Protein AF-0000000077089389 (afdb_homodimer)

Sequence (452 aa):
MGLSIKGSGARVHVSVTFSTLDSGVLEFEGEFGAISQILVAGITLLSTSDYAIQFPRFSFGTNSTLLLLDNKLKGNEIAVSFPVAVVVDGSGIIMKGNTLRSKIVGYSSESAVYVYAVVVKNGGYFDVENNTMSAANGILFDGDVTVSSSGLLRVADCTFTGTTEFFHSALVYSVSSTILQGGAQWRVEGNSVSATSVFIILYFWYTHRLSGSGTTLAIAHNRQADMGLSIKGSGARVHVSVTFSTLDSGVLEFEGEFGAISQILVAGITLLSTSDYAIQFPRFSFGTNSTLLLLDNKLKGNEIAVSFPVAVVVDGSGIIMKGNTLRSKIVGYSSESAVYVYAVVVKNGGYFDVENNTMSAANGILFDGDVTVSSSGLLRVADCTFTGTTEFFHSALVYSVSSTILQGGAQWRVEGNSVSATSVFIILYFWYTHRLSGSGTTLAIAHNRQAD

pLDDT: mean 90.84, std 9.16, range [57.25, 98.69]

Secondary structure (DSSP, 8-state):
--EEEEEESS--EEEE--SEESS--EEEEEEE-TT-EEEEES-EEE-SSSEEEEEEEEEE-TT-EEEEES-EEEESSEEEEE-S-EEEES-EEEEES-EEEES--SSTT-EEEEES-EEEETT-EEEEES-EEESSEEEEE-S-EEE-TT-EEEEES-EE---SS-TT-EEEEE-S-EEE-SS-EEEEES-EEESSEEEEE--TT--EEE-STT-EEEEES-EEE-/--EEEEEESS--EEEE--S-BSS--EEEEEEEPTT-EEEEES-EEE-SSSEEEEEEEEEE-TT-EEEEES-EEEESSEEEEE-S-EEEES-EEEEES-EEEES--SSTT-EEEEES-EEEETT-EEEEES-EEESSEEEEE-S-EEE-TT-EEEEES-EE---SSSTT-EEEEE-S-EEE-SS-EEEEES-EEESSEEEEE--TT--EEE-STT-EEEEES-EEE-

Structure (mmCIF, N/CA/C/O backbone):
data_AF-0000000077089389-model_v1
#
loop_
_entity.id
_entity.type
_entity.pdbx_description
1 polymer 'Dispersed gene family protein 1 (DGF-1), putative'
#
loop_
_atom_site.group_PDB
_atom_site.id
_atom_site.type_symbol
_atom_site.label_atom_id
_atom_site.label_alt_id
_atom_site.label_comp_id
_atom_site.label_asym_id
_atom_site.label_entity_id
_atom_site.label_seq_id
_atom_site.pdbx_PDB_ins_code
_atom_site.Cartn_x
_atom_site.Cartn_y
_atom_site.Cartn_z
_atom_site.occupancy
_atom_site.B_iso_or_equiv
_atom_site.auth_seq_id
_atom_site.auth_comp_id
_atom_site.auth_asym_id
_atom_site.auth_atom_id
_atom_site.pdbx_PDB_model_num
ATOM 1 N N . MET A 1 1 ? -7.258 39.031 8.672 1 65.12 1 MET A N 1
ATOM 2 C CA . MET A 1 1 ? -6.102 39.438 9.453 1 65.12 1 MET A CA 1
ATOM 3 C C . MET A 1 1 ? -5.43 38.25 10.125 1 65.12 1 MET A C 1
ATOM 5 O O . MET A 1 1 ? -6.102 37.375 10.695 1 65.12 1 MET A O 1
ATOM 9 N N . GLY A 1 2 ? -4.316 37.656 9.523 1 75.31 2 GLY A N 1
ATOM 10 C CA . GLY A 1 2 ? -3.623 36.438 9.945 1 75.31 2 GLY A CA 1
ATOM 11 C C . GLY A 1 2 ? -2.33 36.719 10.688 1 75.31 2 GLY A C 1
ATOM 12 O O . GLY A 1 2 ? -2.02 37.875 10.977 1 75.31 2 GLY A O 1
ATOM 13 N N . LEU A 1 3 ? -1.861 35.938 11.523 1 83.88 3 LEU A N 1
ATOM 14 C CA . LEU A 1 3 ? -0.561 35.938 12.18 1 83.88 3 LEU A CA 1
ATOM 15 C C . LEU A 1 3 ? 0.487 35.219 11.328 1 83.88 3 LEU A C 1
ATOM 17 O O . LEU A 1 3 ? 0.247 34.125 10.828 1 83.88 3 LEU A O 1
ATOM 21 N N . SER A 1 4 ? 1.579 36.031 11.023 1 87.69 4 SER A N 1
ATOM 22 C CA . SER A 1 4 ? 2.682 35.469 10.266 1 87.69 4 SER A CA 1
ATOM 23 C C . SER A 1 4 ? 3.963 35.438 11.086 1 87.69 4 SER A C 1
ATOM 25 O O . SER A 1 4 ? 4.371 36.438 11.656 1 87.69 4 SER A O 1
ATOM 27 N N . ILE A 1 5 ? 4.449 34.281 11.32 1 88.5 5 ILE A N 1
ATOM 28 C CA . ILE A 1 5 ? 5.719 34.062 12.008 1 88.5 5 ILE A CA 1
ATOM 29 C C . ILE A 1 5 ? 6.801 33.688 11 1 88.5 5 ILE A C 1
ATOM 31 O O . ILE A 1 5 ? 6.648 32.719 10.25 1 88.5 5 ILE A O 1
ATOM 35 N N . LYS A 1 6 ? 7.922 34.438 11.023 1 91.69 6 LYS A N 1
ATOM 36 C CA . LYS A 1 6 ? 8.961 34.25 10.008 1 91.69 6 LYS A CA 1
ATOM 37 C C . LYS A 1 6 ? 10.273 33.812 10.641 1 91.69 6 LYS A C 1
ATOM 39 O O . LYS A 1 6 ? 10.773 34.469 11.562 1 91.69 6 LYS A O 1
ATOM 44 N N . GLY A 1 7 ? 10.703 32.656 10.188 1 90 7 GLY A N 1
ATOM 45 C CA . GLY A 1 7 ? 12.016 32.188 10.602 1 90 7 GLY A CA 1
ATOM 46 C C . GLY A 1 7 ? 13.148 32.75 9.766 1 90 7 GLY A C 1
ATOM 47 O O . GLY A 1 7 ? 12.984 33 8.57 1 90 7 GLY A O 1
ATOM 48 N N . SER A 1 8 ? 14.469 32.969 10.375 1 90.94 8 SER A N 1
ATOM 49 C CA . SER A 1 8 ? 15.625 33.562 9.703 1 90.94 8 SER A CA 1
ATOM 50 C C . SER A 1 8 ? 16.812 32.594 9.719 1 90.94 8 SER A C 1
ATOM 52 O O . SER A 1 8 ? 17.953 33 9.469 1 90.94 8 SER A O 1
ATOM 54 N N . GLY A 1 9 ? 16.484 31.422 9.992 1 90.12 9 GLY A N 1
ATOM 55 C CA . GLY A 1 9 ? 17.562 30.453 10.047 1 90.12 9 GLY A CA 1
ATOM 56 C C . GLY A 1 9 ? 18.109 30.25 11.445 1 90.12 9 GLY A C 1
ATOM 57 O O . GLY A 1 9 ? 18.906 29.328 11.672 1 90.12 9 GLY A O 1
ATOM 58 N N . ALA A 1 10 ? 17.672 31.062 12.438 1 90.5 10 ALA A N 1
ATOM 59 C CA . ALA A 1 10 ? 18.125 30.938 13.82 1 90.5 10 ALA A CA 1
ATOM 60 C C . ALA A 1 10 ? 17.344 29.859 14.562 1 90.5 10 ALA A C 1
ATOM 62 O O . ALA A 1 10 ? 16.234 29.5 14.148 1 90.5 10 ALA A O 1
ATOM 63 N N . ARG A 1 11 ? 17.984 29.312 15.516 1 93.44 11 ARG A N 1
ATOM 64 C CA . ARG A 1 11 ? 17.25 28.453 16.438 1 93.44 11 ARG A CA 1
ATOM 65 C C . ARG A 1 11 ? 16.172 29.25 17.172 1 93.44 11 ARG A C 1
ATOM 67 O O . ARG A 1 11 ? 16.469 30.281 17.781 1 93.44 11 ARG A O 1
ATOM 74 N N . VAL A 1 12 ? 14.953 28.734 17.172 1 89.06 12 VAL A N 1
ATOM 75 C CA . VAL A 1 12 ? 13.875 29.469 17.828 1 89.06 12 VAL A CA 1
ATOM 76 C C . VAL A 1 12 ? 12.945 28.484 18.531 1 89.06 12 VAL A C 1
ATOM 78 O O . VAL A 1 12 ? 12.867 27.312 18.156 1 89.06 12 VAL A O 1
ATOM 81 N N . HIS A 1 13 ? 12.383 28.969 19.562 1 92 13 HIS A N 1
ATOM 82 C CA . HIS A 1 13 ? 11.234 28.328 20.203 1 92 13 HIS A CA 1
ATOM 83 C C . HIS A 1 13 ? 9.992 29.203 20.109 1 92 13 HIS A C 1
ATOM 85 O O . HIS A 1 13 ? 9.945 30.297 20.672 1 92 13 HIS A O 1
ATOM 91 N N . VAL A 1 14 ? 9.078 28.781 19.344 1 89.62 14 VAL A N 1
ATOM 92 C CA . VAL A 1 14 ? 7.84 29.531 19.141 1 89.62 14 VAL A CA 1
ATOM 93 C C . VAL A 1 14 ? 6.672 28.781 19.781 1 89.62 14 VAL A C 1
ATOM 95 O O . VAL A 1 14 ? 6.48 27.594 19.547 1 89.62 14 VAL A O 1
ATOM 98 N N . SER A 1 15 ? 5.941 29.438 20.609 1 91.19 15 SER A N 1
ATOM 99 C CA . SER A 1 15 ? 4.699 28.906 21.172 1 91.19 15 SER A CA 1
ATOM 100 C C . SER A 1 15 ? 3.52 29.828 20.859 1 91.19 15 SER A C 1
ATOM 102 O O . SER A 1 15 ? 3.551 31.016 21.188 1 91.19 15 SER A O 1
ATOM 104 N N . VAL A 1 16 ? 2.623 29.312 20.125 1 84.94 16 VAL A N 1
ATOM 105 C CA . VAL A 1 16 ? 1.42 30.078 19.812 1 84.94 16 VAL A CA 1
ATOM 106 C C . VAL A 1 16 ? 0.252 29.578 20.656 1 84.94 16 VAL A C 1
ATOM 108 O O . VAL A 1 16 ? -0.15 28.422 20.547 1 84.94 16 VAL A O 1
ATOM 111 N N . THR A 1 17 ? -0.104 30.359 21.641 1 76.06 17 THR A N 1
ATOM 112 C CA . THR A 1 17 ? -1.235 30.047 22.516 1 76.06 17 THR A CA 1
ATOM 113 C C . THR A 1 17 ? -2.266 31.172 22.484 1 76.06 17 THR A C 1
ATOM 115 O O . THR A 1 17 ? -1.963 32.312 22.875 1 76.06 17 THR A O 1
ATOM 118 N N . PHE A 1 18 ? -3.018 31.219 21.547 1 70.62 18 PHE A N 1
ATOM 119 C CA . PHE A 1 18 ? -4.09 32.188 21.641 1 70.62 18 PHE A CA 1
ATOM 120 C C . PHE A 1 18 ? -5.453 31.516 21.562 1 70.62 18 PHE A C 1
ATOM 122 O O . PHE A 1 18 ? -5.555 30.375 21.141 1 70.62 18 PHE A O 1
ATOM 129 N N . SER A 1 19 ? -6.383 32.344 22.141 1 61.78 19 SER A N 1
ATOM 130 C CA . SER A 1 19 ? -7.73 31.781 22.094 1 61.78 19 SER A CA 1
ATOM 131 C C . SER A 1 19 ? -8.25 31.703 20.656 1 61.78 19 SER A C 1
ATOM 133 O O . SER A 1 19 ? -7.668 31 19.828 1 61.78 19 SER A O 1
ATOM 135 N N . THR A 1 20 ? -9.352 32.375 20.203 1 66.31 20 THR A N 1
ATOM 136 C CA . THR A 1 20 ? -10.109 32.25 18.969 1 66.31 20 THR A CA 1
ATOM 137 C C . THR A 1 20 ? -9.656 33.312 17.953 1 66.31 20 THR A C 1
ATOM 139 O O . THR A 1 20 ? -9.562 34.5 18.297 1 66.31 20 THR A O 1
ATOM 142 N N . LEU A 1 21 ? -8.883 32.781 16.922 1 68.19 21 LEU A N 1
ATOM 143 C CA . LEU A 1 21 ? -8.719 33.625 15.758 1 68.19 21 LEU A CA 1
ATOM 144 C C . LEU A 1 21 ? -9.773 33.312 14.703 1 68.19 21 LEU A C 1
ATOM 146 O O . LEU A 1 21 ? -9.758 32.219 14.109 1 68.19 21 LEU A O 1
ATOM 150 N N . ASP A 1 22 ? -10.93 34.062 14.578 1 66.5 22 ASP A N 1
ATOM 151 C CA . ASP A 1 22 ? -12.07 33.719 13.742 1 66.5 22 ASP A CA 1
ATOM 152 C C . ASP A 1 22 ? -11.805 34.094 12.281 1 66.5 22 ASP A C 1
ATOM 154 O O . ASP A 1 22 ? -12.461 33.562 11.375 1 66.5 22 ASP A O 1
ATOM 158 N N . SER A 1 23 ? -10.898 34.938 11.984 1 68 23 SER A N 1
ATOM 159 C CA . SER A 1 23 ? -10.883 35.281 10.57 1 68 23 SER A CA 1
ATOM 160 C C . SER A 1 23 ? -9.461 35.312 10.016 1 68 23 SER A C 1
ATOM 162 O O . SER A 1 23 ? -9.242 35.719 8.875 1 68 23 SER A O 1
ATOM 164 N N . GLY A 1 24 ? -8.625 34.656 10.719 1 80.5 24 GLY A N 1
ATOM 165 C CA . GLY A 1 24 ? -7.281 34.812 10.188 1 80.5 24 GLY A CA 1
ATOM 166 C C . GLY A 1 24 ? -6.598 33.5 9.898 1 80.5 24 GLY A C 1
ATOM 167 O O . GLY A 1 24 ? -7.23 32.438 9.961 1 80.5 24 GLY A O 1
ATOM 168 N N . VAL A 1 25 ? -5.434 33.656 9.188 1 89.31 25 VAL A N 1
ATOM 169 C CA . VAL A 1 25 ? -4.551 32.562 8.859 1 89.31 25 VAL A CA 1
ATOM 170 C C . VAL A 1 25 ? -3.295 32.625 9.727 1 89.31 25 VAL A C 1
ATOM 172 O O . VAL A 1 25 ? -2.781 33.719 10.008 1 89.31 25 VAL A O 1
ATOM 175 N N . LEU A 1 26 ? -2.986 31.562 10.234 1 92.38 26 LEU A N 1
ATOM 176 C CA . LEU A 1 26 ? -1.685 31.438 10.883 1 92.38 26 LEU A CA 1
ATOM 177 C C . LEU A 1 26 ? -0.636 30.922 9.906 1 92.38 26 LEU A C 1
ATOM 179 O O . LEU A 1 26 ? -0.787 29.828 9.352 1 92.38 26 LEU A O 1
ATOM 183 N N . GLU A 1 27 ? 0.362 31.75 9.766 1 93.25 27 GLU A N 1
ATOM 184 C CA . GLU A 1 27 ? 1.365 31.406 8.766 1 93.25 27 GLU A CA 1
ATOM 185 C C . GLU A 1 27 ? 2.75 31.281 9.391 1 93.25 27 GLU A C 1
ATOM 187 O O . GLU A 1 27 ? 3.137 32.094 10.234 1 93.25 27 GLU A O 1
ATOM 192 N N . PHE A 1 28 ? 3.422 30.203 9.039 1 93.25 28 PHE A N 1
ATOM 193 C CA . PHE A 1 28 ? 4.832 30.031 9.359 1 93.25 28 PHE A CA 1
ATOM 194 C C . PHE A 1 28 ? 5.676 30 8.086 1 93.25 28 PHE A C 1
ATOM 196 O O . PHE A 1 28 ? 5.496 29.125 7.246 1 93.25 28 PHE A O 1
ATOM 203 N N . GLU A 1 29 ? 6.594 30.922 8 1 94.25 29 GLU A N 1
ATOM 204 C CA . GLU A 1 29 ? 7.398 31.031 6.789 1 94.25 29 GLU A CA 1
ATOM 205 C C . GLU A 1 29 ? 8.883 31.188 7.121 1 94.25 29 GLU A C 1
ATOM 207 O O . GLU A 1 29 ? 9.227 31.812 8.133 1 94.25 29 GLU A O 1
ATOM 212 N N . GLY A 1 30 ? 9.68 30.547 6.262 1 92.75 30 GLY A N 1
ATOM 213 C CA . GLY A 1 30 ? 11.117 30.75 6.371 1 92.75 30 GLY A CA 1
ATOM 214 C C . GLY A 1 30 ? 11.844 29.531 6.93 1 92.75 30 GLY A C 1
ATOM 215 O O . GLY A 1 30 ? 11.336 28.422 6.859 1 92.75 30 GLY A O 1
ATOM 216 N N . GLU A 1 31 ? 13.07 29.875 7.289 1 93.12 31 GLU A N 1
ATOM 217 C CA . GLU A 1 31 ? 13.961 28.844 7.785 1 93.12 31 GLU A CA 1
ATOM 218 C C . GLU A 1 31 ? 14.07 28.891 9.305 1 93.12 31 GLU A C 1
ATOM 220 O O . GLU A 1 31 ? 14.352 29.938 9.883 1 93.12 31 GLU A O 1
ATOM 225 N N . PHE A 1 32 ? 13.742 27.781 9.898 1 93.94 32 PHE A N 1
ATOM 226 C CA . PHE A 1 32 ? 13.922 27.625 11.336 1 93.94 32 PHE A CA 1
ATOM 227 C C . PHE A 1 32 ? 15.125 26.75 11.648 1 93.94 32 PHE A C 1
ATOM 229 O O . PHE A 1 32 ? 15.203 25.609 11.164 1 93.94 32 PHE A O 1
ATOM 236 N N . GLY A 1 33 ? 16.031 27.297 12.359 1 93.62 33 GLY A N 1
ATOM 237 C CA . GLY A 1 33 ? 17.297 26.641 12.602 1 93.62 33 GLY A CA 1
ATOM 238 C C . GLY A 1 33 ? 17.172 25.328 13.359 1 93.62 33 GLY A C 1
ATOM 239 O O . GLY A 1 33 ? 16.109 25.016 13.883 1 93.62 33 GLY A O 1
ATOM 240 N N . ALA A 1 34 ? 18.312 24.656 13.398 1 95 34 ALA A N 1
ATOM 241 C CA . ALA A 1 34 ? 18.359 23.375 14.102 1 95 34 ALA A CA 1
ATOM 242 C C . ALA A 1 34 ? 17.906 23.516 15.547 1 95 34 ALA A C 1
ATOM 244 O O . ALA A 1 34 ? 18.094 24.562 16.156 1 95 34 ALA A O 1
ATOM 245 N N . ILE A 1 35 ? 17.266 22.516 16.125 1 94.94 35 ILE A N 1
ATOM 246 C CA . ILE A 1 35 ? 16.828 22.391 17.516 1 94.94 35 ILE A CA 1
ATOM 247 C C . ILE A 1 35 ? 15.727 23.406 17.812 1 94.94 35 ILE A C 1
ATOM 249 O O . ILE A 1 35 ? 15.508 23.781 18.969 1 94.94 35 ILE A O 1
ATOM 253 N N . SER A 1 36 ? 15.109 23.922 16.766 1 94.62 36 SER A N 1
ATOM 254 C CA . SER A 1 36 ? 13.969 24.812 16.953 1 94.62 36 SER A CA 1
ATOM 255 C C . SER A 1 36 ? 12.719 24.031 17.328 1 94.62 36 SER A C 1
ATOM 257 O O . SER A 1 36 ? 12.641 22.812 17.094 1 94.62 36 SER A O 1
ATOM 259 N N . GLN A 1 37 ? 11.789 24.703 17.953 1 96.19 37 GLN A N 1
ATOM 260 C CA . GLN A 1 37 ? 10.484 24.125 18.266 1 96.19 37 GLN A CA 1
ATOM 261 C C . GLN A 1 37 ? 9.359 25.125 17.984 1 96.19 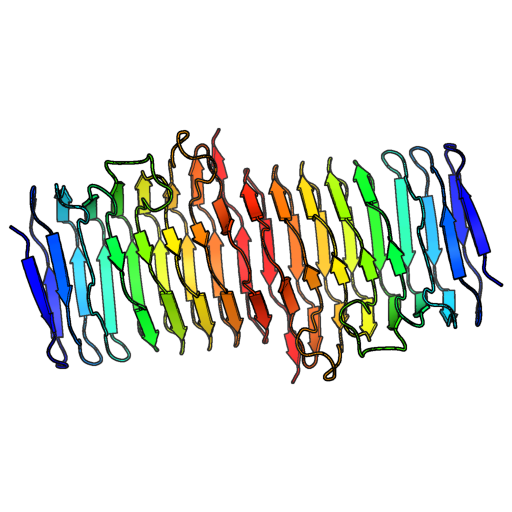37 GLN A C 1
ATOM 263 O O . GLN A 1 37 ? 9.43 26.281 18.391 1 96.19 37 GLN A O 1
ATOM 268 N N . ILE A 1 38 ? 8.438 24.672 17.297 1 94.62 38 ILE A N 1
ATOM 269 C CA . ILE A 1 38 ? 7.199 25.406 17.094 1 94.62 38 ILE A CA 1
ATOM 270 C C . ILE A 1 38 ? 6.031 24.641 17.719 1 94.62 38 ILE A C 1
ATOM 272 O O . ILE A 1 38 ? 5.781 23.484 17.359 1 94.62 38 ILE A O 1
ATOM 276 N N . LEU A 1 39 ? 5.398 25.234 18.609 1 96 39 LEU A N 1
ATOM 277 C CA . LEU A 1 39 ? 4.262 24.641 19.297 1 96 39 LEU A CA 1
ATOM 278 C C . LEU A 1 39 ? 3.004 25.484 19.094 1 96 39 LEU A C 1
ATOM 280 O O . LEU A 1 39 ? 2.979 26.672 19.453 1 96 39 LEU A O 1
ATOM 284 N N . VAL A 1 40 ? 2.027 24.938 18.469 1 94.31 40 VAL A N 1
ATOM 285 C CA . VAL A 1 40 ? 0.678 25.484 18.422 1 94.31 40 VAL A CA 1
ATOM 286 C C . VAL A 1 40 ? -0.28 24.578 19.172 1 94.31 40 VAL A C 1
ATOM 288 O O . VAL A 1 40 ? -0.557 23.453 18.734 1 94.31 40 VAL A O 1
ATOM 291 N N . ALA A 1 41 ? -0.836 25.094 20.328 1 94.31 41 ALA A N 1
ATOM 292 C CA . ALA A 1 41 ? -1.601 24.172 21.172 1 94.31 41 ALA A CA 1
ATOM 293 C C . ALA A 1 41 ? -2.838 24.859 21.75 1 94.31 41 ALA A C 1
ATOM 295 O O . ALA A 1 41 ? -2.77 26.016 22.188 1 94.31 41 ALA A O 1
ATOM 296 N N . GLY A 1 42 ? -3.904 24.141 21.641 1 92 42 GLY A N 1
ATOM 297 C CA . GLY A 1 42 ? -5.098 24.531 22.375 1 92 42 GLY A CA 1
ATOM 298 C C . GLY A 1 42 ? -5.801 25.734 21.781 1 92 42 GLY A C 1
ATOM 299 O O . GLY A 1 42 ? -6.477 26.484 22.484 1 92 42 GLY A O 1
ATOM 300 N N . ILE A 1 43 ? -5.609 25.875 20.531 1 91.25 43 ILE A N 1
ATOM 301 C CA . ILE A 1 43 ? -6.227 27.062 19.984 1 91.25 43 ILE A CA 1
ATOM 302 C C . ILE A 1 43 ? -7.43 26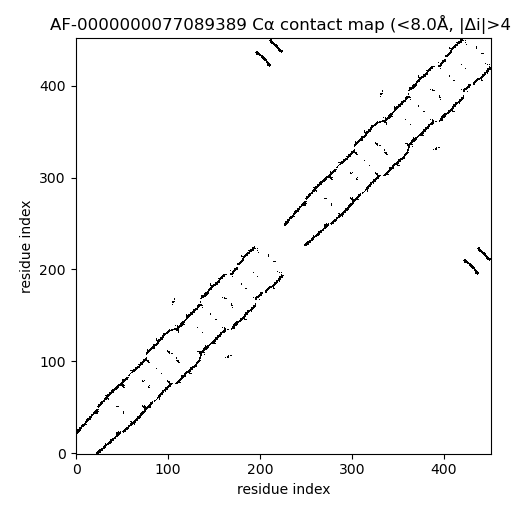.672 19.125 1 91.25 43 ILE A C 1
ATOM 304 O O . ILE A 1 43 ? -7.547 25.531 18.688 1 91.25 43 ILE A O 1
ATOM 308 N N . THR A 1 44 ? -8.344 27.688 18.984 1 92.19 44 THR A N 1
ATOM 309 C CA . THR A 1 44 ? -9.43 27.594 18.016 1 92.19 44 THR A CA 1
ATOM 310 C C . THR A 1 44 ? -9.242 28.625 16.906 1 92.19 44 THR A C 1
ATOM 312 O O . THR A 1 44 ? -9.234 29.828 17.156 1 92.19 44 THR A O 1
ATOM 315 N N . LEU A 1 45 ? -9 28.094 15.758 1 92.94 45 LEU A N 1
ATOM 316 C CA . LEU A 1 45 ? -8.852 28.922 14.578 1 92.94 45 LEU A CA 1
ATOM 317 C C . LEU A 1 45 ? -9.867 28.531 13.508 1 92.94 45 LEU A C 1
ATOM 319 O O . LEU A 1 45 ? -9.695 27.531 12.82 1 92.94 45 LEU A O 1
ATOM 323 N N . LEU A 1 46 ? -10.969 29.328 13.383 1 91.31 46 LEU A N 1
ATOM 324 C CA . LEU A 1 46 ? -12.016 29.141 12.391 1 91.31 46 LEU A CA 1
ATOM 325 C C . LEU A 1 46 ? -11.883 30.141 11.25 1 91.31 46 LEU A C 1
ATOM 327 O O . LEU A 1 46 ? -12.672 31.094 11.172 1 91.31 46 LEU A O 1
ATOM 331 N N . SER A 1 47 ? -11.008 29.797 10.344 1 91.44 47 SER A N 1
ATOM 332 C CA . SER A 1 47 ? -10.617 30.75 9.312 1 91.44 47 SER A CA 1
ATOM 333 C C . SER A 1 47 ? -11.656 30.828 8.203 1 91.44 47 SER A C 1
ATOM 335 O O . SER A 1 47 ? -12.227 29.812 7.805 1 91.44 47 SER A O 1
ATOM 337 N N . THR A 1 48 ? -11.852 32 7.699 1 88.56 48 THR A N 1
ATOM 338 C CA . THR A 1 48 ? -12.672 32.188 6.504 1 88.56 48 THR A CA 1
ATOM 339 C C . THR A 1 48 ? -11.805 32.156 5.25 1 88.56 48 THR A C 1
ATOM 341 O O . THR A 1 48 ? -12.32 32.188 4.129 1 88.56 48 THR A O 1
ATOM 344 N N . SER A 1 49 ? -10.508 32.062 5.488 1 89.31 49 SER A N 1
ATOM 345 C CA . SER A 1 49 ? -9.578 31.891 4.379 1 89.31 49 SER A CA 1
ATOM 346 C C . SER A 1 49 ? -9.516 30.453 3.906 1 89.31 49 SER A C 1
ATOM 348 O O . SER A 1 49 ? -10.148 29.562 4.496 1 89.31 49 SER A O 1
ATOM 350 N N . ASP A 1 50 ? -8.797 30.281 2.879 1 91.94 50 ASP A N 1
ATOM 351 C CA . ASP A 1 50 ? -8.703 28.953 2.305 1 91.94 50 ASP A CA 1
ATOM 352 C C . ASP A 1 50 ? -8.039 27.969 3.279 1 91.94 50 ASP A C 1
ATOM 354 O O . ASP A 1 50 ? -8.391 26.797 3.318 1 91.94 50 ASP A O 1
ATOM 358 N N . TYR A 1 51 ? -7.207 28.594 4.141 1 93.44 51 TYR A N 1
ATOM 359 C CA . TYR A 1 51 ? -6.449 27.781 5.082 1 93.44 51 TYR A CA 1
ATOM 360 C C . TYR A 1 51 ? -6.562 28.328 6.5 1 93.44 51 TYR A C 1
ATOM 362 O O . TYR A 1 51 ? -6.711 29.531 6.691 1 93.44 51 TYR A O 1
ATOM 370 N N . ALA A 1 52 ? -6.469 27.453 7.516 1 94.81 52 ALA A N 1
ATOM 371 C CA . ALA A 1 52 ? -6.32 27.922 8.891 1 94.81 52 ALA A CA 1
ATOM 372 C C . ALA A 1 52 ? -4.852 28.125 9.25 1 94.81 52 ALA A C 1
ATOM 374 O O . ALA A 1 52 ? -4.461 29.203 9.695 1 94.81 52 ALA A O 1
ATOM 375 N N . ILE A 1 53 ? -4.113 27.094 9.031 1 95.5 53 ILE A N 1
ATOM 376 C CA . ILE A 1 53 ? -2.668 27.203 9.18 1 95.5 53 ILE A CA 1
ATOM 377 C C . ILE A 1 53 ? -1.987 26.875 7.852 1 95.5 53 ILE A C 1
ATOM 379 O O . ILE A 1 53 ? -2.338 25.906 7.188 1 95.5 53 ILE A O 1
ATOM 383 N N . GLN A 1 54 ? -0.987 27.672 7.488 1 96.25 54 GLN A N 1
ATOM 384 C CA . GLN A 1 54 ? -0.251 27.422 6.254 1 96.25 54 GLN A CA 1
ATOM 385 C C . GLN A 1 54 ? 1.253 27.547 6.473 1 96.25 54 GLN A C 1
ATOM 387 O O . GLN A 1 54 ? 1.703 28.422 7.227 1 96.25 54 GLN A O 1
ATOM 392 N N . PHE A 1 55 ? 2.004 26.688 5.75 1 96.19 55 PHE A N 1
ATOM 393 C CA . PHE A 1 55 ? 3.461 26.703 5.715 1 96.19 55 PHE A CA 1
ATOM 394 C C . PHE A 1 55 ? 3.969 26.953 4.301 1 96.19 55 PHE A C 1
ATOM 396 O O . PHE A 1 55 ? 4.527 26.047 3.666 1 96.19 55 PHE A O 1
ATOM 403 N N . PRO A 1 56 ? 3.82 28.234 3.85 1 93.31 56 PRO A N 1
ATOM 404 C CA . PRO A 1 56 ? 4.059 28.516 2.434 1 93.31 56 PRO A CA 1
ATOM 405 C C . PRO A 1 56 ? 5.508 28.266 2.018 1 93.31 56 PRO A C 1
ATOM 407 O O . PRO A 1 56 ? 5.773 27.938 0.86 1 93.31 56 PRO A O 1
ATOM 410 N N . ARG A 1 57 ? 6.617 28.609 2.791 1 90.94 57 ARG A N 1
ATOM 411 C CA . ARG A 1 57 ? 8.039 28.312 2.67 1 90.94 57 ARG A CA 1
ATOM 412 C C . ARG A 1 57 ? 8.641 27.953 4.023 1 90.94 57 ARG A C 1
ATOM 414 O O . ARG A 1 57 ? 8.977 28.828 4.816 1 90.94 57 ARG A O 1
ATOM 421 N N . PHE A 1 58 ? 8.656 26.625 4.215 1 92.31 58 PHE A N 1
ATOM 422 C CA . PHE A 1 58 ? 8.977 26.172 5.562 1 92.31 58 PHE A CA 1
ATOM 423 C C . PHE A 1 58 ? 10.094 25.141 5.531 1 92.31 58 PHE A C 1
ATOM 425 O O . PHE A 1 58 ? 10.047 24.188 4.746 1 92.31 58 PHE A O 1
ATOM 432 N N . SER A 1 59 ? 11.086 25.531 6.191 1 92.38 59 SER A N 1
ATOM 433 C CA . SER A 1 59 ? 12.117 24.531 6.453 1 92.38 59 SER A CA 1
ATOM 434 C C . SER A 1 59 ? 12.586 24.578 7.902 1 92.38 59 SER A C 1
ATOM 436 O O . SER A 1 59 ? 12.555 25.641 8.531 1 92.38 59 SER A O 1
ATOM 438 N N . PHE A 1 60 ? 12.922 23.484 8.477 1 90.69 60 PHE A N 1
ATOM 439 C CA . PHE A 1 60 ? 13.508 23.469 9.812 1 90.69 60 PHE A CA 1
ATOM 440 C C . PHE A 1 60 ? 14.68 22.5 9.883 1 90.69 60 PHE A C 1
ATOM 442 O O . PHE A 1 60 ? 14.688 21.484 9.195 1 90.69 60 PHE A O 1
ATOM 449 N N . GLY A 1 61 ? 15.648 22.906 10.688 1 92.69 61 GLY A N 1
ATOM 450 C CA . GLY A 1 61 ? 16.891 22.172 10.805 1 92.69 61 GLY A CA 1
ATOM 451 C C . GLY A 1 61 ? 16.75 20.875 11.594 1 92.69 61 GLY A C 1
ATOM 452 O O . GLY A 1 61 ? 15.664 20.562 12.086 1 92.69 61 GLY A O 1
ATOM 453 N N . THR A 1 62 ? 17.844 20.156 11.688 1 94.56 62 THR A N 1
ATOM 454 C CA . THR A 1 62 ? 17.875 18.859 12.367 1 94.56 62 THR A CA 1
ATOM 455 C C . THR A 1 62 ? 17.453 19 13.828 1 94.56 62 THR A C 1
ATOM 457 O O . THR A 1 62 ? 17.703 20.047 14.453 1 94.56 62 THR A O 1
ATOM 460 N N . ASN A 1 63 ? 16.766 17.969 14.383 1 96.44 63 ASN A N 1
ATOM 461 C CA . ASN A 1 63 ? 16.328 17.859 15.773 1 96.44 63 ASN A CA 1
ATOM 462 C C . ASN A 1 63 ? 15.305 18.938 16.125 1 96.44 63 ASN A C 1
ATOM 464 O O . ASN A 1 63 ? 15.203 19.344 17.281 1 96.44 63 ASN A O 1
ATOM 468 N N . SER A 1 64 ? 14.703 19.469 15.148 1 96.88 64 SER A N 1
ATOM 469 C CA . SER A 1 64 ? 13.625 20.422 15.367 1 96.88 64 SER A CA 1
ATOM 470 C C . SER A 1 64 ? 12.266 19.734 15.406 1 96.88 64 SER A C 1
ATOM 472 O O . SER A 1 64 ? 12.141 18.578 14.961 1 96.88 64 SER A O 1
ATOM 474 N N . THR A 1 65 ? 11.258 20.453 15.984 1 97.44 65 THR A N 1
ATOM 475 C CA . THR A 1 65 ? 9.938 19.828 16.078 1 97.44 65 THR A CA 1
ATOM 476 C C . THR A 1 65 ? 8.844 20.859 15.812 1 97.44 65 THR A C 1
ATOM 478 O O . THR A 1 65 ? 8.922 21.984 16.297 1 97.44 65 THR A O 1
ATOM 481 N N . LEU A 1 66 ? 7.887 20.531 15.008 1 97.88 66 LEU A N 1
ATOM 482 C CA . LEU A 1 66 ? 6.621 21.234 14.852 1 97.88 66 LEU A CA 1
ATOM 483 C C . LEU A 1 66 ? 5.484 20.469 15.508 1 97.88 66 LEU A C 1
ATOM 485 O O . LEU A 1 66 ? 5.199 19.328 15.125 1 97.88 66 LEU A O 1
ATOM 489 N N . LEU A 1 67 ? 4.859 21.062 16.5 1 97.94 67 LEU A N 1
ATOM 490 C CA . LEU A 1 67 ? 3.797 20.406 17.266 1 97.94 67 LEU A CA 1
ATOM 491 C C . LEU A 1 67 ? 2.48 21.172 17.109 1 97.94 67 LEU A C 1
ATOM 493 O O . LEU A 1 67 ? 2.369 22.328 17.516 1 97.94 67 LEU A O 1
ATOM 497 N N . LEU A 1 68 ? 1.515 20.594 16.5 1 97.75 68 LEU A N 1
ATOM 498 C CA . LEU A 1 68 ? 0.134 21.062 16.484 1 97.75 68 LEU A CA 1
ATOM 499 C C . LEU A 1 68 ? -0.746 20.188 17.375 1 97.75 68 LEU A C 1
ATOM 501 O O . LEU A 1 68 ? -1.15 19.094 16.969 1 97.75 68 LEU A O 1
ATOM 505 N N . LEU A 1 69 ? -1.144 20.703 18.594 1 97.19 69 LEU A N 1
ATOM 506 C CA . LEU A 1 69 ? -1.739 19.828 19.609 1 97.19 69 LEU A CA 1
ATOM 507 C C . LEU A 1 69 ? -3.072 20.391 20.094 1 97.19 69 LEU A C 1
ATOM 509 O O . LEU A 1 69 ? -3.156 21.562 20.469 1 97.19 69 LEU A O 1
ATOM 513 N N . ASP A 1 70 ? -4.137 19.578 20.047 1 96.56 70 ASP A N 1
ATOM 514 C CA . ASP A 1 70 ? -5.422 19.859 20.688 1 96.56 70 ASP A CA 1
ATOM 515 C C . ASP A 1 70 ? -6.027 21.156 20.156 1 96.56 70 ASP A C 1
ATOM 517 O O . ASP A 1 70 ? -6.535 21.969 20.922 1 96.56 70 ASP A O 1
ATOM 521 N N . ASN A 1 71 ? -5.863 21.344 18.922 1 96.25 71 ASN A N 1
ATOM 522 C CA . ASN A 1 71 ? -6.426 22.547 18.297 1 96.25 71 ASN A CA 1
ATOM 523 C C . ASN A 1 71 ? -7.758 22.25 17.609 1 96.25 71 ASN A C 1
ATOM 525 O O . ASN A 1 71 ? -8.055 21.094 17.297 1 96.25 71 ASN A O 1
ATOM 529 N N . LYS A 1 72 ? -8.609 23.359 17.484 1 95.31 72 LYS A N 1
ATOM 530 C CA . LYS A 1 72 ? -9.758 23.359 16.578 1 95.31 72 LYS A CA 1
ATOM 531 C C . LYS A 1 72 ? -9.5 24.266 15.383 1 95.31 72 LYS A C 1
ATOM 533 O O . LYS A 1 72 ? -9.586 25.5 15.492 1 95.31 72 LYS A O 1
ATOM 538 N N . LEU A 1 73 ? -9.172 23.562 14.25 1 95.19 73 LEU A N 1
ATOM 539 C CA . LEU A 1 73 ? -8.766 24.312 13.062 1 95.19 73 LEU A CA 1
ATOM 540 C C . LEU A 1 73 ? -9.75 24.094 11.922 1 95.19 73 LEU A C 1
ATOM 542 O O . LEU A 1 73 ? -10.117 22.953 11.617 1 95.19 73 LEU A O 1
ATOM 546 N N . LYS A 1 74 ? -10.195 25.172 11.336 1 94.94 74 LYS A N 1
ATOM 547 C CA . LYS A 1 74 ? -11.086 25.109 10.18 1 94.94 74 LYS A CA 1
ATOM 548 C C . LYS A 1 74 ? -10.641 26.094 9.102 1 94.94 74 LYS A C 1
ATOM 550 O O . LYS A 1 74 ? -10.5 27.297 9.359 1 94.94 74 LYS A O 1
ATOM 555 N N . GLY A 1 75 ? -10.359 25.562 7.957 1 94 75 GLY A N 1
ATOM 556 C CA . GLY A 1 75 ? -10.195 26.359 6.758 1 94 75 GLY A CA 1
ATOM 557 C C . GLY A 1 75 ? -11.344 26.219 5.773 1 94 75 GLY A C 1
ATOM 558 O O . GLY A 1 75 ? -12.164 25.297 5.902 1 94 75 GLY A O 1
ATOM 559 N N . ASN A 1 76 ? -11.398 27.172 4.871 1 93.19 76 ASN A N 1
ATOM 560 C CA . ASN A 1 76 ? -12.414 26.984 3.832 1 93.19 76 ASN A CA 1
ATOM 561 C C . ASN A 1 76 ? -12.117 25.75 2.98 1 93.19 76 ASN A C 1
ATOM 563 O O . ASN A 1 76 ? -13.016 24.953 2.705 1 93.19 76 ASN A O 1
ATOM 567 N N . GLU A 1 77 ? -10.875 25.562 2.635 1 94.19 77 GLU A N 1
ATOM 568 C CA . GLU A 1 77 ? -10.484 24.438 1.775 1 94.19 77 GLU A CA 1
ATOM 569 C C . GLU A 1 77 ? -9.625 23.438 2.533 1 94.19 77 GLU A C 1
ATOM 571 O O . GLU A 1 77 ? -9.797 22.234 2.385 1 94.19 77 GLU A O 1
ATOM 576 N N . ILE A 1 78 ? -8.695 23.984 3.312 1 95.69 78 ILE A N 1
ATOM 577 C CA . ILE A 1 78 ? -7.723 23.125 3.984 1 95.69 78 ILE A CA 1
ATOM 578 C C . ILE A 1 78 ? -7.473 23.641 5.398 1 95.69 78 ILE A C 1
ATOM 580 O O . ILE A 1 78 ? -7.25 24.828 5.602 1 95.69 78 ILE A O 1
ATOM 584 N N . ALA A 1 79 ? -7.457 22.812 6.398 1 96.75 79 ALA A N 1
ATOM 585 C CA . ALA A 1 79 ? -7.16 23.25 7.762 1 96.75 79 ALA A CA 1
ATOM 586 C C . ALA A 1 79 ? -5.668 23.516 7.941 1 96.75 79 ALA A C 1
ATOM 588 O O . ALA A 1 79 ? -5.273 24.594 8.391 1 96.75 79 ALA A O 1
ATOM 589 N N . VAL A 1 80 ? -4.848 22.531 7.535 1 97.75 80 VAL A N 1
ATOM 590 C CA . VAL A 1 80 ? -3.398 22.688 7.613 1 97.75 80 VAL A CA 1
ATOM 591 C C . VAL A 1 80 ? -2.777 22.438 6.242 1 97.75 80 VAL A C 1
ATOM 593 O O . VAL A 1 80 ? -2.932 21.359 5.672 1 97.75 80 VAL A O 1
ATOM 596 N N . SER A 1 81 ? -1.98 23.453 5.816 1 97.31 81 SER A N 1
ATOM 597 C CA . SER A 1 81 ? -1.49 23.359 4.445 1 97.31 81 SER A CA 1
ATOM 598 C C . SER A 1 81 ? 0.027 23.5 4.391 1 97.31 81 SER A C 1
ATOM 600 O O . SER A 1 81 ? 0.58 24.484 4.875 1 97.31 81 SER A O 1
ATOM 602 N N . PHE A 1 82 ? 0.636 22.406 3.785 1 97.06 82 PHE A N 1
ATOM 603 C CA . PHE A 1 82 ? 2.018 22.484 3.326 1 97.06 82 PHE A CA 1
ATOM 604 C C . PHE A 1 82 ? 2.08 22.562 1.806 1 97.06 82 PHE A C 1
ATOM 606 O O . PHE A 1 82 ? 2.273 21.547 1.14 1 97.06 82 PHE A O 1
ATOM 613 N N . PRO A 1 83 ? 2.064 23.781 1.245 1 95.5 83 PRO A N 1
ATOM 614 C CA . PRO A 1 83 ? 1.924 23.891 -0.208 1 95.5 83 PRO A CA 1
ATOM 615 C C . PRO A 1 83 ? 3.248 23.719 -0.946 1 95.5 83 PRO A C 1
ATOM 617 O O . PRO A 1 83 ? 3.289 23.781 -2.176 1 95.5 83 PRO A O 1
ATOM 620 N N . VAL A 1 84 ? 4.32 23.484 -0.219 1 94.25 84 VAL A N 1
ATOM 621 C CA . VAL A 1 84 ? 5.617 23.141 -0.796 1 94.25 84 VAL A CA 1
ATOM 622 C C . VAL A 1 84 ? 6.145 21.859 -0.152 1 94.25 84 VAL A C 1
ATOM 624 O O . VAL A 1 84 ? 5.605 21.406 0.856 1 94.25 84 VAL A O 1
ATOM 627 N N . ALA A 1 85 ? 7.199 21.359 -0.792 1 95.38 85 ALA A N 1
ATOM 628 C CA . ALA A 1 85 ? 7.762 20.125 -0.271 1 95.38 85 ALA A CA 1
ATOM 629 C C . ALA A 1 85 ? 8.266 20.312 1.158 1 95.38 85 ALA A C 1
ATOM 631 O O . ALA A 1 85 ? 8.953 21.281 1.462 1 95.38 85 ALA A O 1
ATOM 632 N N . VAL A 1 86 ? 7.887 19.422 2.039 1 95.5 86 VAL A N 1
ATOM 633 C CA . VAL A 1 86 ? 8.344 19.422 3.426 1 95.5 86 VAL A CA 1
ATOM 634 C C . VAL A 1 86 ? 9.422 18.344 3.613 1 95.5 86 VAL A C 1
ATOM 636 O O . VAL A 1 86 ? 9.195 17.172 3.318 1 95.5 86 VAL A O 1
ATOM 639 N N . VAL A 1 87 ? 10.555 18.781 4.066 1 96.56 87 VAL A N 1
ATOM 640 C CA . VAL A 1 87 ? 11.648 17.859 4.344 1 96.56 87 VAL A CA 1
ATOM 641 C C . VAL A 1 87 ? 11.82 17.688 5.852 1 96.56 87 VAL A C 1
ATOM 643 O O . VAL A 1 87 ? 12.109 18.656 6.559 1 96.56 87 VAL A O 1
ATOM 646 N N . VAL A 1 88 ? 11.586 16.547 6.387 1 97.75 88 VAL A N 1
ATOM 647 C CA . VAL A 1 88 ? 11.758 16.188 7.793 1 97.75 88 VAL A CA 1
ATOM 648 C C . VAL A 1 88 ? 13.008 15.336 7.965 1 97.75 88 VAL A C 1
ATOM 650 O O . VAL A 1 88 ? 12.93 14.102 7.93 1 97.75 88 VAL A O 1
ATOM 653 N N . ASP A 1 89 ? 14.148 15.961 8.125 1 97.38 89 ASP A N 1
ATOM 654 C CA . ASP A 1 89 ? 15.461 15.32 8.203 1 97.38 89 ASP A CA 1
ATOM 655 C C . ASP A 1 89 ? 15.953 15.258 9.648 1 97.38 89 ASP A C 1
ATOM 657 O O . ASP A 1 89 ? 16.578 16.203 10.141 1 97.38 89 ASP A O 1
ATOM 661 N N . GLY A 1 90 ? 15.68 14.125 10.305 1 97.56 90 GLY A N 1
ATOM 662 C CA . GLY A 1 90 ? 16.031 14 11.711 1 97.56 90 GLY A CA 1
ATOM 663 C C . GLY A 1 90 ? 15.227 14.906 12.617 1 97.56 90 GLY A C 1
ATOM 664 O O . GLY A 1 90 ? 15.695 15.297 13.688 1 97.56 90 GLY A O 1
ATOM 665 N N . SER A 1 91 ? 14.125 15.328 12.133 1 97.56 91 SER A N 1
ATOM 666 C CA . SER A 1 91 ? 13.203 16.219 12.844 1 97.56 91 SER A CA 1
ATOM 667 C C . SER A 1 91 ? 11.805 15.609 12.93 1 97.56 91 SER A C 1
ATOM 669 O O . SER A 1 91 ? 11.617 14.422 12.633 1 97.56 91 SER A O 1
ATOM 671 N N . GLY A 1 92 ? 10.898 16.406 13.445 1 98.31 92 GLY A N 1
ATOM 672 C CA . GLY A 1 92 ? 9.594 15.773 13.617 1 98.31 92 GLY A CA 1
ATOM 673 C C . GLY A 1 92 ? 8.445 16.75 13.453 1 98.31 92 GLY A C 1
ATOM 674 O O . GLY A 1 92 ? 8.531 17.906 13.867 1 98.31 92 GLY A O 1
ATOM 675 N N . ILE A 1 93 ? 7.391 16.375 12.875 1 98.38 93 ILE A N 1
ATOM 676 C CA . ILE A 1 93 ? 6.098 17.047 12.828 1 98.38 93 ILE A CA 1
ATOM 677 C C . ILE A 1 93 ? 5.027 16.172 13.461 1 98.38 93 ILE A C 1
ATOM 679 O O . ILE A 1 93 ? 4.836 15.016 13.055 1 98.38 93 ILE A O 1
ATOM 683 N N . ILE A 1 94 ? 4.355 16.672 14.477 1 98.56 94 ILE A N 1
ATOM 684 C CA . ILE A 1 94 ? 3.307 15.93 15.172 1 98.56 94 ILE A CA 1
ATOM 685 C C . ILE A 1 94 ? 2.01 16.734 15.156 1 98.56 94 ILE A C 1
ATOM 687 O O . ILE A 1 94 ? 1.994 17.906 15.539 1 98.56 94 ILE A O 1
ATOM 691 N N . MET A 1 95 ? 1.003 16.188 14.648 1 98.5 95 MET A N 1
ATOM 692 C CA . MET A 1 95 ? -0.365 16.688 14.781 1 98.5 95 MET A CA 1
ATOM 693 C C . MET A 1 95 ? -1.206 15.727 15.625 1 98.5 95 MET A C 1
ATOM 695 O O . MET A 1 95 ? -1.467 14.594 15.219 1 98.5 95 MET A O 1
ATOM 699 N N . LYS A 1 96 ? -1.661 16.219 16.766 1 98.56 96 LYS A N 1
ATOM 700 C CA . LYS A 1 96 ? -2.291 15.289 17.688 1 98.56 96 LYS A CA 1
ATOM 701 C C . LYS A 1 96 ? -3.463 15.945 18.422 1 98.56 96 LYS A C 1
ATOM 703 O O . LYS A 1 96 ? -3.346 17.062 18.906 1 98.56 96 LYS A O 1
ATOM 708 N N . GLY A 1 97 ? -4.504 15.227 18.438 1 98.44 97 GLY A N 1
ATOM 709 C CA . GLY A 1 97 ? -5.641 15.641 19.25 1 98.44 97 GLY A CA 1
ATOM 710 C C . GLY A 1 97 ? -6.406 16.797 18.641 1 98.44 97 GLY A C 1
ATOM 711 O O . GLY A 1 97 ? -7.195 17.453 19.328 1 98.44 97 GLY A O 1
ATOM 712 N N . ASN A 1 98 ? -6.219 17.078 17.422 1 98.31 98 ASN A N 1
ATOM 713 C CA . ASN A 1 98 ? -6.859 18.234 16.797 1 98.31 98 ASN A CA 1
ATOM 714 C C . ASN A 1 98 ? -8.219 17.859 16.203 1 98.31 98 ASN A C 1
ATOM 716 O O . ASN A 1 98 ? -8.477 16.688 15.914 1 98.31 98 ASN A O 1
ATOM 720 N N . THR A 1 99 ? -9.094 18.844 16.141 1 97.81 99 THR A N 1
ATOM 721 C CA . THR A 1 99 ? -10.242 18.812 15.242 1 97.81 99 THR A CA 1
ATOM 722 C C . THR A 1 99 ? -9.977 19.641 13.984 1 97.81 99 THR A C 1
ATOM 724 O O . THR A 1 99 ? -9.828 20.859 14.055 1 97.81 99 THR A O 1
ATOM 727 N N . LEU A 1 100 ? -9.875 18.984 12.844 1 97.06 100 LEU A N 1
ATOM 728 C CA . LEU A 1 100 ? -9.523 19.609 11.57 1 97.06 100 LEU A CA 1
ATOM 729 C C . LEU A 1 100 ? -10.68 19.547 10.586 1 97.06 100 LEU A C 1
ATOM 731 O O . LEU A 1 100 ? -11.172 18.453 10.273 1 97.06 100 LEU A O 1
ATOM 735 N N . ARG A 1 101 ? -11.117 20.734 10.047 1 94.31 101 ARG A N 1
ATOM 736 C CA . ARG A 1 101 ? -12.289 20.766 9.18 1 94.31 101 ARG A CA 1
ATOM 737 C C . ARG A 1 101 ? -12.062 21.656 7.969 1 94.31 101 ARG A C 1
ATOM 739 O O . ARG A 1 101 ? -11.352 22.672 8.062 1 94.31 101 ARG A O 1
ATOM 746 N N . SER A 1 102 ? -12.555 21.156 6.891 1 92.5 102 SER A N 1
ATOM 747 C CA . SER A 1 102 ? -12.742 22.062 5.762 1 92.5 102 SER A CA 1
ATOM 748 C C . SER A 1 102 ? -14.211 22.391 5.547 1 92.5 102 SER A C 1
ATOM 750 O O . SER A 1 102 ? -15.078 21.531 5.746 1 92.5 102 SER A O 1
ATOM 752 N N . LYS A 1 103 ? -14.5 23.594 5.145 1 84.88 103 LYS A N 1
ATOM 753 C CA . LYS A 1 103 ? -15.875 24.016 4.914 1 84.88 103 LYS A CA 1
ATOM 754 C C . LYS A 1 103 ? -16.422 23.438 3.607 1 84.88 103 LYS A C 1
ATOM 756 O O . LYS A 1 103 ? -17.547 22.938 3.559 1 84.88 103 LYS A O 1
ATOM 761 N N . ILE A 1 104 ? -15.555 23.547 2.559 1 79.56 104 ILE A N 1
ATOM 762 C CA . ILE A 1 104 ? -15.93 23.031 1.247 1 79.56 104 ILE A CA 1
ATOM 763 C C . ILE A 1 104 ? -15.5 21.562 1.119 1 79.56 104 ILE A C 1
ATOM 765 O O . ILE A 1 104 ? -14.375 21.219 1.478 1 79.56 104 ILE A O 1
ATOM 769 N N . VAL A 1 105 ? -16.422 20.703 0.681 1 68.25 105 VAL A N 1
ATOM 770 C CA . VAL A 1 105 ? -16.094 19.297 0.568 1 68.25 105 VAL A CA 1
ATOM 771 C C . VAL A 1 105 ? -16.406 18.797 -0.84 1 68.25 105 VAL A C 1
ATOM 773 O O . VAL A 1 105 ? -16.516 17.594 -1.069 1 68.25 105 VAL A O 1
ATOM 776 N N . GLY A 1 106 ? -16.391 19.688 -1.85 1 67.94 106 GLY A N 1
ATOM 777 C CA . GLY A 1 106 ? -16.844 19.25 -3.164 1 67.94 106 GLY A CA 1
ATOM 778 C C . GLY A 1 106 ? -15.703 18.969 -4.121 1 67.94 106 GLY A C 1
ATOM 779 O O . GLY A 1 106 ? -15.914 18.391 -5.195 1 67.94 106 GLY A O 1
ATOM 780 N N . TYR A 1 107 ? -14.508 19.328 -3.689 1 70.81 107 TYR A N 1
ATOM 781 C CA . TYR A 1 107 ? -13.414 19.141 -4.629 1 70.81 107 TYR A CA 1
ATOM 782 C C . TYR A 1 107 ? -12.391 18.156 -4.074 1 70.81 107 TYR A C 1
ATOM 784 O O . TYR A 1 107 ? -12.273 17.984 -2.857 1 70.81 107 TYR A O 1
ATOM 792 N N . SER A 1 108 ? -11.617 17.516 -4.926 1 69.25 108 SER A N 1
ATOM 793 C CA . SER A 1 108 ? -10.656 16.484 -4.566 1 69.25 108 SER A CA 1
ATOM 794 C C . SER A 1 108 ? -9.461 17.062 -3.82 1 69.25 108 SER A C 1
ATOM 796 O O . SER A 1 108 ? -8.75 16.344 -3.121 1 69.25 108 SER A O 1
ATOM 798 N N . SER A 1 109 ? -9.391 18.312 -3.969 1 77.94 109 SER A N 1
ATOM 799 C CA . SER A 1 109 ? -8.195 18.906 -3.373 1 77.94 109 SER A CA 1
ATOM 800 C C . SER A 1 109 ? -8.445 19.328 -1.929 1 77.94 109 SER A C 1
ATOM 802 O O . SER A 1 109 ? -7.504 19.578 -1.177 1 77.94 109 SER A O 1
ATOM 804 N N . GLU A 1 110 ? -9.711 19.406 -1.47 1 89.75 110 GLU A N 1
ATOM 805 C CA . GLU A 1 110 ? -10.031 19.797 -0.102 1 89.75 110 GLU A CA 1
ATOM 806 C C . GLU A 1 110 ? -9.656 18.703 0.893 1 89.75 110 GLU A C 1
ATOM 808 O O . GLU A 1 110 ? -9.953 17.531 0.667 1 89.75 110 GLU A O 1
ATOM 813 N N . SER A 1 111 ? -8.992 19.156 1.934 1 94.19 111 SER A N 1
ATOM 814 C CA . SER A 1 111 ? -8.469 18.172 2.877 1 94.19 111 SER A CA 1
ATOM 815 C C . SER A 1 111 ? -8.266 18.797 4.258 1 94.19 111 SER A C 1
ATOM 817 O O . SER A 1 111 ? -8.172 20.016 4.391 1 94.19 111 SER A O 1
ATOM 819 N N . ALA A 1 112 ? -8.312 17.969 5.266 1 96.38 112 ALA A N 1
ATOM 820 C CA . ALA A 1 112 ? -7.91 18.406 6.598 1 96.38 112 ALA A CA 1
ATOM 821 C C . ALA A 1 112 ? -6.441 18.828 6.621 1 96.38 112 ALA A C 1
ATOM 823 O O . ALA A 1 112 ? -6.105 19.906 7.113 1 96.38 112 ALA A O 1
ATOM 824 N N . VAL A 1 113 ? -5.598 17.953 6.035 1 97.75 113 VAL A N 1
ATOM 825 C CA . VAL A 1 113 ? -4.176 18.25 5.895 1 97.75 113 VAL A CA 1
ATOM 826 C C . VAL A 1 113 ? -3.756 18.078 4.438 1 97.75 113 VAL A C 1
ATOM 828 O O . VAL A 1 113 ? -4.023 17.047 3.822 1 97.75 113 VAL A O 1
ATOM 831 N N . TYR A 1 114 ? -3.129 19.125 3.943 1 97.44 114 TYR A N 1
ATOM 832 C CA . TYR A 1 114 ? -2.588 19.078 2.59 1 97.44 114 TYR A CA 1
ATOM 833 C C . TYR A 1 114 ? -1.065 19.156 2.607 1 97.44 114 TYR A C 1
ATOM 835 O O . TYR A 1 114 ? -0.49 20.047 3.238 1 97.44 114 TYR A O 1
ATOM 843 N N . VAL A 1 115 ? -0.473 18.188 1.919 1 96.94 115 VAL A N 1
ATOM 844 C CA . VAL A 1 115 ? 0.977 18.172 1.758 1 96.94 115 VAL A CA 1
ATOM 845 C C . VAL A 1 115 ? 1.332 18.031 0.279 1 96.94 115 VAL A C 1
ATOM 847 O O . VAL A 1 115 ? 0.99 17.031 -0.36 1 96.94 115 VAL A O 1
ATOM 850 N N . TYR A 1 116 ? 1.98 19 -0.19 1 96.38 116 TYR A N 1
ATOM 851 C CA . TYR A 1 116 ? 2.371 18.906 -1.592 1 96.38 116 TYR A CA 1
ATOM 852 C C . TYR A 1 116 ? 3.291 17.719 -1.826 1 96.38 116 TYR A C 1
ATOM 854 O O . TYR A 1 116 ? 2.949 16.797 -2.574 1 96.38 116 TYR A O 1
ATOM 862 N N . ALA A 1 117 ? 4.449 17.703 -1.197 1 96.19 117 ALA A N 1
ATOM 863 C CA . ALA A 1 117 ? 5.398 16.594 -1.18 1 96.19 117 ALA A CA 1
ATOM 864 C C . ALA A 1 117 ? 6.059 16.453 0.19 1 96.19 117 ALA A C 1
ATOM 866 O O . ALA A 1 117 ? 6.18 17.438 0.927 1 96.19 117 ALA A O 1
ATOM 867 N N . VAL A 1 118 ? 6.438 15.219 0.518 1 97.31 118 VAL A N 1
ATOM 868 C CA . VAL A 1 118 ? 7.043 15.023 1.831 1 97.31 118 VAL A CA 1
ATOM 869 C C . VAL A 1 118 ? 8.234 14.07 1.712 1 97.31 118 VAL A C 1
ATOM 871 O O . VAL A 1 118 ? 8.164 13.07 0.997 1 97.31 118 VAL A O 1
ATOM 874 N N . VAL A 1 119 ? 9.32 14.477 2.268 1 98 119 VAL A N 1
ATOM 875 C CA . VAL A 1 119 ? 10.516 13.648 2.432 1 98 119 VAL A CA 1
ATOM 876 C C . VAL A 1 119 ? 10.812 13.469 3.918 1 98 119 VAL A C 1
ATOM 878 O O . VAL A 1 119 ? 11.078 14.438 4.625 1 98 119 VAL A O 1
ATOM 881 N N . VAL A 1 120 ? 10.727 12.281 4.465 1 98.44 120 VAL A N 1
ATOM 882 C CA . VAL A 1 120 ? 11.07 11.969 5.848 1 98.44 120 VAL A CA 1
ATOM 883 C C . VAL A 1 120 ? 12.305 11.078 5.883 1 98.44 120 VAL A C 1
ATOM 885 O O . VAL A 1 120 ? 12.336 10.008 5.262 1 98.44 120 VAL A O 1
ATOM 888 N N . LYS A 1 121 ? 13.32 11.477 6.559 1 97.81 121 LYS A N 1
ATOM 889 C CA . LYS A 1 121 ? 14.547 10.68 6.547 1 97.81 121 LYS A CA 1
ATOM 890 C C . LYS A 1 121 ? 15.336 10.867 7.844 1 97.81 121 LYS A C 1
ATOM 892 O O . LYS A 1 121 ? 15.008 11.734 8.656 1 97.81 121 LYS A O 1
ATOM 897 N N . ASN A 1 122 ? 16.297 9.961 8.086 1 97.81 122 ASN A N 1
ATOM 898 C CA . ASN A 1 122 ? 17.25 10.016 9.188 1 97.81 122 ASN A CA 1
ATOM 899 C C . ASN A 1 122 ? 16.531 10.031 10.539 1 97.81 122 ASN A C 1
ATOM 901 O O . ASN A 1 122 ? 16.844 10.875 11.391 1 97.81 122 ASN A O 1
ATOM 905 N N . GLY A 1 123 ? 15.594 9.102 10.617 1 97.12 123 GLY A N 1
ATOM 906 C CA . GLY A 1 123 ? 14.883 8.945 11.875 1 97.12 123 GLY A CA 1
ATOM 907 C C . GLY A 1 123 ? 13.836 10.016 12.109 1 97.12 123 GLY A C 1
ATOM 908 O O . GLY A 1 123 ? 13.25 10.102 13.188 1 97.12 123 GLY A O 1
ATOM 909 N N . GLY A 1 124 ? 13.578 10.914 11.133 1 98.31 124 GLY A N 1
ATOM 910 C CA . GLY A 1 124 ? 12.508 11.898 11.242 1 98.31 124 GLY A CA 1
ATOM 911 C C . GLY A 1 124 ? 11.125 11.273 11.242 1 98.31 124 GLY A C 1
ATOM 912 O O . GLY A 1 124 ? 10.969 10.086 10.961 1 98.31 124 GLY A O 1
ATOM 913 N N . TYR A 1 125 ? 10.109 12.055 11.586 1 98.56 125 TYR A N 1
ATOM 914 C CA . TYR A 1 125 ? 8.766 11.492 11.609 1 98.56 125 TYR A CA 1
ATOM 915 C C . TYR A 1 125 ? 7.727 12.555 11.281 1 98.56 125 TYR A C 1
ATOM 917 O O . TYR A 1 125 ? 7.883 13.727 11.648 1 98.56 125 TYR A O 1
ATOM 925 N N . PHE A 1 126 ? 6.762 12.242 10.547 1 98.62 126 PHE A N 1
ATOM 926 C CA . PHE A 1 126 ? 5.516 12.945 10.266 1 98.62 126 PHE A CA 1
ATOM 927 C C . PHE A 1 126 ? 4.324 12.164 10.812 1 98.62 126 PHE A C 1
ATOM 929 O O . PHE A 1 126 ? 3.906 11.172 10.227 1 98.62 126 PHE A O 1
ATOM 936 N N . ASP A 1 127 ? 3.824 12.578 11.992 1 98.69 127 ASP A N 1
ATOM 937 C CA . ASP A 1 127 ? 2.895 11.789 12.789 1 98.69 127 ASP A CA 1
ATOM 938 C C . ASP A 1 127 ? 1.563 12.516 12.961 1 98.69 127 ASP A C 1
ATOM 940 O O . ASP A 1 127 ? 1.514 13.602 13.547 1 98.69 127 ASP A O 1
ATOM 944 N N . VAL A 1 128 ? 0.504 11.984 12.375 1 98.5 128 VAL A N 1
ATOM 945 C CA . VAL A 1 128 ? -0.86 12.477 12.531 1 98.5 128 VAL A CA 1
ATOM 946 C C . VAL A 1 128 ? -1.673 11.5 13.375 1 98.5 128 VAL A C 1
ATOM 948 O O . VAL A 1 128 ? -2.07 10.438 12.891 1 98.5 128 VAL A O 1
ATOM 951 N N . GLU A 1 129 ? -1.933 11.844 14.633 1 98.38 129 GLU A N 1
ATOM 952 C CA . GLU A 1 129 ? -2.502 10.867 15.555 1 98.38 129 GLU A CA 1
ATOM 953 C C . GLU A 1 129 ? -3.67 11.469 16.344 1 98.38 129 GLU A C 1
ATOM 955 O O . GLU A 1 129 ? -3.625 12.633 16.734 1 98.38 129 GLU A O 1
ATOM 960 N N . ASN A 1 130 ? -4.668 10.68 16.453 1 98.56 130 ASN A N 1
ATOM 961 C CA . ASN A 1 130 ? -5.781 11.008 17.344 1 98.56 130 ASN A CA 1
ATOM 962 C C . ASN A 1 130 ? -6.461 12.312 16.922 1 98.56 130 ASN A C 1
ATOM 964 O O . ASN A 1 130 ? -6.844 13.117 17.781 1 98.56 130 ASN A O 1
ATOM 968 N N . ASN A 1 131 ? -6.496 12.586 15.648 1 98.62 131 ASN A N 1
ATOM 969 C CA . ASN A 1 131 ? -7.215 13.75 15.148 1 98.62 131 ASN A CA 1
ATOM 970 C C . ASN A 1 131 ? -8.625 13.391 14.703 1 98.62 131 ASN A C 1
ATOM 972 O O . ASN A 1 131 ? -8.883 12.258 14.289 1 98.62 131 ASN A O 1
ATOM 976 N N . THR A 1 132 ? -9.555 14.336 14.867 1 97.69 132 THR A N 1
ATOM 977 C CA . THR A 1 132 ? -10.859 14.266 14.211 1 97.69 132 THR A CA 1
ATOM 978 C C . THR A 1 132 ? -10.883 15.141 12.961 1 97.69 132 THR A C 1
ATOM 980 O O . THR A 1 132 ? -10.641 16.344 13.039 1 97.69 132 THR A O 1
ATOM 983 N N . MET A 1 133 ? -11.133 14.453 11.82 1 95.5 133 MET A N 1
ATOM 984 C CA . MET A 1 133 ? -11.055 15.172 10.555 1 95.5 133 MET A CA 1
ATOM 985 C C . MET A 1 133 ? -12.391 15.109 9.812 1 95.5 133 MET A C 1
ATOM 987 O O . MET A 1 133 ? -13.023 14.055 9.75 1 95.5 133 MET A O 1
ATOM 991 N N . SER A 1 134 ? -12.852 16.234 9.359 1 92.19 134 SER A N 1
ATOM 992 C CA . SER A 1 134 ? -14.023 16.344 8.5 1 92.19 134 SER A CA 1
ATOM 993 C C . SER A 1 134 ? -13.734 17.203 7.277 1 92.19 134 SER A C 1
ATOM 995 O O . SER A 1 134 ? -13.602 18.422 7.391 1 92.19 134 SER A O 1
ATOM 997 N N . ALA A 1 135 ? -13.539 16.625 6.125 1 90.06 135 ALA A N 1
ATOM 998 C CA . ALA A 1 135 ? -13.219 17.203 4.828 1 90.06 135 ALA A CA 1
ATOM 999 C C . ALA A 1 135 ? -13.461 16.219 3.695 1 90.06 135 ALA A C 1
ATOM 1001 O O . ALA A 1 135 ? -13.914 15.094 3.934 1 90.06 135 ALA A O 1
ATOM 1002 N N . ALA A 1 136 ? -13.219 16.672 2.432 1 88.19 136 ALA A N 1
ATOM 1003 C CA . ALA A 1 136 ? -13.281 15.727 1.32 1 88.19 136 ALA A CA 1
ATOM 1004 C C . ALA A 1 136 ? -12.258 14.609 1.494 1 88.19 136 ALA A C 1
ATOM 1006 O O . ALA A 1 136 ? -12.578 13.43 1.315 1 88.19 136 ALA A O 1
ATOM 1007 N N . ASN A 1 137 ? -11.086 15.062 1.939 1 92.5 137 ASN A N 1
ATOM 1008 C CA . ASN A 1 137 ? -10.023 14.117 2.264 1 92.5 137 ASN A CA 1
ATOM 1009 C C . ASN A 1 137 ? -9.438 14.383 3.648 1 92.5 137 ASN A C 1
ATOM 1011 O O . ASN A 1 137 ? -9.469 15.516 4.133 1 92.5 137 ASN A O 1
ATOM 1015 N N . GLY A 1 138 ? -8.969 13.273 4.297 1 95.44 138 GLY A N 1
ATOM 1016 C CA . GLY A 1 138 ? -8.211 13.469 5.527 1 95.44 138 GLY A CA 1
ATOM 1017 C C . GLY A 1 138 ? -6.859 14.109 5.301 1 95.44 138 GLY A C 1
ATOM 1018 O O . GLY A 1 138 ? -6.719 15.336 5.422 1 95.44 138 GLY A O 1
ATOM 1019 N N . ILE A 1 139 ? -5.93 13.289 4.871 1 96.88 139 ILE A N 1
ATOM 1020 C CA . ILE A 1 139 ? -4.594 13.742 4.496 1 96.88 139 ILE A CA 1
ATOM 1021 C C . ILE A 1 139 ? -4.383 13.531 2.998 1 96.88 139 ILE A C 1
ATOM 1023 O O . ILE A 1 139 ? -4.508 12.414 2.498 1 96.88 139 ILE A O 1
ATOM 1027 N N . LEU A 1 140 ? -4.055 14.625 2.311 1 95.31 140 LEU A N 1
ATOM 1028 C CA . LEU A 1 140 ? -3.775 14.555 0.88 1 95.31 140 LEU A CA 1
ATOM 1029 C C . LEU A 1 140 ? -2.293 14.781 0.603 1 95.31 140 LEU A C 1
ATOM 1031 O O . LEU A 1 140 ? -1.76 15.852 0.899 1 95.31 140 LEU A O 1
ATOM 1035 N N . PHE A 1 141 ? -1.688 13.766 0.089 1 94.69 141 PHE A N 1
ATOM 1036 C CA . PHE A 1 141 ? -0.368 13.93 -0.507 1 94.69 141 PHE A CA 1
ATOM 1037 C C . PHE A 1 141 ? -0.476 14.141 -2.014 1 94.69 141 PHE A C 1
ATOM 1039 O O . PHE A 1 141 ? -0.749 13.195 -2.758 1 94.69 141 PHE A O 1
ATOM 1046 N N . ASP A 1 142 ? -0.189 15.328 -2.424 1 92.88 142 ASP A N 1
ATOM 1047 C CA . ASP A 1 142 ? -0.402 15.695 -3.82 1 92.88 142 ASP A CA 1
ATOM 1048 C C . ASP A 1 142 ? 0.823 15.367 -4.668 1 92.88 142 ASP A C 1
ATOM 1050 O O . ASP A 1 142 ? 0.698 15.062 -5.859 1 92.88 142 ASP A O 1
ATOM 1054 N N . GLY A 1 143 ? 1.956 15.445 -3.994 1 91.94 143 GLY A N 1
ATOM 1055 C CA . GLY A 1 143 ? 3.209 15.109 -4.648 1 91.94 143 GLY A CA 1
ATOM 1056 C C . GLY A 1 143 ? 3.854 13.852 -4.09 1 91.94 143 GLY A C 1
ATOM 1057 O O . GLY A 1 143 ? 3.189 13.047 -3.436 1 91.94 143 GLY A O 1
ATOM 1058 N N . ASP A 1 144 ? 5.148 13.703 -4.359 1 92.81 144 ASP A N 1
ATOM 1059 C CA . ASP A 1 144 ? 5.875 12.484 -4.035 1 92.81 144 ASP A CA 1
ATOM 1060 C C . ASP A 1 144 ? 5.992 12.297 -2.525 1 92.81 144 ASP A C 1
ATOM 1062 O O . ASP A 1 144 ? 6.168 13.273 -1.788 1 92.81 144 ASP A O 1
ATOM 1066 N N . VAL A 1 145 ? 5.852 11.055 -2.166 1 95.5 145 VAL A N 1
ATOM 1067 C CA . VAL A 1 145 ? 6.098 10.656 -0.785 1 95.5 145 VAL A CA 1
ATOM 1068 C C . VAL A 1 145 ? 7.363 9.797 -0.712 1 95.5 145 VAL A C 1
ATOM 1070 O O . VAL A 1 145 ? 7.422 8.719 -1.308 1 95.5 145 VAL A O 1
ATOM 1073 N N . THR A 1 146 ? 8.375 10.32 -0.03 1 97.5 146 THR A N 1
ATOM 1074 C CA . THR A 1 146 ? 9.609 9.562 0.166 1 97.5 146 THR A CA 1
ATOM 1075 C C . THR A 1 146 ? 9.914 9.406 1.652 1 97.5 146 THR A C 1
ATOM 1077 O O . THR A 1 146 ? 10.039 10.398 2.373 1 97.5 146 THR A O 1
ATOM 1080 N N . VAL A 1 147 ? 9.992 8.188 2.139 1 98.25 147 VAL A N 1
ATOM 1081 C CA . VAL A 1 147 ? 10.414 7.879 3.5 1 98.25 147 VAL A CA 1
ATOM 1082 C C . VAL A 1 147 ? 11.625 6.953 3.467 1 98.25 147 VAL A C 1
ATOM 1084 O O . VAL A 1 147 ? 11.617 5.934 2.77 1 98.25 147 VAL A O 1
ATOM 1087 N N . SER A 1 148 ? 12.664 7.348 4.184 1 97.44 148 SER A N 1
ATOM 1088 C CA . SER A 1 148 ? 1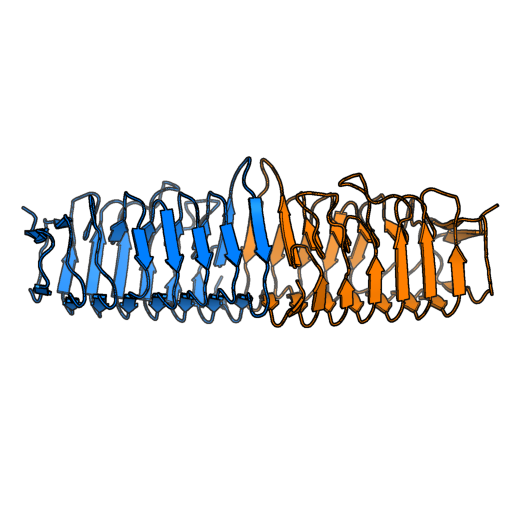3.898 6.562 4.137 1 97.44 148 SER A CA 1
ATOM 1089 C C . SER A 1 148 ? 14.648 6.637 5.461 1 97.44 148 SER A C 1
ATOM 1091 O O . SER A 1 148 ? 14.266 7.398 6.355 1 97.44 148 SER A O 1
ATOM 1093 N N . SER A 1 149 ? 15.625 5.785 5.629 1 95.94 149 SER A N 1
ATOM 1094 C CA . SER A 1 149 ? 16.578 5.824 6.73 1 95.94 149 SER A CA 1
ATOM 1095 C C . SER A 1 149 ? 15.859 5.898 8.078 1 95.94 149 SER A C 1
ATOM 1097 O O . SER A 1 149 ? 16.125 6.789 8.883 1 95.94 149 SER A O 1
ATOM 1099 N N . SER A 1 150 ? 14.953 4.938 8.25 1 95.38 150 SER A N 1
ATOM 1100 C CA . SER A 1 150 ? 14.211 4.738 9.492 1 95.38 150 SER A CA 1
ATOM 1101 C C . SER A 1 150 ? 13.25 5.895 9.75 1 95.38 150 SER A C 1
ATOM 1103 O O . SER A 1 150 ? 12.914 6.188 10.906 1 95.38 150 SER A O 1
ATOM 1105 N N . GLY A 1 151 ? 12.875 6.609 8.656 1 98.19 151 GLY A N 1
ATOM 1106 C CA . GLY A 1 151 ? 11.828 7.609 8.781 1 98.19 151 GLY A CA 1
ATOM 1107 C C . GLY A 1 151 ? 10.453 7.012 9.047 1 98.19 151 GLY A C 1
ATOM 1108 O O . GLY A 1 151 ? 10.211 5.844 8.734 1 98.19 151 GLY A O 1
ATOM 1109 N N . LEU A 1 152 ? 9.562 7.824 9.602 1 98.62 152 LEU A N 1
ATOM 1110 C CA . LEU A 1 152 ? 8.227 7.348 9.945 1 98.62 152 LEU A CA 1
ATOM 1111 C C . LEU A 1 152 ? 7.16 8.305 9.414 1 98.62 152 LEU A C 1
ATOM 1113 O O . LEU A 1 152 ? 7.191 9.5 9.711 1 98.62 152 LEU A O 1
ATOM 1117 N N . LEU A 1 153 ? 6.348 7.867 8.586 1 98.62 153 LEU A N 1
ATOM 1118 C CA . LEU A 1 153 ? 5.078 8.492 8.227 1 98.62 153 LEU A CA 1
ATOM 1119 C C . LEU A 1 153 ? 3.906 7.734 8.844 1 98.62 153 LEU A C 1
ATOM 1121 O O . LEU A 1 153 ? 3.707 6.551 8.555 1 98.62 153 LEU A O 1
ATOM 1125 N N . ARG A 1 154 ? 3.141 8.367 9.719 1 98.62 154 ARG A N 1
ATOM 1126 C CA . ARG A 1 154 ? 2.113 7.629 10.453 1 98.62 154 ARG A CA 1
ATOM 1127 C C . ARG A 1 154 ? 0.813 8.422 10.516 1 98.62 154 ARG A C 1
ATOM 1129 O O . ARG A 1 154 ? 0.832 9.641 10.727 1 98.62 154 ARG A O 1
ATOM 1136 N N . VAL A 1 155 ? -0.253 7.852 10.227 1 98.19 155 VAL A N 1
ATOM 1137 C CA . VAL A 1 155 ? -1.618 8.297 10.484 1 98.19 155 VAL A CA 1
ATOM 1138 C C . VAL A 1 155 ? -2.346 7.27 11.352 1 98.19 155 VAL A C 1
ATOM 1140 O O . VAL A 1 155 ? -2.658 6.172 10.883 1 98.19 155 VAL A O 1
ATOM 1143 N N . ALA A 1 156 ? -2.689 7.609 12.656 1 98.31 156 ALA A N 1
ATOM 1144 C CA . ALA A 1 156 ? -3.178 6.57 13.555 1 98.31 156 ALA A CA 1
ATOM 1145 C C . ALA A 1 156 ? -4.238 7.117 14.508 1 98.31 156 ALA A C 1
ATOM 1147 O O . ALA A 1 156 ? -4.156 8.273 14.938 1 98.31 156 ALA A O 1
ATOM 1148 N N . ASP A 1 157 ? -5.18 6.258 14.758 1 97.94 157 ASP A N 1
ATOM 1149 C CA . ASP A 1 157 ? -6.188 6.5 15.789 1 97.94 157 ASP A CA 1
ATOM 1150 C C . ASP A 1 157 ? -6.988 7.766 15.484 1 97.94 157 ASP A C 1
ATOM 1152 O O . ASP A 1 157 ? -7.383 8.484 16.406 1 97.94 157 ASP A O 1
ATOM 1156 N N . CYS A 1 158 ? -7.098 8.109 14.195 1 97.69 158 CYS A N 1
ATOM 1157 C CA . CYS A 1 158 ? -7.879 9.266 13.789 1 97.69 158 CYS A CA 1
ATOM 1158 C C . CYS A 1 158 ? -9.336 8.883 13.539 1 97.69 158 CYS A C 1
ATOM 1160 O O . CYS A 1 158 ? -9.641 7.711 13.32 1 97.69 158 CYS A O 1
ATOM 1162 N N . THR A 1 159 ? -10.227 9.844 13.719 1 96.69 159 THR A N 1
ATOM 1163 C CA . THR A 1 159 ? -11.609 9.75 13.258 1 96.69 159 THR A CA 1
ATOM 1164 C C . THR A 1 159 ? -11.828 10.625 12.023 1 96.69 159 THR A C 1
ATOM 1166 O O . THR A 1 159 ? -11.594 11.828 12.062 1 96.69 159 THR A O 1
ATOM 1169 N N . PHE A 1 160 ? -12.172 9.953 10.906 1 96 160 PHE A N 1
ATOM 1170 C CA . PHE A 1 160 ? -12.414 10.656 9.648 1 96 160 PHE A CA 1
ATOM 1171 C C . PHE A 1 160 ? -13.836 10.414 9.164 1 96 160 PHE A C 1
ATOM 1173 O O . PHE A 1 160 ? -14.203 9.281 8.844 1 96 160 PHE A O 1
ATOM 1180 N N . THR A 1 161 ? -14.586 11.469 9.039 1 89 161 THR A N 1
ATOM 1181 C CA . THR A 1 161 ? -15.984 11.32 8.648 1 89 161 THR A CA 1
ATOM 1182 C C . THR A 1 161 ? -16.125 11.375 7.133 1 89 161 THR A C 1
ATOM 1184 O O . THR A 1 161 ? -17.016 10.742 6.566 1 89 161 THR A O 1
ATOM 1187 N N . GLY A 1 162 ? -15.109 11.977 6.461 1 81.31 162 GLY A N 1
ATOM 1188 C CA . GLY A 1 162 ? -15.172 12.07 5.008 1 81.31 162 GLY A CA 1
ATOM 1189 C C . GLY A 1 162 ? -16.406 12.805 4.512 1 81.31 162 GLY A C 1
ATOM 1190 O O . GLY A 1 162 ? -17.016 13.586 5.25 1 81.31 162 GLY A O 1
ATOM 1191 N N . THR A 1 163 ? -16.609 12.719 3.162 1 76.81 163 THR A N 1
ATOM 1192 C CA . THR A 1 163 ? -17.812 13.266 2.543 1 76.81 163 THR A CA 1
ATOM 1193 C C . THR A 1 163 ? -18.344 12.328 1.459 1 76.81 163 THR A C 1
ATOM 1195 O O . THR A 1 163 ? -17.562 11.602 0.835 1 76.81 163 THR A O 1
ATOM 1198 N N . THR A 1 164 ? -19.672 12.266 1.359 1 69.06 164 THR A N 1
ATOM 1199 C CA . THR A 1 164 ? -20.281 11.445 0.322 1 69.06 164 THR A CA 1
ATOM 1200 C C . THR A 1 164 ? -20.344 12.203 -1 1 69.06 164 THR A C 1
ATOM 1202 O O . THR A 1 164 ? -20.672 11.625 -2.039 1 69.06 164 THR A O 1
ATOM 1205 N N . GLU A 1 165 ? -19.938 13.328 -0.925 1 72.12 165 GLU A N 1
ATOM 1206 C CA . GLU A 1 165 ? -20.062 14.18 -2.107 1 72.12 165 GLU A CA 1
ATOM 1207 C C . GLU A 1 165 ? -18.938 13.914 -3.102 1 72.12 165 GLU A C 1
ATOM 1209 O O . GLU A 1 165 ? -19.078 14.211 -4.293 1 72.12 165 GLU A O 1
ATOM 1214 N N . PHE A 1 166 ? -17.859 13.367 -2.545 1 72.62 166 PHE A N 1
ATOM 1215 C CA . PHE A 1 166 ? -16.703 13.133 -3.402 1 72.62 166 PHE A CA 1
ATOM 1216 C C . PHE A 1 166 ? -16.469 11.641 -3.6 1 72.62 166 PHE A C 1
ATOM 1218 O O . PHE A 1 166 ? -16.328 10.898 -2.627 1 72.62 166 PHE A O 1
ATOM 1225 N N . PHE A 1 167 ? -16.375 11.164 -4.875 1 69.5 167 PHE A N 1
ATOM 1226 C CA . PHE A 1 167 ? -16.344 9.75 -5.219 1 69.5 167 PHE A CA 1
ATOM 1227 C C . PHE A 1 167 ? -15.039 9.109 -4.789 1 69.5 167 PHE A C 1
ATOM 1229 O O . PHE A 1 167 ? -14.992 7.906 -4.5 1 69.5 167 PHE A O 1
ATOM 1236 N N . HIS A 1 168 ? -14.039 9.953 -4.559 1 79.06 168 HIS A N 1
ATOM 1237 C CA . HIS A 1 168 ? -12.766 9.336 -4.215 1 79.06 168 HIS A CA 1
ATOM 1238 C C . HIS A 1 168 ? -12.188 9.93 -2.936 1 79.06 168 HIS A C 1
ATOM 1240 O O . HIS A 1 168 ? -11 10.281 -2.885 1 79.06 168 HIS A O 1
ATOM 1246 N N . SER A 1 169 ? -13.18 10 -1.961 1 85.81 169 SER A N 1
ATOM 1247 C CA . SER A 1 169 ? -12.727 10.508 -0.67 1 85.81 169 SER A CA 1
ATOM 1248 C C . SER A 1 169 ? -11.984 9.43 0.114 1 85.81 169 SER A C 1
ATOM 1250 O O . SER A 1 169 ? -12.375 8.266 0.103 1 85.81 169 SER A O 1
ATOM 1252 N N . ALA A 1 170 ? -10.93 9.883 0.779 1 92 170 ALA A N 1
ATOM 1253 C CA . ALA A 1 170 ? -10.172 8.938 1.591 1 92 170 ALA A CA 1
ATOM 1254 C C . ALA A 1 170 ? -9.523 9.633 2.781 1 92 170 ALA A C 1
ATOM 1256 O O . ALA A 1 170 ? -9.25 10.836 2.732 1 92 170 ALA A O 1
ATOM 1257 N N . LEU A 1 171 ? -9.305 8.82 3.814 1 95.25 171 LEU A N 1
ATOM 1258 C CA . LEU A 1 171 ? -8.523 9.336 4.934 1 95.25 171 LEU A CA 1
ATOM 1259 C C . LEU A 1 171 ? -7.125 9.734 4.477 1 95.25 171 LEU A C 1
ATOM 1261 O O . LEU A 1 171 ? -6.648 10.828 4.801 1 95.25 171 LEU A O 1
ATOM 1265 N N . VAL A 1 172 ? -6.453 8.789 3.723 1 95.56 172 VAL A N 1
ATOM 1266 C CA . VAL A 1 172 ? -5.164 9.094 3.109 1 95.56 172 VAL A CA 1
ATOM 1267 C C . VAL A 1 172 ? -5.273 8.969 1.592 1 95.56 172 VAL A C 1
ATOM 1269 O O . VAL A 1 172 ? -5.629 7.914 1.068 1 95.56 172 VAL A O 1
ATOM 1272 N N . TYR A 1 173 ? -5.035 10.062 0.943 1 91.94 173 TYR A N 1
ATOM 1273 C CA . TYR A 1 173 ? -5.086 10.156 -0.512 1 91.94 173 TYR A CA 1
ATOM 1274 C C . TYR A 1 173 ? -3.725 10.539 -1.081 1 91.94 173 TYR A C 1
ATOM 1276 O O . TYR A 1 173 ? -3.182 11.602 -0.756 1 91.94 173 TYR A O 1
ATOM 1284 N N . SER A 1 174 ? -3.172 9.648 -1.846 1 90.81 174 SER A N 1
ATOM 1285 C CA . SER A 1 174 ? -1.881 9.914 -2.473 1 90.81 174 SER A CA 1
ATOM 1286 C C . SER A 1 174 ? -2.004 9.961 -3.992 1 90.81 174 SER A C 1
ATOM 1288 O O . SER A 1 174 ? -2.592 9.062 -4.602 1 90.81 174 SER A O 1
ATOM 1290 N N . VAL A 1 175 ? -1.342 11.008 -4.609 1 86.56 175 VAL A N 1
ATOM 1291 C CA . VAL A 1 175 ? -1.58 11.234 -6.031 1 86.56 175 VAL A CA 1
ATOM 1292 C C . VAL A 1 175 ? -0.277 11.062 -6.809 1 86.56 175 VAL A C 1
ATOM 1294 O O . VAL A 1 175 ? -0.26 11.172 -8.031 1 86.56 175 VAL A O 1
ATOM 1297 N N . SER A 1 176 ? 0.803 10.727 -6.098 1 88.31 176 SER A N 1
ATOM 1298 C CA . SER A 1 176 ? 2.092 10.641 -6.781 1 88.31 176 SER A CA 1
ATOM 1299 C C . SER A 1 176 ? 2.908 9.453 -6.277 1 88.31 176 SER A C 1
ATOM 1301 O O . SER A 1 176 ? 2.359 8.523 -5.688 1 88.31 176 SER A O 1
ATOM 1303 N N . SER A 1 177 ? 4.188 9.516 -6.68 1 89.25 177 SER A N 1
ATOM 1304 C CA . SER A 1 177 ? 5.043 8.367 -6.395 1 89.25 177 SER A CA 1
ATOM 1305 C C . SER A 1 177 ? 5.309 8.242 -4.898 1 89.25 177 SER A C 1
ATOM 1307 O O . SER A 1 177 ? 5.309 9.234 -4.172 1 89.25 177 SER A O 1
ATOM 1309 N N . THR A 1 178 ? 5.488 7 -4.555 1 92 178 THR A N 1
ATOM 1310 C CA . THR A 1 178 ? 5.867 6.68 -3.186 1 92 178 THR A CA 1
ATOM 1311 C C . THR A 1 178 ? 7.121 5.809 -3.162 1 92 178 THR A C 1
ATOM 1313 O O . THR A 1 178 ? 7.199 4.805 -3.873 1 92 178 THR A O 1
ATOM 1316 N N . ILE A 1 179 ? 8.086 6.297 -2.463 1 94.31 179 ILE A N 1
ATOM 1317 C CA . ILE A 1 179 ? 9.297 5.504 -2.271 1 94.31 179 ILE A CA 1
ATOM 1318 C C . ILE A 1 179 ? 9.531 5.27 -0.781 1 94.31 179 ILE A C 1
ATOM 1320 O O . ILE A 1 179 ? 9.688 6.223 -0.015 1 94.31 179 ILE A O 1
ATOM 1324 N N . LEU A 1 180 ? 9.508 4.008 -0.329 1 96 180 LEU A N 1
ATOM 1325 C CA . LEU A 1 180 ? 9.875 3.6 1.021 1 96 180 LEU A CA 1
ATOM 1326 C C . LEU A 1 180 ? 11.141 2.738 1.001 1 96 180 LEU A C 1
ATOM 1328 O O . LEU A 1 180 ? 11.195 1.729 0.296 1 96 180 LEU A O 1
ATOM 1332 N N . GLN A 1 181 ? 12.086 3.135 1.773 1 94.56 181 GLN A N 1
ATOM 1333 C CA . GLN A 1 181 ? 13.328 2.367 1.751 1 94.56 181 GLN A CA 1
ATOM 1334 C C . GLN A 1 181 ? 14.133 2.58 3.031 1 94.56 181 GLN A C 1
ATOM 1336 O O . GLN A 1 181 ? 13.883 3.529 3.777 1 94.56 181 GLN A O 1
ATOM 1341 N N . GLY A 1 182 ? 15.062 1.687 3.295 1 92.81 182 GLY A N 1
ATOM 1342 C CA . GLY A 1 182 ? 16.016 1.863 4.387 1 92.81 182 GLY A CA 1
ATOM 1343 C C . GLY A 1 182 ? 15.359 1.807 5.754 1 92.81 182 GLY A C 1
ATOM 1344 O O . GLY A 1 182 ? 15.68 2.613 6.633 1 92.81 182 GLY A O 1
ATOM 1345 N N . GLY A 1 183 ? 14.43 0.884 5.887 1 94.25 183 GLY A N 1
ATOM 1346 C CA . GLY A 1 183 ? 13.789 0.716 7.18 1 94.25 183 GLY A CA 1
ATOM 1347 C C . GLY A 1 183 ? 12.656 1.7 7.418 1 94.25 183 GLY A C 1
ATOM 1348 O O . GLY A 1 183 ? 12.172 1.835 8.539 1 94.25 183 GLY A O 1
ATOM 1349 N N . ALA A 1 184 ? 12.211 2.352 6.359 1 96.38 184 ALA A N 1
ATOM 1350 C CA . ALA A 1 184 ? 11.117 3.312 6.426 1 96.38 184 ALA A CA 1
ATOM 1351 C C . ALA A 1 184 ? 9.828 2.643 6.891 1 96.38 184 ALA A C 1
ATOM 1353 O O . ALA A 1 184 ? 9.594 1.462 6.613 1 96.38 184 ALA A O 1
ATOM 1354 N N . GLN A 1 185 ? 9.023 3.42 7.625 1 97.44 185 GLN A N 1
ATOM 1355 C CA . GLN A 1 185 ? 7.711 2.973 8.078 1 97.44 185 GLN A CA 1
ATOM 1356 C C . GLN A 1 185 ? 6.609 3.906 7.586 1 97.44 185 GLN A C 1
ATOM 1358 O O . GLN A 1 185 ? 6.652 5.113 7.84 1 97.44 185 GLN A O 1
ATOM 1363 N N . TRP A 1 186 ? 5.75 3.43 6.816 1 98.06 186 TRP A N 1
ATOM 1364 C CA . TRP A 1 186 ? 4.48 4.109 6.562 1 98.06 186 TRP A CA 1
ATOM 1365 C C . TRP A 1 186 ? 3.316 3.32 7.156 1 98.06 186 TRP A C 1
ATOM 1367 O O . TRP A 1 186 ? 3.043 2.195 6.738 1 98.06 186 TRP A O 1
ATOM 1377 N N . ARG A 1 187 ? 2.65 3.859 8.172 1 97.75 187 ARG A N 1
ATOM 1378 C CA . ARG A 1 187 ? 1.622 3.148 8.922 1 97.75 187 ARG A CA 1
ATOM 1379 C C . ARG A 1 187 ? 0.32 3.941 8.953 1 97.75 187 ARG A C 1
ATOM 1381 O O . ARG A 1 187 ? 0.308 5.113 9.336 1 97.75 187 ARG A O 1
ATOM 1388 N N . VAL A 1 188 ? -0.724 3.422 8.453 1 97.19 188 VAL A N 1
ATOM 1389 C CA . VAL A 1 188 ? -2.088 3.928 8.562 1 97.19 188 VAL A CA 1
ATOM 1390 C C . VAL A 1 188 ? -2.939 2.943 9.359 1 97.19 188 VAL A C 1
ATOM 1392 O O . VAL A 1 188 ? -3.486 1.99 8.805 1 97.19 188 VAL A O 1
ATOM 1395 N N . GLU A 1 189 ? -3.062 3.145 10.68 1 96.94 189 GLU A N 1
ATOM 1396 C CA . GLU A 1 189 ? -3.576 2.078 11.539 1 96.94 189 GLU A CA 1
ATOM 1397 C C . GLU A 1 189 ? -4.52 2.633 12.602 1 96.94 189 GLU A C 1
ATOM 1399 O O . GLU A 1 189 ? -4.336 3.756 13.078 1 96.94 189 GLU A O 1
ATOM 1404 N N . GLY A 1 190 ? -5.504 1.844 12.938 1 96.12 190 GLY A N 1
ATOM 1405 C CA . GLY A 1 190 ? -6.359 2.125 14.078 1 96.12 190 GLY A CA 1
ATOM 1406 C C . GLY A 1 190 ? -7.328 3.268 13.828 1 96.12 190 GLY A C 1
ATOM 1407 O O . GLY A 1 190 ? -7.828 3.881 14.773 1 96.12 190 GLY A O 1
ATOM 1408 N N . ASN A 1 191 ? -7.547 3.609 12.578 1 96.94 191 ASN A N 1
ATOM 1409 C CA . ASN A 1 191 ? -8.406 4.75 12.281 1 96.94 191 ASN A CA 1
ATOM 1410 C C . ASN A 1 191 ? -9.867 4.328 12.148 1 96.94 191 ASN A C 1
ATOM 1412 O O . ASN A 1 191 ? -10.164 3.178 11.82 1 96.94 191 ASN A O 1
ATOM 1416 N N . SER A 1 192 ? -10.742 5.285 12.477 1 95.69 192 SER A N 1
ATOM 1417 C CA . SER A 1 192 ? -12.18 5.148 12.219 1 95.69 192 SER A CA 1
ATOM 1418 C C . SER A 1 192 ? -12.617 6.039 11.07 1 95.69 192 SER A C 1
ATOM 1420 O O . SER A 1 192 ? -12.492 7.266 11.141 1 95.69 192 SER A O 1
ATOM 1422 N N . VAL A 1 193 ? -12.977 5.441 10 1 93.25 193 VAL A N 1
ATOM 1423 C CA . VAL A 1 193 ? -13.344 6.16 8.781 1 93.25 193 VAL A CA 1
ATOM 1424 C C . VAL A 1 193 ? -14.812 5.922 8.461 1 93.25 193 VAL A C 1
ATOM 1426 O O . VAL A 1 193 ? -15.297 4.793 8.531 1 93.25 193 VAL A O 1
ATOM 1429 N N . SER A 1 194 ? -15.43 7.047 8.086 1 85.88 194 SER A N 1
ATOM 1430 C CA . SER A 1 194 ? -16.844 6.93 7.734 1 85.88 194 SER A CA 1
ATOM 1431 C C . SER A 1 194 ? -17.062 7.176 6.242 1 85.88 194 SER A C 1
ATOM 1433 O O . SER A 1 194 ? -16.453 8.07 5.66 1 85.88 194 SER A O 1
ATOM 1435 N N . ALA A 1 195 ? -17.875 6.426 5.559 1 67.06 195 ALA A N 1
ATOM 1436 C CA . ALA A 1 195 ? -18.5 6.531 4.242 1 67.06 195 ALA A CA 1
ATOM 1437 C C . ALA A 1 195 ? -17.438 6.68 3.148 1 67.06 195 ALA A C 1
ATOM 1439 O O . ALA A 1 195 ? -17.719 7.215 2.072 1 67.06 195 ALA A O 1
ATOM 1440 N N . THR A 1 196 ? -16.078 6.398 3.418 1 79.56 196 THR A N 1
ATOM 1441 C CA . THR A 1 196 ? -15.055 6.617 2.406 1 79.56 196 THR A CA 1
ATOM 1442 C C . THR A 1 196 ? -13.969 5.555 2.502 1 79.56 196 THR A C 1
ATOM 1444 O O . THR A 1 196 ? -14.117 4.566 3.223 1 79.56 196 THR A O 1
ATOM 1447 N N . SER A 1 197 ? -12.938 5.805 1.746 1 87.81 197 SER A N 1
ATOM 1448 C CA . SER A 1 197 ? -11.82 4.867 1.771 1 87.81 197 SER A CA 1
ATOM 1449 C C . SER A 1 197 ? -10.805 5.25 2.836 1 87.81 197 SER A C 1
ATOM 1451 O O . SER A 1 197 ? -10.711 6.418 3.227 1 87.81 197 SER A O 1
ATOM 1453 N N . VAL A 1 198 ? -10.203 4.203 3.359 1 91.5 198 VAL A N 1
ATOM 1454 C CA . VAL A 1 198 ? -9.109 4.48 4.285 1 91.5 198 VAL A CA 1
ATOM 1455 C C . VAL A 1 198 ? -7.902 5.02 3.518 1 91.5 198 VAL A C 1
ATOM 1457 O O . VAL A 1 198 ? -7.23 5.941 3.98 1 91.5 198 VAL A O 1
ATOM 1460 N N . PHE A 1 199 ? -7.727 4.438 2.352 1 91.38 199 PHE A N 1
ATOM 1461 C CA . PHE A 1 199 ? -6.504 4.727 1.61 1 91.38 199 PHE A CA 1
ATOM 1462 C C . PHE A 1 199 ? -6.75 4.641 0.108 1 91.38 199 PHE A C 1
ATOM 1464 O O . PHE A 1 199 ? -7.391 3.703 -0.369 1 91.38 199 PHE A O 1
ATOM 1471 N N . ILE A 1 200 ? -6.281 5.703 -0.587 1 88.62 200 ILE A N 1
ATOM 1472 C CA . ILE A 1 200 ? -6.336 5.688 -2.045 1 88.62 200 ILE A CA 1
ATOM 1473 C C . ILE A 1 200 ? -5.004 6.172 -2.615 1 88.62 200 ILE A C 1
ATOM 1475 O O . ILE A 1 200 ? -4.426 7.141 -2.121 1 88.62 200 ILE A O 1
ATOM 1479 N N . ILE A 1 201 ? -4.422 5.453 -3.467 1 84.69 201 ILE A N 1
ATOM 1480 C CA . ILE A 1 201 ? -3.369 5.945 -4.348 1 84.69 201 ILE A CA 1
ATOM 1481 C C . ILE A 1 201 ? -3.922 6.141 -5.754 1 84.69 201 ILE A C 1
ATOM 1483 O O . ILE A 1 201 ? -4.434 5.195 -6.363 1 84.69 201 ILE A O 1
ATOM 1487 N N . LEU A 1 202 ? -3.926 7.48 -5.996 1 72.44 202 LEU A N 1
ATOM 1488 C CA . LEU A 1 202 ? -4.426 7.785 -7.332 1 72.44 202 LEU A CA 1
ATOM 1489 C C . LEU A 1 202 ? -3.277 7.902 -8.328 1 72.44 202 LEU A C 1
ATOM 1491 O O . LEU A 1 202 ? -2.129 8.125 -7.934 1 72.44 202 LEU A O 1
ATOM 1495 N N . TYR A 1 203 ? -3.359 7.875 -9.43 1 61.72 203 TYR A N 1
ATOM 1496 C CA . TYR A 1 203 ? -2.893 8.586 -10.617 1 61.72 203 TYR A CA 1
ATOM 1497 C C . TYR A 1 203 ? -1.878 7.758 -11.391 1 61.72 203 TYR A C 1
ATOM 1499 O O . TYR A 1 203 ? -1.237 6.867 -10.828 1 61.72 203 TYR A O 1
ATOM 1507 N N . PHE A 1 204 ? -1.561 8.469 -12.508 1 57.25 204 PHE A N 1
ATOM 1508 C CA . PHE A 1 204 ? -0.994 8.234 -13.828 1 57.25 204 PHE A CA 1
ATOM 1509 C C . PHE A 1 204 ? 0.528 8.305 -13.789 1 57.25 204 PHE A C 1
ATOM 1511 O O . PHE A 1 204 ? 1.094 9.242 -13.219 1 57.25 204 PHE A O 1
ATOM 1518 N N . TRP A 1 205 ? 1.264 7.594 -13.969 1 62.66 205 TRP A N 1
ATOM 1519 C CA . TRP A 1 205 ? 2.654 7.574 -14.406 1 62.66 205 TRP A CA 1
ATOM 1520 C C . TRP A 1 205 ? 3.602 7.461 -13.219 1 62.66 205 TRP A C 1
ATOM 1522 O O . TRP A 1 205 ? 4.797 7.746 -13.336 1 62.66 205 TRP A O 1
ATOM 1532 N N . TYR A 1 206 ? 2.807 6.922 -12 1 73.81 206 TYR A N 1
ATOM 1533 C CA . TYR A 1 206 ? 3.717 6.988 -10.859 1 73.81 206 TYR A CA 1
ATOM 1534 C C . TYR A 1 206 ? 4.031 5.594 -10.328 1 73.81 206 TYR A C 1
ATOM 1536 O O . TYR A 1 206 ? 3.254 4.656 -10.531 1 73.81 206 TYR A O 1
ATOM 1544 N N . THR A 1 207 ? 5.234 5.57 -9.758 1 81.62 207 THR A N 1
ATOM 1545 C CA . THR A 1 207 ? 5.723 4.301 -9.219 1 81.62 207 THR A CA 1
ATOM 1546 C C . THR A 1 207 ? 5.684 4.309 -7.695 1 81.62 207 THR A C 1
ATOM 1548 O O . THR A 1 207 ? 6.047 5.301 -7.062 1 81.62 207 THR A O 1
ATOM 1551 N N . HIS A 1 208 ? 5.109 3.197 -7.168 1 83.88 208 HIS A N 1
ATOM 1552 C CA . HIS A 1 208 ? 5.191 2.938 -5.734 1 83.88 208 HIS A CA 1
ATOM 1553 C C . HIS A 1 208 ? 6.125 1.766 -5.441 1 83.88 208 HIS A C 1
ATOM 1555 O O . HIS A 1 208 ? 5.91 0.658 -5.941 1 83.88 208 HIS A O 1
ATOM 1561 N N . ARG A 1 209 ? 7.176 2.119 -4.727 1 89.31 209 ARG A N 1
ATOM 1562 C CA . ARG A 1 209 ? 8.227 1.12 -4.551 1 89.31 209 ARG A CA 1
ATOM 1563 C C . ARG A 1 209 ? 8.617 0.989 -3.082 1 89.31 209 ARG A C 1
ATOM 1565 O O . ARG A 1 209 ? 8.812 1.993 -2.395 1 89.31 209 ARG A O 1
ATOM 1572 N N . LEU A 1 210 ? 8.68 -0.212 -2.582 1 91.69 210 LEU A N 1
ATOM 1573 C CA . LEU A 1 210 ? 9.188 -0.554 -1.258 1 91.69 210 LEU A CA 1
ATOM 1574 C C . LEU A 1 210 ? 10.43 -1.432 -1.362 1 91.69 210 LEU A C 1
ATOM 1576 O O . LEU A 1 210 ? 10.398 -2.479 -2.014 1 91.69 210 LEU A O 1
ATOM 1580 N N . SER A 1 211 ? 11.516 -1 -0.744 1 90.31 211 SER A N 1
ATOM 1581 C CA . SER A 1 211 ? 12.766 -1.748 -0.77 1 90.31 211 SER A CA 1
ATOM 1582 C C . SER A 1 211 ? 13.539 -1.582 0.536 1 90.31 211 SER A C 1
ATOM 1584 O O . SER A 1 211 ? 13.281 -0.648 1.299 1 90.31 211 SER A O 1
ATOM 1586 N N . GLY A 1 212 ? 14.469 -2.51 0.794 1 89.38 212 GLY A N 1
ATOM 1587 C CA . GLY A 1 212 ? 15.312 -2.453 1.977 1 89.38 212 GLY A CA 1
ATOM 1588 C C . GLY A 1 212 ? 14.734 -3.211 3.158 1 89.38 212 GLY A C 1
ATOM 1589 O O . GLY A 1 212 ? 13.523 -3.254 3.34 1 89.38 212 GLY A O 1
ATOM 1590 N N . SER A 1 213 ? 15.664 -3.676 3.975 1 91.19 213 SER A N 1
ATOM 1591 C CA . SER A 1 213 ? 15.266 -4.473 5.129 1 91.19 213 SER A CA 1
ATOM 1592 C C . SER A 1 213 ? 14.492 -3.631 6.141 1 91.19 213 SER A C 1
ATOM 1594 O O . SER A 1 213 ? 14.867 -2.492 6.422 1 91.19 213 SER A O 1
ATOM 1596 N N . GLY A 1 214 ? 13.438 -4.207 6.629 1 90.5 214 GLY A N 1
ATOM 1597 C CA . GLY A 1 214 ? 12.695 -3.572 7.707 1 90.5 214 GLY A CA 1
ATOM 1598 C C . GLY A 1 214 ? 11.711 -2.529 7.211 1 90.5 214 GLY A C 1
ATOM 1599 O O . GLY A 1 214 ? 10.945 -1.97 8 1 90.5 214 GLY A O 1
ATOM 1600 N N . THR A 1 215 ? 11.766 -2.225 5.871 1 93.94 215 THR A N 1
ATOM 1601 C CA . THR A 1 215 ? 10.797 -1.293 5.301 1 93.94 215 THR A CA 1
ATOM 1602 C C . THR A 1 215 ? 9.383 -1.848 5.414 1 93.94 215 THR A C 1
ATOM 1604 O O . THR A 1 215 ? 9.148 -3.025 5.133 1 93.94 215 THR A O 1
ATOM 1607 N N . THR A 1 216 ? 8.469 -0.938 5.887 1 95.19 216 THR A N 1
ATOM 1608 C CA . THR A 1 216 ? 7.121 -1.419 6.188 1 95.19 216 THR A CA 1
ATOM 1609 C C . THR A 1 216 ? 6.07 -0.452 5.652 1 95.19 216 THR A C 1
ATOM 1611 O O . THR A 1 216 ? 6.18 0.761 5.84 1 95.19 216 THR A O 1
ATOM 1614 N N . LEU A 1 217 ? 5.129 -0.96 4.914 1 96.19 217 LEU A N 1
ATOM 1615 C CA . LEU A 1 217 ? 3.842 -0.329 4.645 1 96.19 217 LEU A CA 1
ATOM 1616 C C . LEU A 1 217 ? 2.707 -1.114 5.289 1 96.19 217 LEU A C 1
ATOM 1618 O O . LEU A 1 217 ? 2.496 -2.287 4.973 1 96.19 217 LEU A O 1
ATOM 1622 N N . ALA A 1 218 ? 2.023 -0.518 6.23 1 95.88 218 ALA A N 1
ATOM 1623 C CA . ALA A 1 218 ? 0.931 -1.19 6.93 1 95.88 218 ALA A CA 1
ATOM 1624 C C . ALA A 1 218 ? -0.335 -0.338 6.918 1 95.88 218 ALA A C 1
ATOM 1626 O O . ALA A 1 218 ? -0.362 0.752 7.496 1 95.88 218 ALA A O 1
ATOM 1627 N N . ILE A 1 219 ? -1.309 -0.735 6.207 1 94.81 219 ILE A N 1
ATOM 1628 C CA . ILE A 1 219 ? -2.67 -0.222 6.32 1 94.81 219 ILE A CA 1
ATOM 1629 C C . ILE A 1 219 ? -3.564 -1.268 6.98 1 94.81 219 ILE A C 1
ATOM 1631 O O . ILE A 1 219 ? -3.959 -2.248 6.348 1 94.81 219 ILE A O 1
ATOM 1635 N N . ALA A 1 220 ? -3.834 -1.037 8.281 1 93.88 220 ALA A N 1
ATOM 1636 C CA . ALA A 1 220 ? -4.43 -2.141 9.031 1 93.88 220 ALA A CA 1
ATOM 1637 C C . ALA A 1 220 ? -5.254 -1.626 10.211 1 93.88 220 ALA A C 1
ATOM 1639 O O . ALA A 1 220 ? -5.133 -0.462 10.594 1 93.88 220 ALA A O 1
ATOM 1640 N N . HIS A 1 221 ? -6.043 -2.5 10.719 1 94.75 221 HIS A N 1
ATOM 1641 C CA . HIS A 1 221 ? -6.816 -2.309 11.938 1 94.75 221 HIS A CA 1
ATOM 1642 C C . HIS A 1 221 ? -7.66 -1.043 11.867 1 94.75 221 HIS A C 1
ATOM 1644 O O . HIS A 1 221 ? -7.824 -0.34 12.867 1 94.75 221 HIS A O 1
ATOM 1650 N N . ASN A 1 222 ? -7.992 -0.681 10.656 1 94.31 222 ASN A N 1
ATOM 1651 C CA . ASN A 1 222 ? -8.914 0.441 10.508 1 94.31 222 ASN A CA 1
ATOM 1652 C C . ASN A 1 222 ? -10.367 -0.021 10.516 1 94.31 222 ASN A C 1
ATOM 1654 O O . ASN A 1 222 ? -10.664 -1.162 10.156 1 94.31 222 ASN A O 1
ATOM 1658 N N . ARG A 1 223 ? -11.188 0.863 11.086 1 93.44 223 ARG A N 1
ATOM 1659 C CA . ARG A 1 223 ? -12.617 0.584 11.156 1 93.44 223 ARG A CA 1
ATOM 1660 C C . ARG A 1 223 ? -13.398 1.493 10.203 1 93.44 223 ARG A C 1
ATOM 1662 O O . ARG A 1 223 ? -13.117 2.689 10.117 1 93.44 223 ARG A O 1
ATOM 1669 N N . GLN A 1 224 ? -14.188 0.789 9.438 1 89.25 224 GLN A N 1
ATOM 1670 C CA . GLN A 1 224 ? -15.07 1.545 8.555 1 89.25 224 GLN A CA 1
ATOM 1671 C C . GLN A 1 224 ? -16.516 1.469 9.031 1 89.25 224 GLN A C 1
ATOM 1673 O O . GLN A 1 224 ? -17.047 0.379 9.273 1 89.25 224 GLN A O 1
ATOM 1678 N N . ALA A 1 225 ? -17.016 2.562 9.352 1 77.38 225 ALA A N 1
ATOM 1679 C CA . ALA A 1 225 ? -18.422 2.617 9.734 1 77.38 225 ALA A CA 1
ATOM 1680 C C . ALA A 1 225 ? -19.297 3.053 8.562 1 77.38 225 ALA A C 1
ATOM 1682 O O . ALA A 1 225 ? -18.875 3.881 7.75 1 77.38 225 ALA A O 1
ATOM 1683 N N . ASP A 1 226 ? -20.266 2.303 8.07 1 61.78 226 ASP A N 1
ATOM 1684 C CA . ASP A 1 226 ? -21.281 2.664 7.074 1 61.78 226 ASP A CA 1
ATOM 1685 C C . ASP A 1 226 ? -22.109 3.859 7.539 1 61.78 226 ASP A C 1
ATOM 1687 O O . ASP A 1 226 ? -22.375 4.004 8.734 1 61.78 226 ASP A O 1
ATOM 1691 N N . MET B 1 1 ? 6.426 -31.812 -25.688 1 65.94 1 MET B N 1
ATOM 1692 C CA . MET B 1 1 ? 5.352 -32.75 -25.359 1 65.94 1 MET B CA 1
ATOM 1693 C C . MET B 1 1 ? 4.879 -32.562 -23.922 1 65.94 1 MET B C 1
ATOM 1695 O O . MET B 1 1 ? 5.695 -32.375 -23.016 1 65.94 1 MET B O 1
ATOM 1699 N N . GLY B 1 2 ? 3.73 -31.812 -23.656 1 74.94 2 GLY B N 1
ATOM 1700 C CA . GLY B 1 2 ? 3.211 -31.469 -22.344 1 74.94 2 GLY B CA 1
ATOM 1701 C C . GLY B 1 2 ? 2.014 -32.312 -21.938 1 74.94 2 GLY B C 1
ATOM 1702 O O . GLY B 1 2 ? 1.691 -33.281 -22.578 1 74.94 2 GLY B O 1
ATOM 1703 N N . LEU B 1 3 ? 1.695 -32.438 -20.75 1 83.88 3 LEU B N 1
ATOM 1704 C CA . LEU B 1 3 ? 0.497 -33.031 -20.172 1 83.88 3 LEU B CA 1
ATOM 1705 C C . LEU B 1 3 ? -0.61 -31.984 -20.016 1 83.88 3 LEU B C 1
ATOM 1707 O O . LEU B 1 3 ? -0.373 -30.891 -19.516 1 83.88 3 LEU B O 1
ATOM 1711 N N . SER B 1 4 ? -1.776 -32.344 -20.703 1 87.81 4 SER B N 1
ATOM 1712 C CA . SER B 1 4 ? -2.934 -31.469 -20.578 1 87.81 4 SER B CA 1
ATOM 1713 C C . SER B 1 4 ? -4.082 -32.156 -19.844 1 87.81 4 SER B C 1
ATOM 1715 O O . SER B 1 4 ? -4.465 -33.281 -20.219 1 87.81 4 SER B O 1
ATOM 1717 N N . ILE B 1 5 ? -4.465 -31.625 -18.75 1 88.19 5 ILE B N 1
ATOM 1718 C CA . ILE B 1 5 ? -5.609 -32.094 -17.969 1 88.19 5 ILE B CA 1
ATOM 1719 C C . ILE B 1 5 ? -6.793 -31.156 -18.172 1 88.19 5 ILE B C 1
ATOM 1721 O O . ILE B 1 5 ? -6.684 -29.953 -17.906 1 88.19 5 ILE B O 1
ATOM 1725 N N . LYS B 1 6 ? -7.93 -31.719 -18.594 1 91.62 6 LYS B N 1
ATOM 1726 C CA . LYS B 1 6 ? -9.078 -30.891 -18.938 1 91.62 6 LYS B CA 1
ATOM 1727 C C . LYS B 1 6 ? -10.258 -31.172 -18.016 1 91.62 6 LYS B C 1
ATOM 1729 O O . LYS B 1 6 ? -10.672 -32.312 -17.859 1 91.62 6 LYS B O 1
ATOM 1734 N N . GLY B 1 7 ? -10.695 -30.109 -17.359 1 89.88 7 GLY B N 1
ATOM 1735 C CA . GLY B 1 7 ? -11.906 -30.219 -16.562 1 89.88 7 GLY B CA 1
ATOM 1736 C C . GLY B 1 7 ? -13.18 -30.016 -17.359 1 89.88 7 GLY B C 1
ATOM 1737 O O . GLY B 1 7 ? -13.203 -29.25 -18.328 1 89.88 7 GLY B O 1
ATOM 1738 N N . SER B 1 8 ? -14.398 -30.703 -16.969 1 90.94 8 SER B N 1
ATOM 1739 C CA . SER B 1 8 ? -15.672 -30.656 -17.672 1 90.94 8 SER B CA 1
ATOM 1740 C C . SER B 1 8 ? -16.781 -30.109 -16.781 1 90.94 8 SER B C 1
ATOM 1742 O O . SER B 1 8 ? -17.969 -30.234 -17.094 1 90.94 8 SER B O 1
ATOM 1744 N N . GLY B 1 9 ? -16.359 -29.562 -15.75 1 90.25 9 GLY B N 1
ATOM 1745 C CA . GLY B 1 9 ? -17.359 -29.047 -14.828 1 90.25 9 GLY B CA 1
ATOM 1746 C C . GLY B 1 9 ? -17.688 -30.016 -13.703 1 90.25 9 GLY B C 1
ATOM 1747 O O . GLY B 1 9 ? -18.359 -29.641 -12.742 1 90.25 9 GLY B O 1
ATOM 1748 N N . ALA B 1 10 ? -17.172 -31.266 -13.766 1 90.31 10 ALA B N 1
ATOM 1749 C CA . ALA B 1 10 ? -17.406 -32.281 -12.734 1 90.31 10 ALA B CA 1
ATOM 1750 C C . ALA B 1 10 ? -16.453 -32.094 -11.562 1 90.31 10 ALA B C 1
ATOM 1752 O O . ALA B 1 10 ? -15.383 -31.5 -11.711 1 90.31 10 ALA B O 1
ATOM 1753 N N . ARG B 1 11 ? -16.922 -32.531 -10.453 1 93.5 11 ARG B N 1
ATOM 1754 C CA . ARG B 1 11 ? -16 -32.656 -9.32 1 93.5 11 ARG B CA 1
ATOM 1755 C C . ARG B 1 11 ? -14.898 -33.656 -9.617 1 93.5 11 ARG B C 1
ATOM 1757 O O . ARG B 1 11 ? -15.164 -34.781 -10 1 93.5 11 ARG B O 1
ATOM 1764 N N . VAL B 1 12 ? -13.672 -33.219 -9.398 1 89.38 12 VAL B N 1
ATOM 1765 C CA . VAL B 1 12 ? -12.562 -34.125 -9.688 1 89.38 12 VAL B CA 1
ATOM 1766 C C . VAL B 1 12 ? -11.477 -33.969 -8.625 1 89.38 12 VAL B C 1
ATOM 1768 O O . VAL B 1 12 ? -11.367 -32.938 -7.984 1 89.38 12 VAL B O 1
ATOM 1771 N N . HIS B 1 13 ? -10.812 -35.031 -8.398 1 92.25 13 HIS B N 1
ATOM 1772 C CA . HIS B 1 13 ? -9.555 -35.031 -7.664 1 92.25 13 HIS B CA 1
ATOM 1773 C C . HIS B 1 13 ? -8.391 -35.438 -8.562 1 92.25 13 HIS B C 1
ATOM 1775 O O . HIS B 1 13 ? -8.344 -36.594 -9.039 1 92.25 13 HIS B O 1
ATOM 1781 N N . VAL B 1 14 ? -7.57 -34.531 -8.859 1 89.62 14 VAL B N 1
ATOM 1782 C CA . VAL B 1 14 ? -6.43 -34.781 -9.734 1 89.62 14 VAL B CA 1
ATOM 1783 C C . VAL B 1 14 ? -5.137 -34.719 -8.922 1 89.62 14 VAL B C 1
ATOM 1785 O O . VAL B 1 14 ? -4.902 -33.75 -8.18 1 89.62 14 VAL B O 1
ATOM 1788 N N . SER B 1 15 ? -4.328 -35.719 -9 1 91.25 15 SER B N 1
ATOM 1789 C CA . SER B 1 15 ? -2.994 -35.719 -8.414 1 91.25 15 SER B CA 1
ATOM 1790 C C . SER B 1 15 ? -1.927 -36 -9.469 1 91.25 15 SER B C 1
ATOM 1792 O O . SER B 1 15 ? -1.984 -37 -10.164 1 91.25 15 SER B O 1
ATOM 1794 N N . VAL B 1 16 ? -1.109 -35.062 -9.656 1 84.81 16 VAL B N 1
ATOM 1795 C CA . VAL B 1 16 ? -0.002 -35.219 -10.594 1 84.81 16 VAL B CA 1
ATOM 1796 C C . VAL B 1 16 ? 1.296 -35.469 -9.828 1 84.81 16 VAL B C 1
ATOM 1798 O O . VAL B 1 16 ? 1.74 -34.594 -9.07 1 84.81 16 VAL B O 1
ATOM 1801 N N . THR B 1 17 ? 1.774 -36.688 -9.836 1 76.12 17 THR B N 1
ATOM 1802 C CA . THR B 1 17 ? 3.016 -37.062 -9.164 1 76.12 17 THR B CA 1
ATOM 1803 C C . THR B 1 17 ? 4.008 -37.656 -10.141 1 76.12 17 THR B C 1
ATOM 1805 O O . THR B 1 17 ? 3.764 -38.75 -10.68 1 76.12 17 THR B O 1
ATOM 1808 N N . PHE B 1 18 ? 4.434 -37 -11.016 1 70.31 18 PHE B N 1
ATOM 1809 C CA . PHE B 1 18 ? 5.453 -37.625 -11.844 1 70.31 18 PHE B CA 1
ATOM 1810 C C . PHE B 1 18 ? 6.824 -37.031 -11.57 1 70.31 18 PHE B C 1
ATOM 1812 O O . PHE B 1 18 ? 6.93 -35.969 -10.992 1 70.31 18 PHE B O 1
ATOM 1819 N N . SER B 1 19 ? 7.801 -37.938 -11.945 1 60.56 19 SER B N 1
ATOM 1820 C CA . SER B 1 19 ? 9.164 -37.438 -11.758 1 60.56 19 SER B CA 1
ATOM 1821 C C . SER B 1 19 ? 9.469 -36.281 -12.688 1 60.56 19 SER B C 1
ATOM 1823 O O . SER B 1 19 ? 8.602 -35.438 -12.938 1 60.56 19 SER B O 1
ATOM 1825 N N . THR B 1 20 ? 10.492 -36.312 -13.586 1 65.94 20 THR B N 1
ATOM 1826 C CA . THR B 1 20 ? 11.094 -35.25 -14.391 1 65.94 20 THR B CA 1
ATOM 1827 C C . THR B 1 20 ? 10.438 -35.188 -15.773 1 65.94 20 THR B C 1
ATOM 1829 O O . THR B 1 20 ? 10.32 -36.219 -16.453 1 65.94 20 THR B O 1
ATOM 1832 N N . LEU B 1 21 ? 9.555 -34.125 -15.898 1 67.38 21 LEU B N 1
ATOM 1833 C CA . LEU B 1 21 ? 9.188 -33.781 -17.266 1 67.38 21 LEU B CA 1
ATOM 1834 C C . LEU B 1 21 ? 10.117 -32.719 -17.828 1 67.38 21 LEU B C 1
ATOM 1836 O O . LEU B 1 21 ? 10.125 -31.578 -17.359 1 67.38 21 LEU B O 1
ATOM 1840 N N . ASP B 1 22 ? 11.172 -33.062 -18.688 1 66.31 22 ASP B N 1
ATOM 1841 C CA . ASP B 1 22 ? 12.219 -32.156 -19.109 1 66.31 22 ASP B CA 1
ATOM 1842 C C . ASP B 1 22 ? 11.734 -31.25 -20.25 1 66.31 22 ASP B C 1
ATOM 1844 O O . ASP B 1 22 ? 12.359 -30.234 -20.547 1 66.31 22 ASP B O 1
ATOM 1848 N N . SER B 1 23 ? 10.758 -31.609 -20.984 1 68.12 23 SER B N 1
ATOM 1849 C CA . SER B 1 23 ? 10.531 -30.75 -22.156 1 68.12 23 SER B CA 1
ATOM 1850 C C . SER B 1 23 ? 9.055 -30.422 -22.312 1 68.12 23 SER B C 1
ATOM 1852 O O . SER B 1 23 ? 8.656 -29.797 -23.297 1 68.12 23 SER B O 1
ATOM 1854 N N . GLY B 1 24 ? 8.344 -30.609 -21.266 1 80.38 24 GLY B N 1
ATOM 1855 C CA . GLY B 1 24 ? 6.938 -30.359 -21.547 1 80.38 24 GLY B CA 1
ATOM 1856 C C . GLY B 1 24 ? 6.309 -29.344 -20.625 1 80.38 24 GLY B C 1
ATOM 1857 O O . GLY B 1 24 ? 7.008 -28.688 -19.844 1 80.38 24 GLY B O 1
ATOM 1858 N N . VAL B 1 25 ? 5.039 -28.969 -21.047 1 89.38 25 VAL B N 1
ATOM 1859 C CA . VAL B 1 25 ? 4.199 -28.062 -20.266 1 89.38 25 VAL B CA 1
ATOM 1860 C C . VAL B 1 25 ? 3.072 -28.844 -19.594 1 89.38 25 VAL B C 1
ATOM 1862 O O . VAL B 1 25 ? 2.518 -29.781 -20.188 1 89.38 25 VAL B O 1
ATOM 1865 N N . LEU B 1 26 ? 2.932 -28.578 -18.406 1 92.38 26 LEU B N 1
ATOM 1866 C CA . L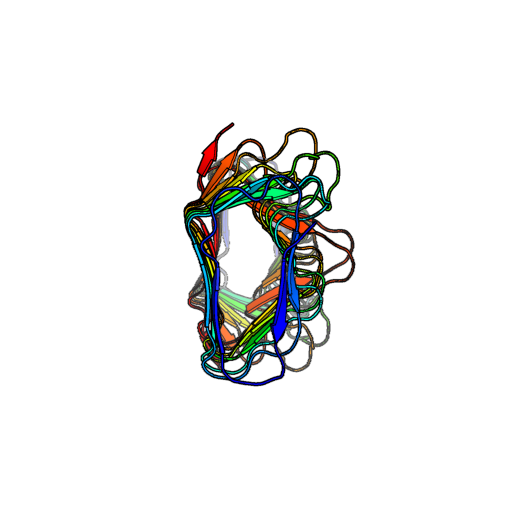EU B 1 26 ? 1.741 -29.078 -17.719 1 92.38 26 LEU B CA 1
ATOM 1867 C C . LEU B 1 26 ? 0.605 -28.078 -17.797 1 92.38 26 LEU B C 1
ATOM 1869 O O . LEU B 1 26 ? 0.753 -26.938 -17.344 1 92.38 26 LEU B O 1
ATOM 1873 N N . GLU B 1 27 ? -0.459 -28.578 -18.375 1 93.25 27 GLU B N 1
ATOM 1874 C CA . GLU B 1 27 ? -1.566 -27.656 -18.594 1 93.25 27 GLU B CA 1
ATOM 1875 C C . GLU B 1 27 ? -2.838 -28.125 -17.906 1 93.25 27 GLU B C 1
ATOM 1877 O O . GLU B 1 27 ? -3.156 -29.328 -17.938 1 93.25 27 GLU B O 1
ATOM 1882 N N . PHE B 1 28 ? -3.482 -27.219 -17.219 1 93.25 28 PHE B N 1
ATOM 1883 C CA . PHE B 1 28 ? -4.824 -27.438 -16.688 1 93.25 28 PHE B CA 1
ATOM 1884 C C . PHE B 1 28 ? -5.828 -26.5 -17.344 1 93.25 28 PHE B C 1
ATOM 1886 O O . PHE B 1 28 ? -5.711 -25.281 -17.219 1 93.25 28 PHE B O 1
ATOM 1893 N N . GLU B 1 29 ? -6.805 -27.078 -17.984 1 94.44 29 GLU B N 1
ATOM 1894 C CA . GLU B 1 29 ? -7.77 -26.266 -18.719 1 94.44 29 GLU B CA 1
ATOM 1895 C C . GLU B 1 29 ? -9.203 -26.719 -18.438 1 94.44 29 GLU B C 1
ATOM 1897 O O . GLU B 1 29 ? -9.453 -27.906 -18.234 1 94.44 29 GLU B O 1
ATOM 1902 N N . GLY B 1 30 ? -10.055 -25.703 -18.359 1 92.62 30 GLY B N 1
ATOM 1903 C CA . GLY B 1 30 ? -11.477 -26 -18.25 1 92.62 30 GLY B CA 1
ATOM 1904 C C . GLY B 1 30 ? -12.047 -25.688 -16.875 1 92.62 30 GLY B C 1
ATOM 1905 O O . GLY B 1 30 ? -11.484 -24.891 -16.141 1 92.62 30 GLY B O 1
ATOM 1906 N N . GLU B 1 31 ? -13.234 -26.281 -16.766 1 93.19 31 GLU B N 1
ATOM 1907 C CA . GLU B 1 31 ? -13.977 -26.047 -15.523 1 93.19 31 GLU B CA 1
ATOM 1908 C C . GLU B 1 31 ? -13.883 -27.25 -14.586 1 93.19 31 GLU B C 1
ATOM 1910 O O . GLU B 1 31 ? -14.164 -28.375 -14.984 1 93.19 31 GLU B O 1
ATOM 1915 N N . PHE B 1 32 ? -13.391 -26.969 -13.422 1 93.81 32 PHE B N 1
ATOM 1916 C CA . PHE B 1 32 ? -13.359 -27.984 -12.375 1 93.81 32 PHE B CA 1
ATOM 1917 C C . PHE B 1 32 ? -14.453 -27.734 -11.344 1 93.81 32 PHE B C 1
ATOM 1919 O O . PHE B 1 32 ? -14.539 -26.641 -10.781 1 93.81 32 PHE B O 1
ATOM 1926 N N . GLY B 1 33 ? -15.281 -28.688 -11.18 1 93.44 33 GLY B N 1
ATOM 1927 C CA . GLY B 1 33 ? -16.469 -28.531 -10.352 1 93.44 33 GLY B CA 1
ATOM 1928 C C . GLY B 1 33 ? -16.156 -28.266 -8.891 1 93.44 33 GLY B C 1
ATOM 1929 O O . GLY B 1 33 ? -14.992 -28.375 -8.469 1 93.44 33 GLY B O 1
ATOM 1930 N N . ALA B 1 34 ? -17.234 -27.938 -8.18 1 94.94 34 ALA B N 1
ATOM 1931 C CA . ALA B 1 34 ? -17.094 -27.656 -6.754 1 94.94 34 ALA B CA 1
ATOM 1932 C C . ALA B 1 34 ? -16.453 -28.828 -6.02 1 94.94 34 ALA B C 1
ATOM 1934 O O . ALA B 1 34 ? -16.625 -29.984 -6.418 1 94.94 34 ALA B O 1
ATOM 1935 N N . ILE B 1 35 ? -15.688 -28.578 -4.965 1 95.12 35 ILE B N 1
ATOM 1936 C CA . ILE B 1 35 ? -15.062 -29.531 -4.055 1 95.12 35 ILE B CA 1
ATOM 1937 C C . ILE B 1 35 ? -14.008 -30.344 -4.809 1 95.12 35 ILE B C 1
ATOM 1939 O O . ILE B 1 35 ? -13.672 -31.469 -4.402 1 95.12 35 ILE B O 1
ATOM 1943 N N . SER B 1 36 ? -13.57 -29.828 -5.945 1 94.5 36 SER B N 1
ATOM 1944 C CA . SER 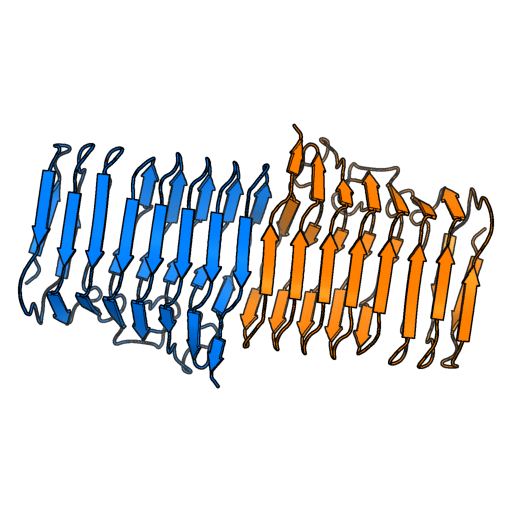B 1 36 ? -12.469 -30.469 -6.66 1 94.5 36 SER B CA 1
ATOM 1945 C C . SER B 1 36 ? -11.133 -30.172 -6 1 94.5 36 SER B C 1
ATOM 1947 O O . SER B 1 36 ? -11.008 -29.219 -5.238 1 94.5 36 SER B O 1
ATOM 1949 N N . GLN B 1 37 ? -10.18 -31.047 -6.258 1 96.25 37 GLN B N 1
ATOM 1950 C CA . GLN B 1 37 ? -8.812 -30.812 -5.801 1 96.25 37 GLN B CA 1
ATOM 1951 C C . GLN B 1 37 ? -7.801 -31.156 -6.895 1 96.25 37 GLN B C 1
ATOM 1953 O O . GLN B 1 37 ? -7.891 -32.219 -7.516 1 96.25 37 GLN B O 1
ATOM 1958 N N . ILE B 1 38 ? -6.965 -30.297 -7.113 1 94.56 38 ILE B N 1
ATOM 1959 C CA . ILE B 1 38 ? -5.812 -30.531 -7.977 1 94.56 38 ILE B CA 1
ATOM 1960 C C . ILE B 1 38 ? -4.527 -30.438 -7.156 1 94.56 38 ILE B C 1
ATOM 1962 O O . ILE B 1 38 ? -4.258 -29.422 -6.523 1 94.56 38 ILE B O 1
ATOM 1966 N N . LEU B 1 39 ? -3.793 -31.469 -7.145 1 96 39 LEU B N 1
ATOM 1967 C CA . LEU B 1 39 ? -2.535 -31.531 -6.406 1 96 39 LEU B CA 1
ATOM 1968 C C . LEU B 1 39 ? -1.372 -31.844 -7.344 1 96 39 LEU B C 1
ATOM 1970 O O . LEU B 1 39 ? -1.37 -32.875 -8.023 1 96 39 LEU B O 1
ATOM 1974 N N . VAL B 1 40 ? -0.472 -30.938 -7.461 1 94.38 40 VAL B N 1
ATOM 1975 C CA . VAL B 1 40 ? 0.822 -31.172 -8.094 1 94.38 40 VAL B CA 1
ATOM 1976 C C . VAL B 1 40 ? 1.932 -31.094 -7.051 1 94.38 40 VAL B C 1
ATOM 1978 O O . VAL B 1 40 ? 2.215 -30.031 -6.508 1 94.38 40 VAL B O 1
ATOM 1981 N N . ALA B 1 41 ? 2.609 -32.281 -6.789 1 94.31 41 ALA B N 1
ATOM 1982 C CA . ALA B 1 41 ? 3.533 -32.281 -5.656 1 94.31 41 ALA B CA 1
ATOM 1983 C C . ALA B 1 41 ? 4.793 -33.094 -5.984 1 94.31 41 ALA B C 1
ATOM 1985 O O . ALA B 1 41 ? 4.715 -34.156 -6.57 1 94.31 41 ALA B O 1
ATOM 1986 N N . GLY B 1 42 ? 5.879 -32.469 -5.656 1 92.19 42 GLY B N 1
ATOM 1987 C CA . GLY B 1 42 ? 7.133 -33.188 -5.652 1 92.19 42 GLY B CA 1
ATOM 1988 C C . GLY B 1 42 ? 7.672 -33.469 -7.043 1 92.19 42 GLY B C 1
ATOM 1989 O O . GLY B 1 42 ? 8.398 -34.438 -7.258 1 92.19 42 GLY B O 1
ATOM 1990 N N . ILE B 1 43 ? 7.316 -32.625 -7.918 1 91.12 43 ILE B N 1
ATOM 1991 C CA . ILE B 1 43 ? 7.773 -32.938 -9.273 1 91.12 43 ILE B CA 1
ATOM 1992 C C . ILE B 1 43 ? 8.875 -31.953 -9.672 1 91.12 43 ILE B C 1
ATOM 1994 O O . ILE B 1 43 ? 9.008 -30.875 -9.086 1 91.12 43 ILE B O 1
ATOM 1998 N N . THR B 1 44 ? 9.695 -32.438 -10.633 1 92 44 THR B N 1
ATOM 1999 C CA . THR B 1 44 ? 10.641 -31.578 -11.328 1 92 44 THR B CA 1
ATOM 2000 C C . THR B 1 44 ? 10.234 -31.391 -12.789 1 92 44 THR B C 1
ATOM 2002 O O . THR B 1 44 ? 10.18 -32.375 -13.547 1 92 44 THR B O 1
ATOM 2005 N N . LEU B 1 45 ? 9.875 -30.203 -13.07 1 92.75 45 LEU B N 1
ATOM 2006 C CA . LEU B 1 45 ? 9.516 -29.844 -14.438 1 92.75 45 LEU B CA 1
ATOM 2007 C C . LEU B 1 45 ? 10.398 -28.719 -14.961 1 92.75 45 LEU B C 1
ATOM 2009 O O . LEU B 1 45 ? 10.203 -27.547 -14.602 1 92.75 45 LEU B O 1
ATOM 2013 N N . LEU B 1 46 ? 11.398 -29.047 -15.805 1 91.31 46 LEU B N 1
ATOM 2014 C CA . LEU B 1 46 ? 12.312 -28.109 -16.422 1 91.31 46 LEU B CA 1
ATOM 2015 C C . LEU B 1 46 ? 11.961 -27.891 -17.891 1 91.31 46 LEU B C 1
ATOM 2017 O O . LEU B 1 46 ? 12.656 -28.391 -18.781 1 91.31 46 LEU B O 1
ATOM 2021 N N . SER B 1 47 ? 10.992 -27.031 -18.062 1 91.38 47 SER B N 1
ATOM 2022 C CA . SER B 1 47 ? 10.398 -26.875 -19.391 1 91.38 47 SER B CA 1
ATOM 2023 C C . SER B 1 47 ? 11.281 -26.031 -20.297 1 91.38 47 SER B C 1
ATOM 2025 O O . SER B 1 47 ? 11.859 -25.031 -19.859 1 91.38 47 SER B O 1
ATOM 2027 N N . THR B 1 48 ? 11.305 -26.406 -21.547 1 88.25 48 THR B N 1
ATOM 2028 C CA . THR B 1 48 ? 11.945 -25.578 -22.562 1 88.25 48 THR B CA 1
ATOM 2029 C C . THR B 1 48 ? 10.922 -24.656 -23.234 1 88.25 48 THR B C 1
ATOM 2031 O O . THR B 1 48 ? 11.281 -23.797 -24.031 1 88.25 48 THR B O 1
ATOM 2034 N N . SER B 1 49 ? 9.688 -24.812 -22.781 1 89.25 49 SER B N 1
ATOM 2035 C CA . SER B 1 49 ? 8.625 -23.922 -23.25 1 89.25 49 SER B CA 1
ATOM 2036 C C . SER B 1 49 ? 8.602 -22.625 -22.422 1 89.25 49 SER B C 1
ATOM 2038 O O . SER B 1 49 ? 9.367 -22.469 -21.484 1 89.25 49 SER B O 1
ATOM 2040 N N . ASP B 1 50 ? 7.758 -21.781 -22.859 1 91.81 50 ASP B N 1
ATOM 2041 C CA . ASP B 1 50 ? 7.68 -20.484 -22.188 1 91.81 50 ASP B CA 1
ATOM 2042 C C . ASP B 1 50 ? 7.223 -20.656 -20.75 1 91.81 50 ASP B C 1
ATOM 2044 O O . ASP B 1 50 ? 7.672 -19.922 -19.859 1 91.81 50 ASP B O 1
ATOM 2048 N N . TYR B 1 51 ? 6.469 -21.75 -20.547 1 93.44 51 TYR B N 1
ATOM 2049 C CA . TYR B 1 51 ? 5.898 -22 -19.234 1 93.44 51 TYR B CA 1
ATOM 2050 C C . TYR B 1 51 ? 6.172 -23.422 -18.781 1 93.44 51 TYR B C 1
ATOM 2052 O O . TYR B 1 51 ? 6.266 -24.344 -19.609 1 93.44 51 TYR B O 1
ATOM 2060 N N . ALA B 1 52 ? 6.277 -23.672 -17.469 1 94.88 52 ALA B N 1
ATOM 2061 C CA . ALA B 1 52 ? 6.285 -25.031 -16.922 1 94.88 52 ALA B CA 1
ATOM 2062 C C . ALA B 1 52 ? 4.863 -25.516 -16.672 1 94.88 52 ALA B C 1
ATOM 2064 O O . ALA B 1 52 ? 4.461 -26.562 -17.172 1 94.88 52 ALA B O 1
ATOM 2065 N N . ILE B 1 53 ? 4.172 -24.734 -15.906 1 95.44 53 ILE B N 1
ATOM 2066 C CA . ILE B 1 53 ? 2.752 -25.016 -15.703 1 95.44 53 ILE B CA 1
ATOM 2067 C C . ILE B 1 53 ? 1.922 -23.828 -16.203 1 95.44 53 ILE B C 1
ATOM 2069 O O . ILE B 1 53 ? 2.244 -22.672 -15.922 1 95.44 53 ILE B O 1
ATOM 2073 N N . GLN B 1 54 ? 0.834 -24.125 -16.891 1 96.31 54 GLN B N 1
ATOM 2074 C CA . GLN B 1 54 ? -0.043 -23.062 -17.375 1 96.31 54 GLN B CA 1
ATOM 2075 C C . GLN B 1 54 ? -1.51 -23.406 -17.125 1 96.31 54 GLN B C 1
ATOM 2077 O O . GLN B 1 54 ? -1.909 -24.562 -17.266 1 96.31 54 GLN B O 1
ATOM 2082 N N . PHE B 1 55 ? -2.289 -22.359 -16.828 1 96.25 55 PHE B N 1
ATOM 2083 C CA . PHE B 1 55 ? -3.734 -22.438 -16.641 1 96.25 55 PHE B CA 1
ATOM 2084 C C . PHE B 1 55 ? -4.445 -21.547 -17.656 1 96.25 55 PHE B C 1
ATOM 2086 O O . PHE B 1 55 ? -5.02 -20.516 -17.297 1 96.25 55 PHE B O 1
ATOM 2093 N N . PRO B 1 56 ? -4.461 -22.016 -18.953 1 93.5 56 PRO B N 1
ATOM 2094 C CA . PRO B 1 56 ? -4.91 -21.141 -20.031 1 93.5 56 PRO B CA 1
ATOM 2095 C C . PRO B 1 56 ? -6.383 -20.734 -19.891 1 93.5 56 PRO B C 1
ATOM 2097 O O . PRO B 1 56 ? -6.777 -19.656 -20.328 1 93.5 56 PRO B O 1
ATOM 2100 N N . ARG B 1 57 ? -7.398 -21.609 -19.5 1 91 57 ARG B N 1
ATOM 2101 C CA . ARG B 1 57 ? -8.797 -21.422 -19.141 1 91 57 ARG B CA 1
ATOM 2102 C C . ARG B 1 57 ? -9.18 -22.25 -17.938 1 91 57 ARG B C 1
ATOM 2104 O O . ARG B 1 57 ? -9.438 -23.453 -18.047 1 91 57 ARG B O 1
ATOM 2111 N N . PHE B 1 58 ? -9.094 -21.578 -16.812 1 92.25 58 PHE B N 1
ATOM 2112 C CA . PHE B 1 58 ? -9.188 -22.328 -15.562 1 92.25 58 PHE B CA 1
ATOM 2113 C C . PHE B 1 58 ? -10.234 -21.719 -14.641 1 92.25 58 PHE B C 1
ATOM 2115 O O . PHE B 1 58 ? -10.234 -20.5 -14.406 1 92.25 58 PHE B O 1
ATOM 2122 N N . SER B 1 59 ? -11.141 -22.516 -14.383 1 92.38 59 SER B N 1
ATOM 2123 C CA . SER B 1 59 ? -12.055 -22.141 -13.312 1 92.38 59 SER B CA 1
ATOM 2124 C C . SER B 1 59 ? -12.336 -23.328 -12.383 1 92.38 59 SER B C 1
ATOM 2126 O O . SER B 1 59 ? -12.273 -24.484 -12.805 1 92.38 59 SER B O 1
ATOM 2128 N N . PHE B 1 60 ? -12.516 -23.094 -11.141 1 90.5 60 PHE B N 1
ATOM 2129 C CA . PHE B 1 60 ? -12.914 -24.141 -10.211 1 90.5 60 PHE B CA 1
ATOM 2130 C C . PHE B 1 60 ? -14 -23.641 -9.258 1 90.5 60 PHE B C 1
ATOM 2132 O O . PHE B 1 60 ? -14.039 -22.453 -8.922 1 90.5 60 PHE B O 1
ATOM 2139 N N . GLY B 1 61 ? -14.859 -24.578 -8.922 1 92.5 61 GLY B N 1
ATOM 2140 C CA . GLY B 1 61 ? -16.031 -24.266 -8.109 1 92.5 61 GLY B CA 1
ATOM 2141 C C . GLY B 1 61 ? -15.695 -24.047 -6.648 1 92.5 61 GLY B C 1
ATOM 2142 O O . GLY B 1 61 ? -14.531 -24.172 -6.246 1 92.5 61 GLY B O 1
ATOM 2143 N N . THR B 1 62 ? -16.703 -23.719 -5.891 1 94.44 62 THR B N 1
ATOM 2144 C CA . THR B 1 62 ? -16.562 -23.406 -4.473 1 94.44 62 THR B CA 1
ATOM 2145 C C . THR B 1 62 ? -15.969 -24.594 -3.721 1 94.44 62 THR B C 1
ATOM 2147 O O . THR B 1 62 ? -16.203 -25.75 -4.086 1 94.44 62 THR B O 1
ATOM 2150 N N . ASN B 1 63 ? -15.125 -24.312 -2.674 1 96.38 63 ASN B N 1
ATOM 2151 C CA . ASN B 1 63 ? -14.5 -25.281 -1.782 1 96.38 63 ASN B CA 1
ATOM 2152 C C . ASN B 1 63 ? -13.508 -26.172 -2.525 1 96.38 63 ASN B C 1
ATOM 2154 O O . ASN B 1 63 ? -13.25 -27.297 -2.111 1 96.38 63 ASN B O 1
ATOM 2158 N N . SER B 1 64 ? -13.102 -25.734 -3.645 1 96.81 64 SER B N 1
ATOM 2159 C CA . SER B 1 64 ? -12.055 -26.438 -4.383 1 96.81 64 SER B CA 1
ATOM 2160 C C . SER B 1 64 ? -10.672 -25.922 -4.008 1 96.81 64 SER B C 1
ATOM 2162 O O . SER B 1 64 ? -10.539 -24.844 -3.438 1 96.81 64 SER B O 1
ATOM 2164 N N . THR B 1 65 ? -9.641 -26.766 -4.316 1 97.44 65 THR B N 1
ATOM 2165 C CA . THR B 1 65 ? -8.289 -26.344 -3.977 1 97.44 65 THR B CA 1
ATOM 2166 C C . THR B 1 65 ? -7.309 -26.734 -5.078 1 97.44 65 THR B C 1
ATOM 2168 O O . THR B 1 65 ? -7.387 -27.844 -5.621 1 97.44 65 THR B O 1
ATOM 2171 N N . LEU B 1 66 ? -6.457 -25.859 -5.469 1 98 66 LEU B N 1
ATOM 2172 C CA . LEU B 1 66 ? -5.27 -26.109 -6.277 1 98 66 LEU B CA 1
ATOM 2173 C C . LEU B 1 66 ? -4.008 -26.031 -5.426 1 98 66 LEU B C 1
ATOM 2175 O O . LEU B 1 66 ? -3.707 -25 -4.84 1 98 66 LEU B O 1
ATOM 2179 N N . LEU B 1 67 ? -3.293 -27.141 -5.352 1 97.88 67 LEU B N 1
ATOM 2180 C CA . LEU B 1 67 ? -2.096 -27.234 -4.527 1 97.88 67 LEU B CA 1
ATOM 2181 C C . LEU B 1 67 ? -0.864 -27.516 -5.383 1 97.88 67 LEU B C 1
ATOM 2183 O O . LEU B 1 67 ? -0.776 -28.562 -6.027 1 97.88 67 LEU B O 1
ATOM 2187 N N . LEU B 1 68 ? 0.039 -26.625 -5.461 1 97.75 68 LEU B N 1
ATOM 2188 C CA . LEU B 1 68 ? 1.372 -26.812 -6.016 1 97.75 68 LEU B CA 1
ATOM 2189 C C . LEU B 1 68 ? 2.42 -26.875 -4.91 1 97.75 68 LEU B C 1
ATOM 2191 O O . LEU B 1 68 ? 2.832 -25.828 -4.387 1 97.75 68 LEU B O 1
ATOM 2195 N N . LEU B 1 69 ? 2.949 -28.109 -4.594 1 97.19 69 LEU B N 1
ATOM 2196 C CA . LEU B 1 69 ? 3.73 -28.281 -3.371 1 97.19 69 LEU B CA 1
ATOM 2197 C C . LEU B 1 69 ? 5.078 -28.922 -3.676 1 97.19 69 LEU B C 1
ATOM 2199 O O . LEU B 1 69 ? 5.141 -29.953 -4.348 1 97.19 69 LEU B O 1
ATOM 2203 N N . ASP B 1 70 ? 6.172 -28.297 -3.229 1 96.62 70 ASP B N 1
ATOM 2204 C CA . ASP B 1 70 ? 7.512 -28.875 -3.211 1 96.62 70 ASP B CA 1
ATOM 2205 C C . ASP B 1 70 ? 7.961 -29.266 -4.617 1 96.62 70 ASP B C 1
ATOM 2207 O O . ASP B 1 70 ? 8.516 -30.344 -4.82 1 96.62 70 ASP B O 1
ATOM 2211 N N . ASN B 1 71 ? 7.637 -28.453 -5.531 1 96.19 71 ASN B N 1
ATOM 2212 C CA . ASN B 1 71 ? 8.031 -28.719 -6.91 1 96.19 71 ASN B CA 1
ATOM 2213 C C . ASN B 1 71 ? 9.273 -27.922 -7.297 1 96.19 71 ASN B C 1
ATOM 2215 O O . ASN B 1 71 ? 9.602 -26.922 -6.664 1 96.19 71 ASN B O 1
ATOM 2219 N N . LYS B 1 72 ? 10.008 -28.5 -8.336 1 95.38 72 LYS B N 1
ATOM 2220 C CA . LYS B 1 72 ? 11.016 -27.734 -9.07 1 95.38 72 LYS B CA 1
ATOM 2221 C C . LYS B 1 72 ? 10.547 -27.422 -10.484 1 95.38 72 LYS B C 1
ATOM 2223 O O . LYS B 1 72 ? 10.57 -28.297 -11.359 1 95.38 72 LYS B O 1
ATOM 2228 N N . LEU B 1 73 ? 10.117 -26.141 -10.609 1 95.19 73 LEU B N 1
ATOM 2229 C CA . LEU B 1 73 ? 9.5 -25.734 -11.867 1 95.19 73 LEU B CA 1
ATOM 2230 C C . LEU B 1 73 ? 10.344 -24.672 -12.57 1 95.19 73 LEU B C 1
ATOM 2232 O O . LEU B 1 73 ? 10.734 -23.672 -11.945 1 95.19 73 LEU B O 1
ATOM 2236 N N . LYS B 1 74 ? 10.648 -24.891 -13.805 1 95 74 LYS B N 1
ATOM 2237 C CA . LYS B 1 74 ? 11.375 -23.906 -14.617 1 95 74 LYS B CA 1
ATOM 2238 C C . LYS B 1 74 ? 10.719 -23.734 -15.984 1 95 74 LYS B C 1
ATOM 2240 O O . LYS B 1 74 ? 10.531 -24.719 -16.719 1 95 74 LYS B O 1
ATOM 2245 N N . GLY B 1 75 ? 10.336 -22.531 -16.25 1 94.06 75 GLY B N 1
ATOM 2246 C CA . GLY B 1 75 ? 9.953 -22.141 -17.594 1 94.06 75 GLY B CA 1
ATOM 2247 C C . GLY B 1 75 ? 10.961 -21.203 -18.25 1 94.06 75 GLY B C 1
ATOM 2248 O O . GLY B 1 75 ? 11.828 -20.656 -17.594 1 94.06 75 GLY B O 1
ATOM 2249 N N . ASN B 1 76 ? 10.844 -21.125 -19.578 1 93.19 76 ASN B N 1
ATOM 2250 C CA . ASN B 1 76 ? 11.711 -20.156 -20.234 1 93.19 76 ASN B CA 1
ATOM 2251 C C . ASN B 1 76 ? 11.383 -18.719 -19.797 1 93.19 76 ASN B C 1
ATOM 2253 O O . ASN B 1 76 ? 12.281 -17.938 -19.484 1 93.19 76 ASN B O 1
ATOM 2257 N N . GLU B 1 77 ? 10.117 -18.438 -19.672 1 94.38 77 GLU B N 1
ATOM 2258 C CA . GLU B 1 77 ? 9.688 -17.078 -19.312 1 94.38 77 GLU B CA 1
ATOM 2259 C C . GLU B 1 77 ? 8.992 -17.062 -17.953 1 94.38 77 GLU B C 1
ATOM 2261 O O . GLU B 1 77 ? 9.211 -16.156 -17.141 1 94.38 77 GLU B O 1
ATOM 2266 N N . ILE B 1 78 ? 8.156 -18.062 -17.75 1 95.69 78 ILE B N 1
ATOM 2267 C CA . ILE B 1 78 ? 7.34 -18.094 -16.547 1 95.69 78 ILE B CA 1
ATOM 2268 C C . ILE B 1 78 ? 7.242 -19.516 -16.016 1 95.69 78 ILE B C 1
ATOM 2270 O O . ILE B 1 78 ? 6.957 -20.453 -16.766 1 95.69 78 ILE B O 1
ATOM 2274 N N . ALA B 1 79 ? 7.418 -19.766 -14.75 1 96.75 79 ALA B N 1
ATOM 2275 C CA . ALA B 1 79 ? 7.281 -21.109 -14.18 1 96.75 79 ALA B CA 1
ATOM 2276 C C . ALA B 1 79 ? 5.812 -21.5 -14.062 1 96.75 79 ALA B C 1
ATOM 2278 O O . ALA B 1 79 ? 5.414 -22.562 -14.539 1 96.75 79 ALA B O 1
ATOM 2279 N N . VAL B 1 80 ? 5 -20.609 -13.477 1 97.81 80 VAL B N 1
ATOM 2280 C CA . VAL B 1 80 ? 3.57 -20.859 -13.352 1 97.81 80 VAL B CA 1
ATOM 2281 C C . VAL B 1 80 ? 2.787 -19.688 -13.938 1 97.81 80 VAL B C 1
ATOM 2283 O O . VAL B 1 80 ? 2.936 -18.547 -13.5 1 97.81 80 VAL B O 1
ATOM 2286 N N . SER B 1 81 ? 1.87 -20.047 -14.867 1 97.38 81 SER B N 1
ATOM 2287 C CA . SER B 1 81 ? 1.202 -18.984 -15.594 1 97.38 81 SER B CA 1
ATOM 2288 C C . SER B 1 81 ? -0.314 -19.125 -15.531 1 97.38 81 SER B C 1
ATOM 2290 O O . SER B 1 81 ? -0.86 -20.172 -15.906 1 97.38 81 SER B O 1
ATOM 2292 N N . PHE B 1 82 ? -0.931 -18 -14.984 1 97.12 82 PHE B N 1
ATOM 2293 C CA . PHE B 1 82 ? -2.363 -17.797 -15.148 1 97.12 82 PHE B CA 1
ATOM 2294 C C . PHE B 1 82 ? -2.635 -16.688 -16.156 1 97.12 82 PHE B C 1
ATOM 2296 O O . PHE B 1 82 ? -2.84 -15.531 -15.766 1 97.12 82 PHE B O 1
ATOM 2303 N N . PRO B 1 83 ? -2.777 -17.031 -17.438 1 95.69 83 PRO B N 1
ATOM 2304 C CA . PRO B 1 83 ? -2.842 -15.992 -18.453 1 95.69 83 PRO B CA 1
ATOM 2305 C C . PRO B 1 83 ? -4.238 -15.391 -18.609 1 95.69 83 PRO B C 1
ATOM 2307 O O . PRO B 1 83 ? -4.441 -14.484 -19.422 1 95.69 83 PRO B O 1
ATOM 2310 N N . VAL B 1 84 ? -5.191 -15.883 -17.844 1 94.44 84 VAL B N 1
ATOM 2311 C CA . VAL B 1 84 ? -6.527 -15.297 -17.766 1 94.44 84 VAL B CA 1
ATOM 2312 C C . VAL B 1 84 ? -6.883 -15.008 -16.312 1 94.44 84 VAL B C 1
ATOM 2314 O O . VAL B 1 84 ? -6.188 -15.453 -15.391 1 94.44 84 VAL B O 1
ATOM 2317 N N . ALA B 1 85 ? -7.988 -14.258 -16.188 1 95.5 85 ALA B N 1
ATOM 2318 C CA . ALA B 1 85 ? -8.398 -13.906 -14.828 1 95.5 85 ALA B CA 1
ATOM 2319 C C . ALA B 1 85 ? -8.711 -15.148 -14.008 1 95.5 85 ALA B C 1
ATOM 2321 O O . ALA B 1 85 ? -9.406 -16.047 -14.469 1 95.5 85 ALA B O 1
ATOM 2322 N N . VAL B 1 86 ? -8.164 -15.234 -12.828 1 95.62 86 VAL B N 1
ATOM 2323 C CA . VAL B 1 86 ? -8.422 -16.312 -11.891 1 95.62 86 VAL B CA 1
ATOM 2324 C C . VAL B 1 86 ? -9.391 -15.844 -10.805 1 95.62 86 VAL B C 1
ATOM 2326 O O . VAL B 1 86 ? -9.133 -14.852 -10.125 1 95.62 86 VAL B O 1
ATOM 2329 N N . VAL B 1 87 ? -10.477 -16.547 -10.711 1 96.62 87 VAL B N 1
ATOM 2330 C CA . VAL B 1 87 ? -11.461 -16.234 -9.672 1 96.62 87 VAL B CA 1
ATOM 2331 C C . VAL B 1 87 ? -11.406 -17.281 -8.57 1 96.62 87 VAL B C 1
ATOM 2333 O O . VAL B 1 87 ? -11.648 -18.469 -8.828 1 96.62 87 VAL B O 1
ATOM 2336 N N . VAL B 1 88 ? -11.016 -16.938 -7.391 1 97.75 88 VAL B N 1
ATOM 2337 C CA . VAL B 1 88 ? -10.961 -17.797 -6.207 1 97.75 88 VAL B CA 1
ATOM 2338 C C . VAL B 1 88 ? -12.117 -17.453 -5.27 1 97.75 88 VAL B C 1
ATOM 2340 O O . VAL B 1 88 ? -11.977 -16.625 -4.367 1 97.75 88 VAL B O 1
ATOM 2343 N N . ASP B 1 89 ? -13.266 -18.047 -5.488 1 97.38 89 ASP B N 1
ATOM 2344 C CA . ASP B 1 89 ? -14.508 -17.781 -4.762 1 97.38 89 ASP B CA 1
ATOM 2345 C C . ASP B 1 89 ? -14.789 -18.875 -3.736 1 97.38 89 ASP B C 1
ATOM 2347 O O . ASP B 1 89 ? -15.375 -19.906 -4.066 1 97.38 89 ASP B O 1
ATOM 2351 N N . GLY B 1 90 ? -14.375 -18.609 -2.488 1 97.56 90 GLY B N 1
ATOM 2352 C CA . GLY B 1 90 ? -14.539 -19.625 -1.463 1 97.56 90 GLY B CA 1
ATOM 2353 C C . GLY B 1 90 ? -13.68 -20.859 -1.702 1 97.56 90 GLY B C 1
ATOM 2354 O O . GLY B 1 90 ? -14.031 -21.969 -1.279 1 97.56 90 GLY B O 1
ATOM 2355 N N . SER B 1 91 ? -12.672 -20.688 -2.453 1 97.5 91 SER B N 1
ATOM 2356 C CA . SER B 1 91 ? -11.727 -21.75 -2.809 1 97.5 91 SER B CA 1
ATOM 2357 C C . SER B 1 91 ? -10.289 -21.328 -2.488 1 97.5 91 SER B C 1
ATOM 2359 O O . SER B 1 91 ? -10.07 -20.328 -1.799 1 97.5 91 SER B O 1
ATOM 2361 N N . GLY B 1 92 ? -9.375 -22.188 -2.9 1 98.31 92 GLY B N 1
ATOM 2362 C CA . GLY B 1 92 ? -8.023 -21.828 -2.494 1 98.31 92 GLY B CA 1
ATOM 2363 C C . GLY B 1 92 ? -6.973 -22.25 -3.502 1 98.31 92 GLY B C 1
ATOM 2364 O O . GLY B 1 92 ? -7.074 -23.312 -4.109 1 98.31 92 GLY B O 1
ATOM 2365 N N . ILE B 1 93 ? -5.988 -21.5 -3.719 1 98.38 93 ILE B N 1
ATOM 2366 C CA . ILE B 1 93 ? -4.766 -21.828 -4.445 1 98.38 93 ILE B CA 1
ATOM 2367 C C . ILE B 1 93 ? -3.561 -21.672 -3.516 1 98.38 93 ILE B C 1
ATOM 2369 O O . ILE B 1 93 ? -3.363 -20.625 -2.912 1 98.38 93 ILE B O 1
ATOM 2373 N N . ILE B 1 94 ? -2.785 -22.734 -3.348 1 98.56 94 ILE B N 1
ATOM 2374 C CA . ILE B 1 94 ? -1.605 -22.703 -2.49 1 98.56 94 ILE B CA 1
ATOM 2375 C C . ILE B 1 94 ? -0.378 -23.125 -3.295 1 98.56 94 ILE B C 1
ATOM 2377 O O . ILE B 1 94 ? -0.384 -24.172 -3.947 1 98.56 94 ILE B O 1
ATOM 2381 N N . MET B 1 95 ? 0.579 -22.328 -3.34 1 98.5 95 MET B N 1
ATOM 2382 C CA . MET B 1 95 ? 1.919 -22.656 -3.82 1 98.5 95 MET B CA 1
ATOM 2383 C C . MET B 1 95 ? 2.928 -22.641 -2.676 1 98.5 95 MET B C 1
ATOM 2385 O O . MET B 1 95 ? 3.199 -21.578 -2.105 1 98.5 95 MET B O 1
ATOM 2389 N N . LYS B 1 96 ? 3.496 -23.781 -2.398 1 98.56 96 LYS B N 1
ATOM 2390 C CA . LYS B 1 96 ? 4.309 -23.844 -1.187 1 98.56 96 LYS B CA 1
ATOM 2391 C C . LYS B 1 96 ? 5.523 -24.75 -1.393 1 98.56 96 LYS B C 1
ATOM 2393 O O . LYS B 1 96 ? 5.406 -25.844 -1.93 1 98.56 96 LYS B O 1
ATOM 2398 N N . GLY B 1 97 ? 6.602 -24.234 -0.979 1 98.44 97 GLY B N 1
ATOM 2399 C CA . GLY B 1 97 ? 7.809 -25.047 -0.945 1 98.44 97 GLY B CA 1
ATOM 2400 C C . GLY B 1 97 ? 8.414 -25.281 -2.318 1 98.44 97 GLY B C 1
ATOM 2401 O O . GLY B 1 97 ? 9.242 -26.172 -2.494 1 98.44 97 GLY B O 1
ATOM 2402 N N . ASN B 1 98 ? 8.039 -24.547 -3.266 1 98.38 98 ASN B N 1
ATOM 2403 C CA . ASN B 1 98 ? 8.516 -24.766 -4.629 1 98.38 98 ASN B CA 1
ATOM 2404 C C . ASN B 1 98 ? 9.797 -24 -4.91 1 98.38 98 ASN B C 1
ATOM 2406 O O . ASN B 1 98 ? 10.086 -23 -4.242 1 98.38 98 ASN B O 1
ATOM 2410 N N . THR B 1 99 ? 10.586 -24.531 -5.812 1 97.94 99 THR B N 1
ATOM 2411 C CA . THR B 1 99 ? 11.602 -23.75 -6.508 1 97.94 99 THR B CA 1
ATOM 2412 C C . THR B 1 99 ? 11.117 -23.344 -7.895 1 97.94 99 THR B C 1
ATOM 2414 O O . THR B 1 99 ? 10.898 -24.188 -8.758 1 97.94 99 THR B O 1
ATOM 2417 N N . LEU B 1 100 ? 10.914 -22.047 -8.102 1 97 100 LEU B N 1
ATOM 2418 C CA . LEU B 1 100 ? 10.352 -21.5 -9.336 1 97 100 LEU B CA 1
ATOM 2419 C C . LEU B 1 100 ? 11.375 -20.641 -10.062 1 97 100 LEU B C 1
ATOM 2421 O O . LEU B 1 100 ? 11.891 -19.672 -9.5 1 97 100 LEU B O 1
ATOM 2425 N N . ARG B 1 101 ? 11.648 -20.984 -11.367 1 94.38 101 ARG B N 1
ATOM 2426 C CA . ARG B 1 101 ? 12.703 -20.281 -12.086 1 94.38 101 ARG B CA 1
ATOM 2427 C C . ARG B 1 101 ? 12.266 -19.953 -13.508 1 94.38 101 ARG B C 1
ATOM 2429 O O . ARG B 1 101 ? 11.539 -20.734 -14.141 1 94.38 101 ARG B O 1
ATOM 2436 N N . SER B 1 102 ? 12.664 -18.766 -13.875 1 92.69 102 SER B N 1
ATOM 2437 C CA . SER B 1 102 ? 12.648 -18.469 -15.305 1 92.69 102 SER B CA 1
ATOM 2438 C C . SER B 1 102 ? 14.055 -18.484 -15.891 1 92.69 102 SER B C 1
ATOM 2440 O O . SER B 1 102 ? 15.016 -18.094 -15.211 1 92.69 102 SER B O 1
ATOM 2442 N N . LYS B 1 103 ? 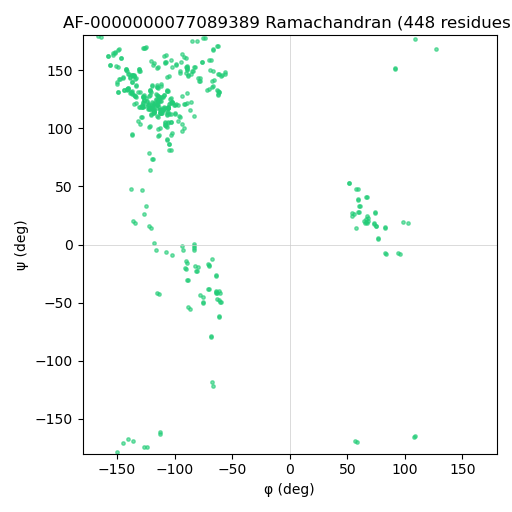14.164 -18.922 -17.094 1 85.19 103 LYS B N 1
ATOM 2443 C CA . LYS B 1 103 ? 15.469 -18.984 -17.75 1 85.19 103 LYS B CA 1
ATOM 2444 C C . LYS B 1 103 ? 15.898 -17.594 -18.234 1 85.19 103 LYS B C 1
ATOM 2446 O O . LYS B 1 103 ? 17.047 -17.203 -18.047 1 85.19 103 LYS B O 1
ATOM 2451 N N . ILE B 1 104 ? 14.922 -16.906 -18.828 1 81.5 104 ILE B N 1
ATOM 2452 C CA . ILE B 1 104 ? 15.18 -15.555 -19.328 1 81.5 104 ILE B CA 1
ATOM 2453 C C . ILE B 1 104 ? 14.805 -14.523 -18.281 1 81.5 104 ILE B C 1
ATOM 2455 O O . ILE B 1 104 ? 13.727 -14.594 -17.688 1 81.5 104 ILE B O 1
ATOM 2459 N N . VAL B 1 105 ? 15.727 -13.586 -17.953 1 70.94 105 VAL B N 1
ATOM 2460 C CA . VAL B 1 105 ? 15.438 -12.586 -16.922 1 70.94 105 VAL B CA 1
ATOM 2461 C C . VAL B 1 105 ? 15.648 -11.18 -17.5 1 70.94 105 VAL B C 1
ATOM 2463 O O . VAL B 1 105 ? 15.688 -10.203 -16.75 1 70.94 105 VAL B O 1
ATOM 2466 N N . GLY B 1 106 ? 15.383 -10.969 -18.75 1 67.94 106 GLY B N 1
ATOM 2467 C CA . GLY B 1 106 ? 15.703 -9.672 -19.328 1 67.94 106 GLY B CA 1
ATOM 2468 C C . GLY B 1 106 ? 14.477 -8.82 -19.609 1 67.94 106 GLY B C 1
ATOM 2469 O O . GLY B 1 106 ? 14.602 -7.637 -19.922 1 67.94 106 GLY B O 1
ATOM 2470 N N . TYR B 1 107 ? 13.32 -9.469 -19.406 1 73.25 107 TYR B N 1
ATOM 2471 C CA . TYR B 1 107 ? 12.117 -8.703 -19.719 1 73.25 107 TYR B CA 1
ATOM 2472 C C . TYR B 1 107 ? 11.242 -8.516 -18.484 1 73.25 107 TYR B C 1
ATOM 2474 O O . TYR B 1 107 ? 11.281 -9.344 -17.562 1 73.25 107 TYR B O 1
ATOM 2482 N N . SER B 1 108 ? 10.438 -7.48 -18.438 1 70.12 108 SER B N 1
ATOM 2483 C CA . SER B 1 108 ? 9.617 -7.117 -17.281 1 70.12 108 SER B CA 1
ATOM 2484 C C . SER B 1 108 ? 8.484 -8.117 -17.078 1 70.12 108 SER B C 1
ATOM 2486 O O . SER B 1 108 ? 7.938 -8.219 -15.977 1 70.12 108 SER B O 1
ATOM 2488 N N . SER B 1 109 ? 8.281 -8.805 -18.125 1 78.12 109 SER B N 1
ATOM 2489 C CA . SER B 1 109 ? 7.125 -9.688 -18.031 1 78.12 109 SER B CA 1
ATOM 2490 C C . SER B 1 109 ? 7.52 -11.047 -17.453 1 78.12 109 SER B C 1
ATOM 2492 O O . SER B 1 109 ? 6.66 -11.828 -17.047 1 78.12 109 SER B O 1
ATOM 2494 N N . GLU B 1 110 ? 8.836 -11.383 -17.422 1 89.81 110 GLU B N 1
ATOM 2495 C CA . GLU B 1 110 ? 9.289 -12.664 -16.891 1 89.81 110 GLU B CA 1
ATOM 2496 C C . GLU B 1 110 ? 9.109 -12.742 -15.383 1 89.81 110 GLU B C 1
ATOM 2498 O O . GLU B 1 110 ? 9.422 -11.797 -14.664 1 89.81 110 GLU B O 1
ATOM 2503 N N . SER B 1 111 ? 8.562 -13.891 -14.977 1 94.25 111 SER B N 1
ATOM 2504 C CA . SER B 1 111 ? 8.227 -14.016 -13.562 1 94.25 111 SER B CA 1
ATOM 2505 C C . SER B 1 111 ? 8.18 -15.477 -13.133 1 94.25 111 SER B C 1
ATOM 2507 O O . SER B 1 111 ? 8.055 -16.375 -13.977 1 94.25 111 SER B O 1
ATOM 2509 N N . ALA B 1 112 ? 8.398 -15.711 -11.883 1 96.25 112 ALA B N 1
ATOM 2510 C CA . ALA B 1 112 ? 8.164 -17.047 -11.336 1 96.25 112 ALA B CA 1
ATOM 2511 C C . ALA B 1 112 ? 6.691 -17.422 -11.438 1 96.25 112 ALA B C 1
ATOM 2513 O O . ALA B 1 112 ? 6.359 -18.516 -11.898 1 96.25 112 ALA B O 1
ATOM 2514 N N . VAL B 1 113 ? 5.828 -16.484 -11.023 1 97.69 113 VAL B N 1
ATOM 2515 C CA . VAL B 1 113 ? 4.383 -16.656 -11.141 1 97.69 113 VAL B CA 1
ATOM 2516 C C . VAL B 1 113 ? 3.781 -15.453 -11.875 1 97.69 113 VAL B C 1
ATOM 2518 O O . VAL B 1 113 ? 4.035 -14.305 -11.516 1 97.69 113 VAL B O 1
ATOM 2521 N N . TYR B 1 114 ? 3.018 -15.781 -12.883 1 97.38 114 TYR B N 1
ATOM 2522 C CA . TYR B 1 114 ? 2.301 -14.758 -13.633 1 97.38 114 TYR B CA 1
ATOM 2523 C C . TYR B 1 114 ? 0.794 -14.914 -13.469 1 97.38 114 TYR B C 1
ATOM 2525 O O . TYR B 1 114 ? 0.254 -16 -13.68 1 97.38 114 TYR B O 1
ATOM 2533 N N . VAL B 1 115 ? 0.177 -13.805 -13.086 1 96.88 115 VAL B N 1
ATOM 2534 C CA . VAL B 1 115 ? -1.278 -13.766 -12.984 1 96.88 115 VAL B CA 1
ATOM 2535 C C . VAL B 1 115 ? -1.818 -12.57 -13.766 1 96.88 115 VAL B C 1
ATOM 2537 O O . VAL B 1 115 ? -1.504 -11.422 -13.445 1 96.88 115 VAL B O 1
ATOM 2540 N N . TYR B 1 116 ? -2.58 -12.859 -14.711 1 96.31 116 TYR B N 1
ATOM 2541 C CA . TYR B 1 116 ? -3.152 -11.75 -15.469 1 96.31 116 TYR B CA 1
ATOM 2542 C C . TYR B 1 116 ? -4.016 -10.867 -14.57 1 96.31 116 TYR B C 1
ATOM 2544 O O . TYR B 1 116 ? -3.719 -9.688 -14.383 1 96.31 116 TYR B O 1
ATOM 2552 N N . ALA B 1 117 ? -5.07 -11.422 -14.016 1 96.19 117 ALA B N 1
ATOM 2553 C CA . ALA B 1 117 ? -5.938 -10.789 -13.031 1 96.19 117 ALA B CA 1
ATOM 2554 C C . ALA B 1 117 ? -6.395 -11.789 -11.977 1 96.19 117 ALA B C 1
ATOM 2556 O O . ALA B 1 117 ? -6.465 -12.992 -12.242 1 96.19 117 ALA B O 1
ATOM 2557 N N . VAL B 1 118 ? -6.648 -11.273 -10.773 1 97.31 118 VAL B N 1
ATOM 2558 C CA . VAL B 1 118 ? -7.055 -12.188 -9.711 1 97.31 118 VAL B CA 1
ATOM 2559 C C . VAL B 1 118 ? -8.188 -11.562 -8.906 1 97.31 118 VAL B C 1
ATOM 2561 O O . VAL B 1 118 ? -8.156 -10.367 -8.602 1 97.31 118 VAL B O 1
ATOM 2564 N N . VAL B 1 119 ? -9.211 -12.305 -8.703 1 98.06 119 VAL B N 1
ATOM 2565 C CA . VAL B 1 119 ? -10.305 -11.969 -7.801 1 98.06 119 VAL B CA 1
ATOM 2566 C C . VAL B 1 119 ? -10.391 -13.008 -6.684 1 98.06 119 VAL B C 1
ATOM 2568 O O . VAL B 1 119 ? -10.609 -14.195 -6.945 1 98.06 119 VAL B O 1
ATOM 2571 N N . VAL B 1 120 ? -10.156 -12.664 -5.453 1 98.44 120 VAL B N 1
ATOM 2572 C CA . VAL B 1 120 ? -10.281 -13.539 -4.289 1 98.44 120 VAL B CA 1
ATOM 2573 C C . VAL B 1 120 ? -11.445 -13.07 -3.42 1 98.44 120 VAL B C 1
ATOM 2575 O O . VAL B 1 120 ? -11.492 -11.914 -2.994 1 98.44 120 VAL B O 1
ATOM 2578 N N . LYS B 1 121 ? -12.375 -13.914 -3.16 1 97.81 121 LYS B N 1
ATOM 2579 C CA . LYS B 1 121 ? -13.539 -13.469 -2.396 1 97.81 121 LYS B CA 1
ATOM 2580 C C . LYS B 1 121 ? -14.156 -14.625 -1.616 1 97.81 121 LYS B C 1
ATOM 2582 O O . LYS B 1 121 ? -13.781 -15.789 -1.814 1 97.81 121 LYS B O 1
ATOM 2587 N N . ASN B 1 122 ? -15.023 -14.289 -0.658 1 97.75 122 ASN B N 1
ATOM 2588 C CA . ASN B 1 122 ? -15.828 -15.219 0.131 1 97.75 122 ASN B CA 1
ATOM 2589 C C . ASN B 1 122 ? -14.945 -16.219 0.873 1 97.75 122 ASN B C 1
ATOM 2591 O O . ASN B 1 122 ? -15.188 -17.438 0.812 1 97.75 122 ASN B O 1
ATOM 2595 N N . GLY B 1 123 ? -13.938 -15.617 1.516 1 97.06 123 GLY B N 1
ATOM 2596 C CA . GLY B 1 123 ? -13.055 -16.438 2.334 1 97.06 123 GLY B CA 1
ATOM 2597 C C . GLY B 1 123 ? -12.047 -17.234 1.52 1 97.06 123 GLY B C 1
ATOM 2598 O O . GLY B 1 123 ? -11.328 -18.062 2.062 1 97.06 123 GLY B O 1
ATOM 2599 N N . GLY B 1 124 ? -11.984 -17.047 0.204 1 98.25 124 GLY B N 1
ATOM 2600 C CA . GLY B 1 124 ? -10.977 -17.703 -0.623 1 98.25 124 GLY B CA 1
ATOM 2601 C C . GLY B 1 124 ? -9.562 -17.219 -0.333 1 98.25 124 GLY B C 1
ATOM 2602 O O . GLY B 1 124 ? -9.375 -16.219 0.375 1 98.25 124 GLY B O 1
ATOM 2603 N N . TYR B 1 125 ? -8.562 -17.922 -0.867 1 98.5 125 TYR B N 1
ATOM 2604 C CA . TYR B 1 125 ? -7.191 -17.5 -0.608 1 98.5 125 TYR B CA 1
ATOM 2605 C C . TYR B 1 125 ? -6.277 -17.859 -1.773 1 98.5 125 TYR B C 1
ATOM 2607 O O . TYR B 1 125 ? -6.461 -18.906 -2.406 1 98.5 125 TYR B O 1
ATOM 2615 N N . PHE B 1 126 ? -5.426 -17.031 -2.135 1 98.62 126 PHE B N 1
ATOM 2616 C CA . PHE B 1 126 ? -4.273 -17.188 -3.016 1 98.62 126 PHE B CA 1
ATOM 2617 C C . PHE B 1 126 ? -2.973 -17.031 -2.24 1 98.62 126 PHE B C 1
ATOM 2619 O O . PHE B 1 126 ? -2.576 -15.914 -1.908 1 98.62 126 PHE B O 1
ATOM 2626 N N . ASP B 1 127 ? -2.34 -18.156 -1.887 1 98.69 127 ASP B N 1
ATOM 2627 C CA . ASP B 1 127 ? -1.26 -18.203 -0.907 1 98.69 127 ASP B CA 1
ATOM 2628 C C . ASP B 1 127 ? 0.034 -18.703 -1.536 1 98.69 127 ASP B C 1
ATOM 2630 O O . ASP B 1 127 ? 0.094 -19.844 -2.002 1 98.69 127 ASP B O 1
ATOM 2634 N N . VAL B 1 128 ? 1.04 -17.859 -1.642 1 98.5 128 VAL B N 1
ATOM 2635 C CA . VAL B 1 128 ? 2.379 -18.203 -2.107 1 98.5 128 VAL B CA 1
ATOM 2636 C C . VAL B 1 128 ? 3.357 -18.172 -0.937 1 98.5 128 VAL B C 1
ATOM 2638 O O . VAL B 1 128 ? 3.752 -17.094 -0.479 1 98.5 128 VAL B O 1
ATOM 2641 N N . GLU B 1 129 ? 3.771 -19.328 -0.452 1 98.44 129 GLU B N 1
ATOM 2642 C CA . GLU B 1 129 ? 4.516 -19.391 0.804 1 98.44 129 GLU B CA 1
ATOM 2643 C C . GLU B 1 129 ? 5.742 -20.297 0.68 1 98.44 129 GLU B C 1
ATOM 2645 O O . GLU B 1 129 ? 5.684 -21.344 0.045 1 98.44 129 GLU B O 1
ATOM 2650 N N . ASN B 1 130 ? 6.785 -19.812 1.222 1 98.56 130 ASN B N 1
ATOM 2651 C CA . ASN B 1 130 ? 7.98 -20.625 1.379 1 98.56 130 ASN B CA 1
ATOM 2652 C C . ASN B 1 130 ? 8.516 -21.109 0.032 1 98.56 130 ASN B C 1
ATOM 2654 O O . ASN B 1 130 ? 8.953 -22.25 -0.094 1 98.56 130 ASN B O 1
ATOM 2658 N N . ASN B 1 131 ? 8.359 -20.312 -0.978 1 98.62 131 ASN B N 1
ATOM 2659 C CA . ASN B 1 131 ? 8.922 -20.641 -2.283 1 98.62 131 ASN B CA 1
ATOM 2660 C C . ASN B 1 131 ? 10.289 -19.984 -2.48 1 98.62 131 ASN B C 1
ATOM 2662 O O . ASN B 1 131 ? 10.562 -18.922 -1.911 1 98.62 131 ASN B O 1
ATOM 2666 N N . THR B 1 132 ? 11.156 -20.641 -3.244 1 97.69 132 THR B N 1
ATOM 2667 C CA . THR B 1 132 ? 12.359 -20.016 -3.781 1 97.69 132 THR B CA 1
ATOM 2668 C C . THR B 1 132 ? 12.164 -19.625 -5.242 1 97.69 132 THR B C 1
ATOM 2670 O O . THR B 1 132 ? 11.852 -20.469 -6.082 1 97.69 132 THR B O 1
ATOM 2673 N N . MET B 1 133 ? 12.312 -18.297 -5.473 1 95.5 133 MET B N 1
ATOM 2674 C CA . MET B 1 133 ? 12.016 -17.781 -6.812 1 95.5 133 MET B CA 1
ATOM 2675 C C . MET B 1 133 ? 13.234 -17.094 -7.414 1 95.5 133 MET B C 1
ATOM 2677 O O . MET B 1 133 ? 13.93 -16.344 -6.73 1 95.5 133 MET B O 1
ATOM 2681 N N . SER B 1 134 ? 13.531 -17.438 -8.633 1 92.31 134 SER B N 1
ATOM 2682 C CA . SER B 1 134 ? 14.562 -16.766 -9.414 1 92.31 134 SER B CA 1
ATOM 2683 C C . SER B 1 134 ? 14.047 -16.406 -10.805 1 92.31 134 SER B C 1
ATOM 2685 O O . SER B 1 134 ? 13.836 -17.281 -11.641 1 92.31 134 SER B O 1
ATOM 2687 N N . ALA B 1 135 ? 13.766 -15.141 -11.078 1 90.56 135 ALA B N 1
ATOM 2688 C CA . ALA B 1 135 ? 13.242 -14.539 -12.297 1 90.56 135 ALA B CA 1
ATOM 2689 C C . ALA B 1 135 ? 13.391 -13.023 -12.273 1 90.56 135 ALA B C 1
ATOM 2691 O O . ALA B 1 135 ? 13.961 -12.469 -11.328 1 90.56 135 ALA B O 1
ATOM 2692 N N . ALA B 1 136 ? 12.938 -12.367 -13.367 1 88.19 136 ALA B N 1
ATOM 2693 C CA . ALA B 1 136 ? 12.922 -10.914 -13.344 1 88.19 136 ALA B CA 1
ATOM 2694 C C . ALA B 1 136 ? 12.008 -10.398 -12.234 1 88.19 136 ALA B C 1
ATOM 2696 O O . ALA B 1 136 ? 12.359 -9.469 -11.508 1 88.19 136 ALA B O 1
ATOM 2697 N N . ASN B 1 137 ? 10.883 -11.117 -12.133 1 92.56 137 ASN B N 1
ATOM 2698 C CA . ASN B 1 137 ? 9.938 -10.828 -11.062 1 92.56 137 ASN B CA 1
ATOM 2699 C C . ASN B 1 137 ? 9.523 -12.102 -10.32 1 92.56 137 ASN B C 1
ATOM 2701 O O . ASN B 1 137 ? 9.547 -13.195 -10.898 1 92.56 137 ASN B O 1
ATOM 2705 N N . GLY B 1 138 ? 9.227 -11.922 -9 1 95.31 138 GLY B N 1
ATOM 2706 C CA . GLY B 1 138 ? 8.641 -13.039 -8.273 1 95.31 138 GLY B CA 1
ATOM 2707 C C . GLY B 1 138 ? 7.23 -13.359 -8.727 1 95.31 138 GLY B C 1
ATOM 2708 O O . GLY B 1 138 ? 7.027 -14.242 -9.562 1 95.31 138 GLY B O 1
ATOM 2709 N N . ILE B 1 139 ? 6.301 -12.562 -8.234 1 96.81 139 ILE B N 1
ATOM 2710 C CA . ILE B 1 139 ? 4.902 -12.648 -8.633 1 96.81 139 ILE B CA 1
ATOM 2711 C C . ILE B 1 139 ? 4.504 -11.383 -9.391 1 96.81 139 ILE B C 1
ATOM 2713 O O . ILE B 1 139 ? 4.637 -10.273 -8.875 1 96.81 139 ILE B O 1
ATOM 2717 N N . LEU B 1 140 ? 4 -11.586 -10.609 1 95.25 140 LEU B N 1
ATOM 2718 C CA . LEU B 1 140 ? 3.539 -10.469 -11.422 1 95.25 140 LEU B CA 1
ATOM 2719 C C . LEU B 1 140 ? 2.021 -10.5 -11.57 1 95.25 140 LEU B C 1
ATOM 2721 O O . LEU B 1 140 ? 1.466 -11.453 -12.125 1 95.25 140 LEU B O 1
ATOM 2725 N N . PHE B 1 141 ? 1.417 -9.484 -11.039 1 94.56 141 PHE B N 1
ATOM 2726 C CA . PHE B 1 141 ? 0.019 -9.219 -11.359 1 94.56 141 PHE B CA 1
ATOM 2727 C C . PHE B 1 141 ? -0.094 -8.195 -12.477 1 94.56 141 PHE B C 1
ATOM 2729 O O . PHE B 1 141 ? 0.138 -7.004 -12.266 1 94.56 141 PHE B O 1
ATOM 2736 N N . ASP B 1 142 ? -0.525 -8.656 -13.617 1 92.94 142 ASP B N 1
ATOM 2737 C CA . ASP B 1 142 ? -0.531 -7.816 -14.805 1 92.94 142 ASP B CA 1
ATOM 2738 C C . ASP B 1 142 ? -1.844 -7.043 -14.922 1 92.94 142 ASP B C 1
ATOM 2740 O O . ASP B 1 142 ? -1.871 -5.938 -15.469 1 92.94 142 ASP B O 1
ATOM 2744 N N . GLY B 1 143 ? -2.879 -7.684 -14.398 1 91.81 143 GLY B N 1
ATOM 2745 C CA . GLY B 1 143 ? -4.191 -7.055 -14.375 1 91.81 143 GLY B CA 1
ATOM 2746 C C . GLY B 1 143 ? -4.672 -6.719 -12.977 1 91.81 143 GLY B C 1
ATOM 2747 O O . GLY B 1 143 ? -3.875 -6.672 -12.039 1 91.81 143 GLY B O 1
ATOM 2748 N N . ASP B 1 144 ? -5.973 -6.488 -12.883 1 93 144 ASP B N 1
ATOM 2749 C CA . ASP B 1 144 ? -6.57 -5.996 -11.641 1 93 144 ASP B CA 1
ATOM 2750 C C . ASP B 1 144 ? -6.465 -7.039 -10.531 1 93 144 ASP B C 1
ATOM 2752 O O . ASP B 1 144 ? -6.59 -8.242 -10.789 1 93 144 ASP B O 1
ATOM 2756 N N . VAL B 1 145 ? -6.199 -6.504 -9.367 1 95.44 145 VAL B N 1
ATOM 2757 C CA . VAL B 1 145 ? -6.227 -7.316 -8.156 1 95.44 145 VAL B CA 1
ATOM 2758 C C . VAL B 1 145 ? -7.41 -6.906 -7.281 1 95.44 145 VAL B C 1
ATOM 2760 O O . VAL B 1 145 ? -7.488 -5.762 -6.828 1 95.44 145 VAL B O 1
ATOM 2763 N N . THR B 1 146 ? -8.352 -7.828 -7.102 1 97.5 146 THR B N 1
ATOM 2764 C CA . THR B 1 146 ? -9.484 -7.57 -6.227 1 97.5 146 THR B CA 1
ATOM 2765 C C . THR B 1 146 ? -9.578 -8.625 -5.129 1 97.5 146 THR B C 1
ATOM 2767 O O . THR B 1 146 ? -9.664 -9.82 -5.414 1 97.5 146 THR B O 1
ATOM 2770 N N . VAL B 1 147 ? -9.508 -8.219 -3.881 1 98.19 147 VAL B N 1
ATOM 2771 C CA . VAL B 1 147 ? -9.727 -9.094 -2.73 1 98.19 147 VAL B CA 1
ATOM 2772 C C . VAL B 1 147 ? -10.875 -8.547 -1.879 1 98.19 147 VAL B C 1
ATOM 2774 O O . VAL B 1 147 ? -10.898 -7.363 -1.541 1 98.19 147 VAL B O 1
ATOM 2777 N N . SER B 1 148 ? -11.82 -9.414 -1.592 1 97.5 148 SER B N 1
ATOM 2778 C CA . SER B 1 148 ? -12.984 -8.953 -0.852 1 97.5 148 SER B CA 1
ATOM 2779 C C . SER B 1 148 ? -13.555 -10.055 0.031 1 97.5 148 SER B C 1
ATOM 2781 O O . SER B 1 148 ? -13.102 -11.203 -0.035 1 97.5 148 SER B O 1
ATOM 2783 N N . SER B 1 149 ? -14.445 -9.695 0.912 1 95.94 149 SER B N 1
ATOM 2784 C CA . SER B 1 149 ? -15.242 -10.625 1.712 1 95.94 149 SER B CA 1
ATOM 2785 C C . SER B 1 149 ? -14.352 -11.656 2.408 1 95.94 149 SER B C 1
ATOM 2787 O O . SER B 1 149 ? -14.57 -12.859 2.273 1 95.94 149 SER B O 1
ATOM 2789 N N . SER B 1 150 ? -13.359 -11.125 3.127 1 95.31 150 SER B N 1
ATOM 2790 C CA . SER B 1 150 ? -12.438 -11.891 3.957 1 95.31 150 SER B CA 1
ATOM 2791 C C . SER B 1 150 ? -11.531 -12.781 3.104 1 95.31 150 SER B C 1
ATOM 2793 O O . SER B 1 150 ? -11.078 -13.828 3.557 1 95.31 150 SER B O 1
ATOM 2795 N N . GLY B 1 151 ? -11.352 -12.352 1.829 1 98.12 151 GLY B N 1
ATOM 2796 C CA . GLY B 1 151 ? -10.367 -13.023 0.997 1 98.12 151 GLY B CA 1
ATOM 2797 C C . GLY B 1 151 ? -8.938 -12.758 1.43 1 98.12 151 GLY B C 1
ATOM 2798 O O . GLY B 1 151 ? -8.656 -11.75 2.092 1 98.12 151 GLY B O 1
ATOM 2799 N N . LEU B 1 152 ? -8.031 -13.648 1.035 1 98.69 152 LEU B N 1
ATOM 2800 C CA . LEU B 1 152 ? -6.629 -13.523 1.424 1 98.69 152 LEU B CA 1
ATOM 2801 C C . LEU B 1 152 ? -5.715 -13.656 0.213 1 98.69 152 LEU B C 1
ATOM 2803 O O . LEU B 1 152 ? -5.781 -14.656 -0.51 1 98.69 152 LEU B O 1
ATOM 2807 N N . LEU B 1 153 ? -5 -12.695 -0.086 1 98.62 153 LEU B N 1
ATOM 2808 C CA . LEU B 1 153 ? -3.838 -12.742 -0.964 1 98.62 153 LEU B CA 1
ATOM 2809 C C . LEU B 1 153 ? -2.545 -12.648 -0.16 1 98.62 153 LEU B C 1
ATOM 2811 O O . LEU B 1 153 ? -2.318 -11.656 0.54 1 98.62 153 LEU B O 1
ATOM 2815 N N . ARG B 1 154 ? -1.689 -13.672 -0.2 1 98.69 154 ARG B N 1
ATOM 2816 C CA . ARG B 1 154 ? -0.53 -13.688 0.685 1 98.69 154 ARG B CA 1
ATOM 2817 C C . ARG B 1 154 ? 0.715 -14.172 -0.054 1 98.69 154 ARG B C 1
ATOM 2819 O O . ARG B 1 154 ? 0.647 -15.109 -0.847 1 98.69 154 ARG B O 1
ATOM 2826 N N . VAL B 1 155 ? 1.761 -13.508 0.051 1 98.19 155 VAL B N 1
ATOM 2827 C CA . VAL B 1 155 ? 3.117 -13.906 -0.312 1 98.19 155 VAL B CA 1
ATOM 2828 C C . VAL B 1 155 ? 4.016 -13.859 0.921 1 98.19 155 VAL B C 1
ATOM 2830 O O . VAL B 1 155 ? 4.336 -12.781 1.423 1 98.19 155 VAL B O 1
ATOM 2833 N N . ALA B 1 156 ? 4.5 -15.031 1.428 1 98.31 156 ALA B N 1
ATOM 283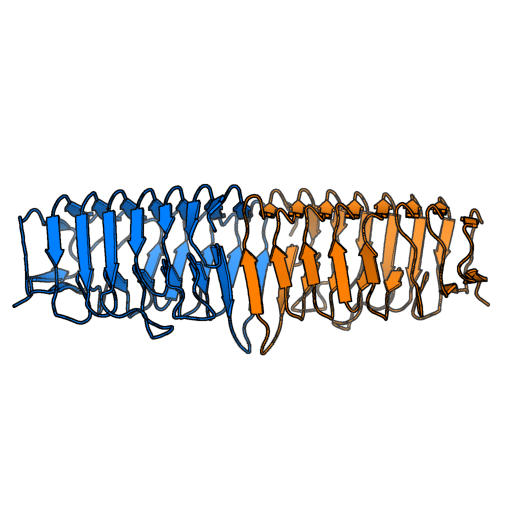4 C CA . ALA B 1 156 ? 5.168 -15.023 2.727 1 98.31 156 ALA B CA 1
ATOM 2835 C C . ALA B 1 156 ? 6.316 -16.031 2.762 1 98.31 156 ALA B C 1
ATOM 2837 O O . ALA B 1 156 ? 6.227 -17.094 2.158 1 98.31 156 ALA B O 1
ATOM 2838 N N . ASP B 1 157 ? 7.344 -15.633 3.459 1 97.94 157 ASP B N 1
ATOM 2839 C CA . ASP B 1 157 ? 8.469 -16.5 3.791 1 97.94 157 ASP B CA 1
ATOM 2840 C C . ASP B 1 157 ? 9.141 -17.047 2.527 1 97.94 157 ASP B C 1
ATOM 2842 O O . ASP B 1 157 ? 9.609 -18.172 2.502 1 97.94 157 ASP B O 1
ATOM 2846 N N . CYS B 1 158 ? 9.047 -16.266 1.432 1 97.69 158 CYS B N 1
ATOM 2847 C CA . CYS B 1 158 ? 9.695 -16.656 0.182 1 97.69 158 CYS B CA 1
ATOM 2848 C C . CYS B 1 158 ? 11.125 -16.125 0.123 1 97.69 158 CYS B C 1
ATOM 2850 O O . CYS B 1 158 ? 11.484 -15.203 0.857 1 97.69 158 CYS B O 1
ATOM 2852 N N . THR B 1 159 ? 11.953 -16.828 -0.626 1 96.69 159 THR B N 1
ATOM 2853 C CA . THR B 1 159 ? 13.266 -16.328 -1.028 1 96.69 159 THR B CA 1
ATOM 2854 C C . THR B 1 159 ? 13.266 -15.93 -2.502 1 96.69 159 THR B C 1
ATOM 2856 O O . THR B 1 159 ? 12.953 -16.75 -3.371 1 96.69 159 THR B O 1
ATOM 2859 N N . PHE B 1 160 ? 13.531 -14.625 -2.738 1 95.81 160 PHE B N 1
ATOM 2860 C CA . PHE B 1 160 ? 13.555 -14.117 -4.105 1 95.81 160 PHE B CA 1
ATOM 2861 C C . PHE B 1 160 ? 14.906 -13.492 -4.426 1 95.81 160 PHE B C 1
ATOM 2863 O O . PHE B 1 160 ? 15.297 -12.492 -3.816 1 95.81 160 PHE B O 1
ATOM 2870 N N . THR B 1 161 ? 15.531 -14.031 -5.426 1 89 161 THR B N 1
ATOM 2871 C CA . THR B 1 161 ? 16.875 -13.547 -5.746 1 89 161 THR B CA 1
ATOM 2872 C C . THR B 1 161 ? 16.812 -12.406 -6.758 1 89 161 THR B C 1
ATOM 2874 O O . THR B 1 161 ? 17.656 -11.516 -6.758 1 89 161 THR B O 1
ATOM 2877 N N . GLY B 1 162 ? 15.688 -12.305 -7.496 1 80.94 162 GLY B N 1
ATOM 2878 C CA . GLY B 1 162 ? 15.547 -11.25 -8.484 1 80.94 162 GLY B CA 1
ATOM 2879 C C . GLY B 1 162 ? 16.656 -11.258 -9.516 1 80.94 162 GLY B C 1
ATOM 2880 O O . GLY B 1 162 ? 17.312 -12.281 -9.734 1 80.94 162 GLY B O 1
ATOM 2881 N N . THR B 1 163 ? 16.688 -10.148 -10.312 1 75.94 163 THR B N 1
ATOM 2882 C CA . THR B 1 163 ? 17.75 -9.945 -11.281 1 75.94 163 THR B CA 1
ATOM 2883 C C . THR B 1 163 ? 18.203 -8.484 -11.289 1 75.94 163 THR B C 1
ATOM 2885 O O . THR B 1 163 ? 17.406 -7.586 -10.992 1 75.94 163 THR B O 1
ATOM 2888 N N . THR B 1 164 ? 19.5 -8.305 -11.477 1 67.12 164 THR B N 1
ATOM 2889 C CA . THR B 1 164 ? 20.031 -6.949 -11.555 1 67.12 164 THR B CA 1
ATOM 2890 C C . THR B 1 164 ? 19.875 -6.395 -12.969 1 67.12 164 THR B C 1
ATOM 2892 O O . THR B 1 164 ? 20.078 -5.199 -13.195 1 67.12 164 THR B O 1
ATOM 2895 N N . GLU B 1 165 ? 19.438 -7.184 -13.766 1 70.06 165 GLU B N 1
ATOM 2896 C CA . GLU B 1 165 ? 19.375 -6.793 -15.172 1 70.06 165 GLU B CA 1
ATOM 2897 C C . GLU B 1 165 ? 18.125 -5.949 -15.445 1 70.06 165 GLU B C 1
ATOM 2899 O O . GLU B 1 165 ? 18.078 -5.211 -16.438 1 70.06 165 GLU B O 1
ATOM 2904 N N . PHE B 1 166 ? 17.188 -6.07 -14.516 1 70.12 166 PHE B N 1
ATOM 2905 C CA . PHE B 1 166 ? 15.93 -5.367 -14.734 1 70.12 166 PHE B CA 1
ATOM 2906 C C . PHE B 1 166 ? 15.734 -4.27 -13.695 1 70.12 166 PHE B C 1
ATOM 2908 O O . PHE B 1 166 ? 15.734 -4.543 -12.492 1 70.12 166 PHE B O 1
ATOM 2915 N N . PHE B 1 167 ? 15.531 -2.986 -14.094 1 66.19 167 PHE B N 1
ATOM 2916 C CA . PHE B 1 167 ? 15.516 -1.802 -13.242 1 66.19 167 PHE B CA 1
ATOM 2917 C C . PHE B 1 167 ? 14.312 -1.819 -12.312 1 66.19 167 PHE B C 1
ATOM 2919 O O . PHE B 1 167 ? 14.375 -1.294 -11.195 1 66.19 167 PHE B O 1
ATOM 2926 N N . HIS B 1 168 ? 13.367 -2.709 -12.586 1 78.25 168 HIS B N 1
ATOM 2927 C CA . HIS B 1 168 ? 12.18 -2.674 -11.734 1 78.25 168 HIS B CA 1
ATOM 2928 C C . HIS B 1 168 ? 11.727 -4.082 -11.367 1 78.25 168 HIS B C 1
ATOM 2930 O O . HIS B 1 168 ? 10.539 -4.402 -11.484 1 78.25 168 HIS B O 1
ATOM 2936 N N . SER B 1 169 ? 12.836 -4.785 -10.938 1 85.5 169 SER B N 1
ATOM 2937 C CA . SER B 1 169 ? 12.5 -6.125 -10.469 1 85.5 169 SER B CA 1
ATOM 2938 C C . SER B 1 169 ? 11.914 -6.09 -9.055 1 85.5 169 SER B C 1
ATOM 2940 O O . SER B 1 169 ? 12.383 -5.324 -8.211 1 85.5 169 SER B O 1
ATOM 2942 N N . ALA B 1 170 ? 10.93 -6.926 -8.875 1 91.88 170 ALA B N 1
ATOM 2943 C CA . ALA B 1 170 ? 10.32 -6.984 -7.547 1 91.88 170 ALA B CA 1
ATOM 2944 C C . ALA B 1 170 ? 9.797 -8.391 -7.246 1 91.88 170 ALA B C 1
ATOM 2946 O O . ALA B 1 170 ? 9.461 -9.141 -8.164 1 91.88 170 ALA B O 1
ATOM 2947 N N . LEU B 1 171 ? 9.781 -8.664 -5.945 1 95.19 171 LEU B N 1
ATOM 2948 C CA . LEU B 1 171 ? 9.125 -9.898 -5.531 1 95.19 171 LEU B CA 1
ATOM 2949 C C . LEU B 1 171 ? 7.656 -9.898 -5.945 1 95.19 171 LEU B C 1
ATOM 2951 O O . LEU B 1 171 ? 7.168 -10.875 -6.516 1 95.19 171 LEU B O 1
ATOM 2955 N N . VAL B 1 172 ? 6.953 -8.758 -5.609 1 95.31 172 VAL B N 1
ATOM 2956 C CA . VAL B 1 172 ? 5.578 -8.57 -6.055 1 95.31 172 VAL B CA 1
ATOM 2957 C C . VAL B 1 172 ? 5.484 -7.328 -6.938 1 95.31 172 VAL B C 1
ATOM 2959 O O . VAL B 1 172 ? 5.84 -6.227 -6.512 1 95.31 172 VAL B O 1
ATOM 2962 N N . TYR B 1 173 ? 5.078 -7.547 -8.141 1 91.81 173 TYR B N 1
ATOM 2963 C CA . TYR B 1 173 ? 4.918 -6.492 -9.141 1 91.81 173 TYR B CA 1
ATOM 2964 C C . TYR B 1 173 ? 3.465 -6.391 -9.594 1 91.81 173 TYR B C 1
ATOM 2966 O O . TYR B 1 173 ? 2.904 -7.352 -10.125 1 91.81 173 TYR B O 1
ATOM 2974 N N . SER B 1 174 ? 2.865 -5.266 -9.297 1 90.81 174 SER B N 1
ATOM 2975 C CA . SER B 1 174 ? 1.484 -5.031 -9.711 1 90.81 174 SER B CA 1
ATOM 2976 C C . SER B 1 174 ? 1.394 -3.896 -10.719 1 90.81 174 SER B C 1
ATOM 2978 O O . SER B 1 174 ? 1.932 -2.811 -10.492 1 90.81 174 SER B O 1
ATOM 2980 N N . VAL B 1 175 ? 0.599 -4.137 -11.812 1 86.5 175 VAL B N 1
ATOM 2981 C CA . VAL B 1 175 ? 0.626 -3.184 -12.922 1 86.5 175 VAL B CA 1
ATOM 2982 C C . VAL B 1 175 ? -0.745 -2.527 -13.07 1 86.5 175 VAL B C 1
ATOM 2984 O O . VAL B 1 175 ? -0.903 -1.575 -13.836 1 86.5 175 VAL B O 1
ATOM 2987 N N . SER B 1 176 ? -1.722 -2.994 -12.266 1 88.56 176 SER B N 1
ATOM 2988 C CA . SER B 1 176 ? -3.08 -2.494 -12.453 1 88.56 176 SER B CA 1
ATOM 2989 C C . SER B 1 176 ? -3.74 -2.168 -11.117 1 88.56 176 SER B C 1
ATOM 2991 O O . SER B 1 176 ? -3.057 -2.002 -10.109 1 88.56 176 SER B O 1
ATOM 2993 N N . SER B 1 177 ? -5.059 -1.941 -11.242 1 89.31 177 SER B N 1
ATOM 2994 C CA . SER B 1 177 ? -5.797 -1.481 -10.07 1 89.31 177 SER B CA 1
ATOM 2995 C C . SER B 1 177 ? -5.848 -2.561 -8.992 1 89.31 177 SER B C 1
ATOM 2997 O O . SER B 1 177 ? -5.816 -3.754 -9.297 1 89.31 177 SER B O 1
ATOM 2999 N N . THR B 1 178 ? -5.895 -2.033 -7.812 1 92.12 178 THR B N 1
ATOM 3000 C CA . THR B 1 178 ? -6.062 -2.9 -6.652 1 92.12 178 THR B CA 1
ATOM 3001 C C . THR B 1 178 ? -7.242 -2.439 -5.801 1 92.12 178 THR B C 1
ATOM 3003 O O . THR B 1 178 ? -7.348 -1.26 -5.461 1 92.12 178 THR B O 1
ATOM 3006 N N . ILE B 1 179 ? -8.141 -3.359 -5.602 1 94.25 179 ILE B N 1
ATOM 3007 C CA . ILE B 1 179 ? -9.258 -3.072 -4.711 1 94.25 179 ILE B CA 1
ATOM 3008 C C . ILE B 1 179 ? -9.273 -4.074 -3.561 1 94.25 179 ILE B C 1
ATOM 3010 O O . ILE B 1 179 ? -9.391 -5.281 -3.783 1 94.25 179 ILE B O 1
ATOM 3014 N N . LEU B 1 180 ? -9.102 -3.613 -2.318 1 96 180 LEU B N 1
ATOM 3015 C CA . LEU B 1 180 ? -9.258 -4.406 -1.104 1 96 180 LEU B CA 1
ATOM 3016 C C . LEU B 1 180 ? -10.445 -3.92 -0.288 1 96 180 LEU B C 1
ATOM 3018 O O . LEU B 1 180 ? -10.531 -2.738 0.053 1 96 180 LEU B O 1
ATOM 3022 N N . GLN B 1 181 ? -11.312 -4.809 0.024 1 94.56 181 GLN B N 1
ATOM 3023 C CA . GLN B 1 181 ? -12.492 -4.383 0.765 1 94.56 181 GLN B CA 1
ATOM 3024 C C . GLN B 1 181 ? -13.125 -5.551 1.521 1 94.56 181 GLN B C 1
ATOM 3026 O O . GLN B 1 181 ? -12.812 -6.711 1.247 1 94.56 181 GLN B O 1
ATOM 3031 N N . GLY B 1 182 ? -13.953 -5.234 2.484 1 92.62 182 GLY B N 1
ATOM 3032 C CA . GLY B 1 182 ? -14.75 -6.242 3.168 1 92.62 182 GLY B CA 1
ATOM 3033 C C . GLY B 1 182 ? -13.914 -7.211 3.982 1 92.62 182 GLY B C 1
ATOM 3034 O O . GLY B 1 182 ? -14.156 -8.422 3.963 1 92.62 182 GLY B O 1
ATOM 3035 N N . GLY B 1 183 ? -12.914 -6.672 4.648 1 94.19 183 GLY B N 1
ATOM 3036 C CA . GLY B 1 183 ? -12.086 -7.508 5.5 1 94.19 183 GLY B CA 1
ATOM 3037 C C . GLY B 1 183 ? -11 -8.242 4.742 1 94.19 183 GLY B C 1
ATOM 3038 O O . GLY B 1 183 ? -10.359 -9.148 5.277 1 94.19 183 GLY B O 1
ATOM 3039 N N . ALA B 1 184 ? -10.742 -7.816 3.527 1 96.44 184 ALA B N 1
ATOM 3040 C CA . ALA B 1 184 ? -9.711 -8.414 2.68 1 96.44 184 ALA B CA 1
ATOM 3041 C C . ALA B 1 184 ? -8.328 -8.258 3.309 1 96.44 184 ALA B C 1
ATOM 3043 O O . ALA B 1 184 ? -8.062 -7.273 4.008 1 96.44 184 ALA B O 1
ATOM 3044 N N . GLN B 1 185 ? -7.48 -9.266 3.068 1 97.31 185 GLN B N 1
ATOM 3045 C CA . GLN B 1 185 ? -6.09 -9.25 3.518 1 97.31 185 GLN B CA 1
ATOM 3046 C C . GLN B 1 185 ? -5.129 -9.398 2.342 1 97.31 185 GLN B C 1
ATOM 3048 O O . GLN B 1 185 ? -5.215 -10.367 1.585 1 97.31 185 GLN B O 1
ATOM 3053 N N . TRP B 1 186 ? -4.359 -8.461 2.115 1 98 186 TRP B N 1
ATOM 3054 C CA . TRP B 1 186 ? -3.184 -8.625 1.265 1 98 186 TRP B CA 1
ATOM 3055 C C . TRP B 1 186 ? -1.899 -8.5 2.078 1 98 186 TRP B C 1
ATOM 3057 O O . TRP B 1 186 ? -1.612 -7.441 2.639 1 98 186 TRP B O 1
ATOM 3067 N N . ARG B 1 187 ? -1.123 -9.57 2.197 1 97.75 187 ARG B N 1
ATOM 3068 C CA . ARG B 1 187 ? 0.042 -9.625 3.074 1 97.75 187 ARG B CA 1
ATOM 3069 C C . ARG B 1 187 ? 1.283 -10.078 2.309 1 97.75 187 ARG B C 1
ATOM 3071 O O . ARG B 1 187 ? 1.271 -11.117 1.652 1 97.75 187 ARG B O 1
ATOM 3078 N N . VAL B 1 188 ? 2.256 -9.289 2.232 1 97.06 188 VAL B N 1
ATOM 3079 C CA . VAL B 1 188 ? 3.588 -9.609 1.73 1 97.06 188 VAL B CA 1
ATOM 3080 C C . VAL B 1 188 ? 4.602 -9.531 2.869 1 97.06 188 VAL B C 1
ATOM 3082 O O . VAL B 1 188 ? 5.133 -8.461 3.166 1 97.06 188 VAL B O 1
ATOM 3085 N N . GLU B 1 189 ? 4.902 -10.656 3.531 1 96.81 189 GLU B N 1
ATOM 3086 C CA . GLU B 1 189 ? 5.594 -10.594 4.816 1 96.81 189 GLU B CA 1
ATOM 3087 C C . GLU B 1 189 ? 6.633 -11.703 4.938 1 96.81 189 GLU B C 1
ATOM 3089 O O . GLU B 1 189 ? 6.445 -12.797 4.406 1 96.81 189 GLU B O 1
ATOM 3094 N N . GLY B 1 190 ? 7.703 -11.398 5.629 1 96.19 190 GLY B N 1
ATOM 3095 C CA . GLY B 1 190 ? 8.688 -12.398 6.016 1 96.19 190 GLY B CA 1
ATOM 3096 C C . GLY B 1 190 ? 9.539 -12.883 4.855 1 96.19 190 GLY B C 1
ATOM 3097 O O . GLY B 1 190 ? 10.109 -13.969 4.91 1 96.19 190 GLY B O 1
ATOM 3098 N N . ASN B 1 191 ? 9.562 -12.125 3.779 1 96.94 191 ASN B N 1
ATOM 3099 C CA . ASN B 1 191 ? 10.297 -12.57 2.604 1 96.94 191 ASN B CA 1
ATOM 3100 C C . ASN B 1 191 ? 11.75 -12.109 2.645 1 96.94 191 ASN B C 1
ATOM 3102 O O . ASN B 1 191 ? 12.07 -11.102 3.273 1 96.94 191 ASN B O 1
ATOM 3106 N N . SER B 1 192 ? 12.594 -12.938 2.012 1 95.75 192 SER B N 1
ATOM 3107 C CA . SER B 1 192 ? 13.984 -12.562 1.758 1 95.75 192 SER B CA 1
ATOM 3108 C C . SER B 1 192 ? 14.211 -12.227 0.287 1 95.75 192 SER B C 1
ATOM 3110 O O . SER B 1 192 ? 14.023 -13.086 -0.583 1 95.75 192 SER B O 1
ATOM 3112 N N . VAL B 1 193 ? 14.469 -10.992 0.029 1 93.12 193 VAL B N 1
ATOM 3113 C CA . VAL B 1 193 ? 14.609 -10.508 -1.338 1 93.12 193 VAL B CA 1
ATOM 3114 C C . VAL B 1 193 ? 16.047 -10.016 -1.565 1 93.12 193 VAL B C 1
ATOM 3116 O O . VAL B 1 193 ? 16.594 -9.312 -0.728 1 93.12 193 VAL B O 1
ATOM 3119 N N . SER B 1 194 ? 16.547 -10.43 -2.723 1 86.19 194 SER B N 1
ATOM 3120 C CA . SER B 1 194 ? 17.906 -9.977 -3.053 1 86.19 194 SER B CA 1
ATOM 3121 C C . SER B 1 194 ? 17.891 -9.016 -4.23 1 86.19 194 SER B C 1
ATOM 3123 O O . SER B 1 194 ? 17.203 -9.25 -5.227 1 86.19 194 SER B O 1
ATOM 3125 N N . ALA B 1 195 ? 18.609 -7.945 -4.199 1 65.5 195 ALA B N 1
ATOM 3126 C CA . ALA B 1 195 ? 18.984 -6.953 -5.207 1 65.5 195 ALA B CA 1
ATOM 3127 C C . ALA B 1 195 ? 17.75 -6.375 -5.895 1 65.5 195 ALA B C 1
ATOM 3129 O O . ALA B 1 195 ? 17.797 -6.02 -7.074 1 65.5 195 ALA B O 1
ATOM 3130 N N . THR B 1 196 ? 16.516 -6.383 -5.238 1 78.12 196 THR B N 1
ATOM 3131 C CA . THR B 1 196 ? 15.32 -5.891 -5.906 1 78.12 196 THR B CA 1
ATOM 3132 C C . THR B 1 196 ? 14.344 -5.301 -4.895 1 78.12 196 THR B C 1
ATOM 3134 O O . THR B 1 196 ? 14.664 -5.184 -3.709 1 78.12 196 THR B O 1
ATOM 3137 N N . SER B 1 197 ? 13.266 -4.891 -5.43 1 87.62 197 SER B N 1
ATOM 3138 C CA . SER B 1 197 ? 12.211 -4.379 -4.559 1 87.62 197 SER B CA 1
ATOM 3139 C C . SER B 1 197 ? 11.32 -5.508 -4.047 1 87.62 197 SER B C 1
ATOM 3141 O O . SER B 1 197 ? 11.219 -6.562 -4.676 1 87.62 197 SER B O 1
ATOM 3143 N N . VAL B 1 198 ? 10.875 -5.289 -2.83 1 91.38 198 VAL B N 1
ATOM 3144 C CA . VAL B 1 198 ? 9.906 -6.246 -2.309 1 91.38 198 VAL B CA 1
ATOM 3145 C C . VAL B 1 198 ? 8.578 -6.086 -3.045 1 91.38 198 VAL B C 1
ATOM 3147 O O . VAL B 1 198 ? 7.914 -7.078 -3.367 1 91.38 198 VAL B O 1
ATOM 3150 N N . PHE B 1 199 ? 8.281 -4.84 -3.316 1 91.12 199 PHE B N 1
ATOM 3151 C CA . PHE B 1 199 ? 6.957 -4.539 -3.844 1 91.12 199 PHE B CA 1
ATOM 3152 C C . PHE B 1 199 ? 7.004 -3.322 -4.762 1 91.12 199 PHE B C 1
ATOM 3154 O O . PHE B 1 199 ? 7.633 -2.314 -4.438 1 91.12 199 PHE B O 1
ATOM 3161 N N . ILE B 1 200 ? 6.395 -3.494 -5.949 1 88.38 200 ILE B N 1
ATOM 3162 C CA . ILE B 1 200 ? 6.25 -2.367 -6.863 1 88.38 200 ILE B CA 1
ATOM 3163 C C . ILE B 1 200 ? 4.824 -2.328 -7.406 1 88.38 200 ILE B C 1
ATOM 3165 O O . ILE B 1 200 ? 4.258 -3.365 -7.766 1 88.38 200 ILE B O 1
ATOM 3169 N N . ILE B 1 201 ? 4.172 -1.25 -7.293 1 84.25 201 ILE B N 1
ATOM 3170 C CA . ILE B 1 201 ? 2.973 -0.958 -8.07 1 84.25 201 ILE B CA 1
ATOM 3171 C C . ILE B 1 201 ? 3.309 0.024 -9.188 1 84.25 201 ILE B C 1
ATOM 3173 O O . ILE B 1 201 ? 3.803 1.124 -8.93 1 84.25 201 ILE B O 1
ATOM 3177 N N . LEU B 1 202 ? 3.182 -0.641 -10.383 1 72.06 202 LEU B N 1
ATOM 3178 C CA . LEU B 1 202 ? 3.475 0.205 -11.531 1 72.06 202 LEU B CA 1
ATOM 3179 C C . LEU B 1 202 ? 2.197 0.815 -12.102 1 72.06 202 LEU B C 1
ATOM 3181 O O . LEU B 1 202 ? 1.103 0.288 -11.883 1 72.06 202 LEU B O 1
ATOM 3185 N N . TYR B 1 203 ? 2.051 1.681 -12.688 1 62.09 203 TYR B N 1
ATOM 3186 C CA . TYR B 1 203 ? 1.311 1.992 -13.906 1 62.09 203 TYR B CA 1
ATOM 3187 C C . TYR B 1 203 ? 0.393 3.191 -13.695 1 62.09 203 TYR B C 1
ATOM 3189 O O . TYR B 1 203 ? -0.001 3.488 -12.562 1 62.09 203 TYR B O 1
ATOM 3197 N N . PHE B 1 204 ? -0.017 3.523 -14.938 1 57.38 204 PHE B N 1
ATOM 3198 C CA . PHE B 1 204 ? -0.727 4.66 -15.516 1 57.38 204 PHE B CA 1
ATOM 3199 C C . PHE B 1 204 ? -2.232 4.504 -15.336 1 57.38 204 PHE B C 1
ATOM 3201 O O . PHE B 1 204 ? -2.795 3.457 -15.664 1 57.38 204 PHE B O 1
ATOM 3208 N N . TRP B 1 205 ? -2.928 5.039 -14.727 1 62.53 205 TRP B N 1
ATOM 3209 C CA . TRP B 1 205 ? -4.355 5.332 -14.797 1 62.53 205 TRP B CA 1
ATOM 3210 C C . TRP B 1 205 ? -5.145 4.434 -13.852 1 62.53 205 TRP B C 1
ATOM 3212 O O . TRP B 1 205 ? -6.359 4.285 -13.992 1 62.53 205 TRP B O 1
ATOM 3222 N N . TYR B 1 206 ? -4.184 3.855 -12.805 1 73.75 206 TYR B N 1
ATOM 3223 C CA . TYR B 1 206 ? -4.957 2.891 -12.031 1 73.75 206 TYR B CA 1
ATOM 3224 C C . TYR B 1 206 ? -5.117 3.35 -10.586 1 73.75 206 TYR B C 1
ATOM 3226 O O . TYR B 1 206 ? -4.305 4.129 -10.086 1 73.75 206 TYR B O 1
ATOM 3234 N N . THR B 1 207 ? -6.238 2.846 -10.047 1 81.75 207 THR B N 1
ATOM 3235 C CA . THR B 1 207 ? -6.586 3.219 -8.68 1 81.75 207 THR B CA 1
ATOM 3236 C C . THR B 1 207 ? -6.336 2.057 -7.723 1 81.75 207 THR B C 1
ATOM 3238 O O . THR B 1 207 ? -6.652 0.908 -8.039 1 81.75 207 THR B O 1
ATOM 3241 N N . HIS B 1 208 ? -5.641 2.412 -6.602 1 83.56 208 HIS B N 1
ATOM 3242 C CA . HIS B 1 208 ? -5.512 1.486 -5.484 1 83.56 208 HIS B CA 1
ATOM 3243 C C . HIS B 1 208 ? -6.32 1.959 -4.281 1 83.56 208 HIS B C 1
ATOM 3245 O O . HIS B 1 208 ? -6.117 3.07 -3.787 1 83.56 208 HIS B O 1
ATOM 3251 N N . ARG B 1 209 ? -7.277 1.112 -3.943 1 89.56 209 ARG B N 1
ATOM 3252 C CA . ARG B 1 209 ? -8.227 1.557 -2.926 1 89.56 209 ARG B CA 1
ATOM 3253 C C . ARG B 1 209 ? -8.406 0.494 -1.848 1 89.56 209 ARG B C 1
ATOM 3255 O O . ARG B 1 209 ? -8.578 -0.688 -2.156 1 89.56 209 ARG B O 1
ATOM 3262 N N . LEU B 1 210 ? -8.32 0.876 -0.607 1 91.75 210 LEU B N 1
ATOM 3263 C CA . LEU B 1 210 ? -8.625 0.049 0.556 1 91.75 210 LEU B CA 1
ATOM 3264 C C . LEU B 1 210 ? -9.812 0.613 1.334 1 91.75 210 LEU B C 1
ATOM 3266 O O . LEU B 1 210 ? -9.805 1.783 1.722 1 91.75 210 LEU B O 1
ATOM 3270 N N . SER B 1 211 ? -10.812 -0.203 1.547 1 90.25 211 SER B N 1
ATOM 3271 C CA . SER B 1 211 ? -12 0.214 2.279 1 90.25 211 SER B CA 1
ATOM 3272 C C . SER B 1 211 ? -12.594 -0.943 3.078 1 90.25 211 SER B C 1
ATOM 3274 O O . SER B 1 211 ? -12.289 -2.107 2.811 1 90.25 211 SER B O 1
ATOM 3276 N N . GLY B 1 212 ? -13.414 -0.612 4.078 1 89.44 212 GLY B N 1
ATOM 3277 C CA . GLY B 1 212 ? -14.086 -1.609 4.891 1 89.44 212 GLY B CA 1
ATOM 3278 C C . GLY B 1 212 ? -13.305 -1.993 6.133 1 89.44 212 GLY B C 1
ATOM 3279 O O . GLY B 1 212 ? -12.07 -2.023 6.113 1 89.44 212 GLY B O 1
ATOM 3280 N N . SER B 1 213 ? -14.078 -2.389 7.125 1 91.19 213 SER B N 1
ATOM 3281 C CA . SER B 1 213 ? -13.469 -2.734 8.406 1 91.19 213 SER B CA 1
ATOM 3282 C C . SER B 1 213 ? -12.609 -3.992 8.289 1 91.19 213 SER B C 1
ATOM 3284 O O . SER B 1 213 ? -13.016 -4.965 7.645 1 91.19 213 SER B O 1
ATOM 3286 N N . GLY B 1 214 ? -11.469 -3.916 8.875 1 90.31 214 GLY B N 1
ATOM 3287 C CA . GLY B 1 214 ? -10.617 -5.094 8.953 1 90.31 214 GLY B CA 1
ATOM 3288 C C . GLY B 1 214 ? -9.781 -5.316 7.711 1 90.31 214 GLY B C 1
ATOM 3289 O O . GLY B 1 214 ? -8.953 -6.223 7.672 1 90.31 214 GLY B O 1
ATOM 3290 N N . THR B 1 215 ? -10.055 -4.496 6.641 1 93.88 215 THR B N 1
ATOM 3291 C CA . THR B 1 215 ? -9.234 -4.59 5.438 1 93.88 215 THR B CA 1
ATOM 3292 C C . THR B 1 215 ? -7.781 -4.227 5.742 1 93.88 215 THR B C 1
ATOM 3294 O O . THR B 1 215 ? -7.516 -3.24 6.43 1 93.88 215 THR B O 1
ATOM 3297 N N . THR B 1 216 ? -6.871 -5.121 5.242 1 95.12 216 THR B N 1
A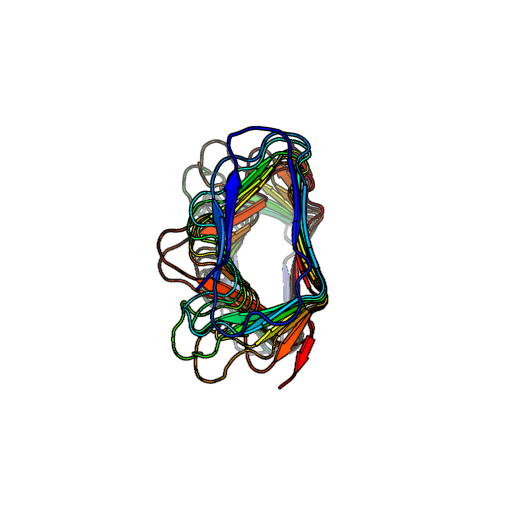TOM 3298 C CA . THR B 1 216 ? -5.469 -4.949 5.613 1 95.12 216 THR B CA 1
ATOM 3299 C C . THR B 1 216 ? -4.566 -5.094 4.391 1 95.12 216 THR B C 1
ATOM 3301 O O . THR B 1 216 ? -4.723 -6.027 3.602 1 95.12 216 THR B O 1
ATOM 3304 N N . LEU B 1 217 ? -3.723 -4.148 4.176 1 96.31 217 LEU B N 1
ATOM 3305 C CA . LEU B 1 217 ? -2.527 -4.262 3.348 1 96.31 217 LEU B CA 1
ATOM 3306 C C . LEU B 1 217 ? -1.265 -4.18 4.199 1 96.31 217 LEU B C 1
ATOM 3308 O O . LEU B 1 217 ? -1.026 -3.174 4.867 1 96.31 217 LEU B O 1
ATOM 3312 N N . ALA B 1 218 ? -0.484 -5.238 4.242 1 95.69 218 ALA B N 1
ATOM 3313 C CA . ALA B 1 218 ? 0.736 -5.27 5.047 1 95.69 218 ALA B CA 1
ATOM 3314 C C . ALA B 1 218 ? 1.93 -5.727 4.211 1 95.69 218 ALA B C 1
ATOM 3316 O O . ALA B 1 218 ? 1.967 -6.867 3.746 1 95.69 218 ALA B O 1
ATOM 3317 N N . ILE B 1 219 ? 2.799 -4.863 3.93 1 94.69 219 ILE B N 1
ATOM 3318 C CA . ILE B 1 219 ? 4.125 -5.188 3.418 1 94.69 219 ILE B CA 1
ATOM 3319 C C . ILE B 1 219 ? 5.168 -4.965 4.512 1 94.69 219 ILE B C 1
ATOM 3321 O O . ILE B 1 219 ? 5.539 -3.824 4.805 1 94.69 219 ILE B O 1
ATOM 3325 N N . ALA B 1 220 ? 5.602 -6.082 5.137 1 93.75 220 ALA B N 1
ATOM 3326 C CA . ALA B 1 220 ? 6.359 -5.902 6.371 1 93.75 220 ALA B CA 1
ATOM 3327 C C . ALA B 1 220 ? 7.297 -7.082 6.613 1 93.75 220 ALA B C 1
ATOM 3329 O O . ALA B 1 220 ? 7.148 -8.141 5.996 1 93.75 220 ALA B O 1
ATOM 3330 N N . HIS B 1 221 ? 8.211 -6.848 7.465 1 94.62 221 HIS B N 1
ATOM 3331 C CA . HIS B 1 221 ? 9.125 -7.855 7.988 1 94.62 221 HIS B CA 1
ATOM 3332 C C . HIS B 1 221 ? 9.875 -8.562 6.863 1 94.62 221 HIS B C 1
ATOM 3334 O O . HIS B 1 221 ? 10.117 -9.766 6.938 1 94.62 221 HIS B O 1
ATOM 3340 N N . ASN B 1 222 ? 10.008 -7.859 5.789 1 94.38 222 ASN B N 1
ATOM 3341 C CA . ASN B 1 222 ? 10.82 -8.406 4.711 1 94.38 222 ASN B CA 1
ATOM 3342 C C . ASN B 1 222 ? 12.289 -8.023 4.867 1 94.38 222 ASN B C 1
ATOM 3344 O O . ASN B 1 222 ? 12.609 -6.996 5.461 1 94.38 222 ASN B O 1
ATOM 3348 N N . ARG B 1 223 ? 13.133 -8.992 4.445 1 93.5 223 ARG B N 1
ATOM 3349 C CA . ARG B 1 223 ? 14.57 -8.773 4.496 1 93.5 223 ARG B CA 1
ATOM 3350 C C . ARG B 1 223 ? 15.148 -8.602 3.094 1 93.5 223 ARG B C 1
ATOM 3352 O O . ARG B 1 223 ? 14.781 -9.328 2.172 1 93.5 223 ARG B O 1
ATOM 3359 N N . GLN B 1 224 ? 15.867 -7.512 3.029 1 88.81 224 GLN B N 1
ATOM 3360 C CA . GLN B 1 224 ? 16.562 -7.281 1.766 1 88.81 224 GLN B CA 1
ATOM 3361 C C . GLN B 1 224 ? 18.062 -7.477 1.917 1 88.81 224 GLN B C 1
ATOM 3363 O O . GLN B 1 224 ? 18.672 -6.926 2.832 1 88.81 224 GLN B O 1
ATOM 3368 N N . ALA B 1 225 ? 18.562 -8.391 1.212 1 76.88 225 ALA B N 1
ATOM 3369 C CA . ALA B 1 225 ? 20 -8.617 1.213 1 76.88 225 ALA B CA 1
ATOM 3370 C C . ALA B 1 225 ? 20.656 -7.953 0.006 1 76.88 225 ALA B C 1
ATOM 3372 O O . ALA B 1 225 ? 20.078 -7.91 -1.08 1 76.88 225 ALA B O 1
ATOM 3373 N N . ASP B 1 226 ? 21.609 -7.012 0.143 1 61.44 226 ASP B N 1
ATOM 3374 C CA . ASP B 1 226 ? 22.438 -6.438 -0.913 1 61.44 226 ASP B CA 1
ATOM 3375 C C . ASP B 1 226 ? 23.234 -7.523 -1.639 1 61.44 226 ASP B C 1
ATOM 3377 O O . ASP B 1 226 ? 23.641 -8.508 -1.027 1 61.44 226 ASP B O 1
#

InterPro domains:
  IPR011050 Pectin lyase fold/virulence factor [SSF51126] (30-205)

Solvent-accessible surface area (backbone atoms only — not comparable to full-atom values): 18266 Å² total; per-residue (Å²): 109,55,51,76,47,76,40,85,47,49,64,44,79,45,74,49,72,47,66,78,41,59,55,20,32,40,33,42,34,36,31,30,11,48,61,14,35,38,36,39,41,59,26,36,28,49,12,74,36,56,32,15,31,38,29,73,45,50,44,55,28,49,58,15,39,40,39,40,33,45,26,40,31,21,4,32,32,19,10,34,36,27,76,35,65,39,61,27,53,33,15,36,38,38,37,33,49,24,39,26,24,18,72,44,36,76,46,90,80,16,9,16,31,37,32,30,24,41,38,23,22,61,57,2,32,44,38,40,31,43,27,39,28,38,14,12,17,32,35,34,31,61,30,44,39,37,29,23,47,45,4,33,41,36,40,31,47,25,41,30,51,38,30,84,74,29,94,82,19,15,41,35,33,31,45,41,29,32,40,34,23,48,29,5,34,40,38,42,34,49,27,39,32,24,69,44,26,54,33,32,40,42,42,60,77,27,50,35,39,35,28,44,40,53,22,28,43,34,37,29,63,28,39,45,46,125,106,56,50,76,46,75,39,84,47,50,63,43,79,46,73,48,73,47,69,76,39,59,55,20,33,40,33,41,34,34,32,31,12,48,62,14,35,39,36,39,43,61,25,37,29,50,13,74,36,56,33,15,30,36,29,73,46,50,47,55,28,47,60,15,39,40,38,41,34,45,27,39,30,22,4,32,30,20,11,34,34,27,76,35,64,38,61,27,52,34,14,37,38,40,38,32,47,24,38,25,24,21,72,44,42,79,44,90,81,17,8,15,31,36,33,29,22,41,38,24,24,60,58,3,32,43,37,40,32,43,28,39,30,36,13,14,16,33,36,33,32,62,30,44,40,36,28,24,47,44,4,33,41,36,41,29,48,26,40,30,50,38,28,82,75,33,96,80,18,15,40,34,33,31,43,40,30,32,42,34,24,49,29,5,36,40,38,43,32,49,26,39,32,24,65,42,26,55,33,32,41,42,38,61,76,30,49,34,38,35,29,42,39,53,22,27,42,34,36,31,64,27,39,45,46,126

Organism: NCBI:txid85056

Foldseek 3Di:
DAAEDEDDQEAEEAEDDDEEDQAYAYEYEYEHHALHEYHYEDYEYNHAAQERYEYAHDAYYAAYEYEAYQYEFEGQQEHYEDPDEYEFANYEYEHANYEFEHNDAQDPQGESYEHAEYEFEQLYEYYYEHYEYEHQEYYEHNEEYEFAHLYEYEHAQYEYAHDPNDPAYEPYEYEAEYEWEHLYYYYYAHYEYEPHYHYDYDDDDHYYDHDYPNTDDDDDHYHYDD/DAAEDEADQEAEEAEDDDEEDQAYAYEYAYEHHALHEYHYEDYEYNHAAQERYEYAHDAYYAAYEYEAYQYEFEGQQEHYEDPDEYEFANYEYEHANYEFEHNDAQDPQGESYEHAEYEFEQLYEYYYEHYEYEHQEHYEHNEEYEFAHQYEYEHALYEYAHDPNDPAYENYEYEAEYEWEHLYYYYYAHYEYEPHYHYDYDYDDHYYDHDYPNTDDDDDHYHYDD

Radius of gyration: 24.64 Å; Cα contacts (8 Å, |Δi|>4): 1749; chains: 2; bounding box: 44×77×48 Å

Nearest PDB structures (foldseek):
  5awf-assembly1_A  TM=2.224E-01  e=2.396E-01  Escherichia coli K-12
  4nk6-assembly1_A  TM=2.806E-01  e=7.879E-01  Pseudomonas syringae pv. tomato str. DC3000
  5nxk-assembly2_B  TM=2.637E-01  e=4.129E+00  Limosilactobacillus reuteri subsp. suis
  5awf-assembly2_E  TM=2.352E-01  e=2.567E-01  Escherichia coli K-12
  5awf-assembly1_A  TM=2.155E-01  e=3.879E-01  Escherichia coli K-12